Protein AF-A0A662RT09-F1 (afdb_monomer_lite)

Structure (mmCIF, N/CA/C/O backbone):
data_AF-A0A662RT09-F1
#
_entry.id   AF-A0A662RT09-F1
#
loop_
_atom_site.group_PDB
_atom_site.id
_atom_site.type_symbol
_atom_site.label_atom_id
_atom_site.label_alt_id
_atom_site.label_comp_id
_atom_site.label_asym_id
_atom_site.label_entity_id
_atom_site.label_seq_id
_atom_site.pdbx_PDB_ins_code
_atom_site.Cartn_x
_atom_site.Cartn_y
_atom_site.Cartn_z
_atom_site.occupancy
_atom_site.B_iso_or_equiv
_atom_site.auth_seq_id
_atom_site.auth_comp_id
_atom_site.auth_asym_id
_atom_site.auth_atom_id
_atom_site.pdbx_PDB_model_num
ATOM 1 N N . MET A 1 1 ? -19.354 -22.562 19.070 1.00 31.56 1 MET A N 1
ATOM 2 C CA . MET A 1 1 ? -20.606 -22.333 18.316 1.00 31.56 1 MET A CA 1
ATOM 3 C C . MET A 1 1 ? -21.043 -20.916 18.632 1.00 31.56 1 MET A C 1
ATOM 5 O O . MET A 1 1 ? -21.784 -20.709 19.582 1.00 31.56 1 MET A O 1
ATOM 9 N N . SER A 1 2 ? -20.466 -19.955 17.913 1.00 30.81 2 SER A N 1
ATOM 10 C CA . SER A 1 2 ? -20.728 -18.525 18.044 1.00 30.81 2 SER A CA 1
ATOM 11 C C . SER A 1 2 ? -22.070 -18.210 17.392 1.00 30.81 2 SER A C 1
ATOM 13 O O . SER A 1 2 ? -22.273 -18.476 16.209 1.00 30.81 2 SER A O 1
ATOM 15 N N . ARG A 1 3 ? -23.011 -17.662 18.160 1.00 30.86 3 ARG A N 1
ATOM 16 C CA . ARG A 1 3 ? -24.121 -16.917 17.567 1.00 30.86 3 ARG A CA 1
ATOM 17 C C . ARG A 1 3 ? -23.609 -15.509 17.327 1.00 30.86 3 ARG A C 1
ATOM 19 O O . ARG A 1 3 ? -23.854 -14.617 18.125 1.00 30.86 3 ARG A O 1
ATOM 26 N N . VAL A 1 4 ? -22.884 -15.356 16.221 1.00 35.88 4 VAL A N 1
ATOM 27 C CA . VAL A 1 4 ? -22.760 -14.058 15.563 1.00 35.88 4 VAL A CA 1
ATOM 28 C C . VAL A 1 4 ? -24.188 -13.557 15.372 1.00 35.88 4 VAL A C 1
ATOM 30 O O . VAL A 1 4 ? -25.065 -14.329 14.974 1.00 35.88 4 VAL A O 1
ATOM 33 N N . PHE A 1 5 ? -24.446 -12.300 15.707 1.00 30.23 5 PHE A N 1
ATOM 34 C CA . PHE A 1 5 ? -25.639 -11.600 15.259 1.00 30.23 5 PHE A CA 1
ATOM 35 C C . PHE A 1 5 ? -25.633 -11.582 13.718 1.00 30.23 5 PHE A C 1
ATOM 37 O O . PHE A 1 5 ? -25.229 -10.605 13.103 1.00 30.23 5 PHE A O 1
ATOM 44 N N . GLU A 1 6 ? -26.041 -12.678 13.073 1.00 32.41 6 GLU A N 1
ATOM 45 C CA . GLU A 1 6 ? -26.352 -12.719 11.646 1.00 32.41 6 GLU A CA 1
ATOM 46 C C . GLU A 1 6 ? -27.704 -12.030 11.447 1.00 32.41 6 GLU A C 1
ATOM 48 O O . GLU A 1 6 ? -28.743 -12.646 11.220 1.00 32.41 6 GLU A O 1
ATOM 53 N N . ILE A 1 7 ? -27.683 -10.705 11.508 1.00 32.09 7 ILE A N 1
ATOM 54 C CA . ILE A 1 7 ? -28.256 -9.992 10.380 1.00 32.09 7 ILE A CA 1
ATOM 55 C C . ILE A 1 7 ? -27.102 -10.005 9.386 1.00 32.09 7 ILE A C 1
ATOM 57 O O . ILE A 1 7 ? -26.174 -9.211 9.524 1.00 32.09 7 ILE A O 1
ATOM 61 N N . ALA A 1 8 ? -27.081 -10.977 8.465 1.00 37.28 8 ALA A N 1
ATOM 62 C CA . ALA A 1 8 ? -26.191 -10.868 7.314 1.00 37.28 8 ALA A CA 1
ATOM 63 C C . ALA A 1 8 ? -26.370 -9.438 6.782 1.00 37.28 8 ALA A C 1
ATOM 65 O O . ALA A 1 8 ? -27.532 -9.015 6.659 1.00 37.28 8 ALA A O 1
ATOM 66 N N . PRO A 1 9 ? -25.293 -8.659 6.558 1.00 45.91 9 PRO A N 1
ATOM 67 C CA . PRO A 1 9 ? -25.465 -7.365 5.923 1.00 45.91 9 PRO A CA 1
ATOM 68 C C . PRO A 1 9 ? -26.341 -7.595 4.683 1.00 45.91 9 PRO A C 1
ATOM 70 O O . PRO A 1 9 ? -26.194 -8.635 4.033 1.00 45.91 9 PRO A O 1
ATOM 73 N N . PRO A 1 10 ? -27.293 -6.696 4.369 1.00 54.72 10 PRO A N 1
ATOM 74 C CA . PRO A 1 10 ? -28.155 -6.861 3.197 1.00 54.72 10 PRO A CA 1
ATOM 75 C C . PRO A 1 10 ? -27.344 -7.062 1.904 1.00 54.72 10 PRO A C 1
ATOM 77 O O . PRO A 1 10 ? -27.897 -7.522 0.908 1.00 54.72 10 PRO A O 1
ATOM 80 N N . GLU A 1 11 ? -26.037 -6.777 1.954 1.00 73.00 11 GLU A N 1
ATOM 81 C CA . GLU A 1 11 ? -25.064 -7.024 0.910 1.00 73.00 11 GLU A CA 1
ATOM 82 C C . GLU A 1 11 ? -23.916 -7.943 1.379 1.00 73.00 11 GLU A C 1
ATOM 84 O O . GLU A 1 11 ? -23.215 -7.642 2.347 1.00 73.00 11 GLU A O 1
ATOM 89 N N . LYS A 1 12 ? -23.678 -9.054 0.664 1.00 88.56 12 LYS A N 1
ATOM 90 C CA . LYS A 1 12 ? -22.479 -9.896 0.822 1.00 88.56 12 LYS A CA 1
ATOM 91 C C . LYS A 1 12 ? -21.412 -9.394 -0.148 1.00 88.56 12 LYS A C 1
ATOM 93 O O . LYS A 1 12 ? -21.623 -9.417 -1.357 1.00 88.56 12 LYS A O 1
ATOM 98 N N . VAL A 1 13 ? -20.268 -8.954 0.370 1.00 91.88 13 VAL A N 1
ATOM 99 C CA . VAL A 1 13 ? -19.160 -8.446 -0.456 1.00 91.88 13 VAL A CA 1
ATOM 100 C C . VAL A 1 13 ? -18.245 -9.586 -0.896 1.00 91.88 13 VAL A C 1
ATOM 102 O O . VAL A 1 13 ? -18.072 -10.545 -0.156 1.00 91.88 13 VAL A O 1
ATOM 105 N N . GLY A 1 14 ? -17.634 -9.482 -2.073 1.00 95.25 14 GLY A N 1
ATOM 106 C CA . GLY A 1 14 ? -16.542 -10.342 -2.534 1.00 95.25 14 GLY A CA 1
ATOM 107 C C . GLY A 1 14 ? -15.430 -9.524 -3.193 1.00 95.25 14 GLY A C 1
ATOM 108 O O . GLY A 1 14 ? -15.670 -8.417 -3.676 1.00 95.25 14 GLY A O 1
ATOM 109 N N . ILE A 1 15 ? -14.204 -10.048 -3.205 1.00 97.56 15 ILE A N 1
ATOM 110 C CA . ILE A 1 15 ? -13.080 -9.452 -3.940 1.00 97.56 15 ILE A CA 1
ATOM 111 C C . ILE A 1 15 ? -12.873 -10.214 -5.245 1.00 97.56 15 ILE A C 1
ATOM 113 O O . ILE A 1 15 ? -12.727 -11.434 -5.247 1.00 97.56 15 ILE A O 1
ATOM 117 N N . LEU A 1 16 ? -12.762 -9.473 -6.343 1.00 98.75 16 LEU A N 1
ATOM 118 C CA . LEU A 1 16 ? -12.300 -9.991 -7.624 1.00 98.75 16 LEU A CA 1
ATOM 119 C C . LEU A 1 16 ? -10.901 -9.440 -7.909 1.00 98.75 16 LEU A C 1
ATOM 121 O O . LEU A 1 16 ? -10.747 -8.296 -8.337 1.00 98.75 16 LEU A O 1
ATOM 125 N N . ALA A 1 17 ? -9.863 -10.241 -7.683 1.00 98.69 17 ALA A N 1
ATOM 126 C CA . ALA A 1 17 ? -8.512 -9.900 -8.113 1.00 98.69 17 ALA A CA 1
ATOM 127 C C . ALA A 1 17 ? -8.390 -10.127 -9.626 1.00 98.69 17 ALA A C 1
ATOM 129 O O . ALA A 1 17 ? -8.746 -11.193 -10.125 1.00 98.69 17 ALA A O 1
ATOM 130 N N . ILE A 1 18 ? -7.879 -9.140 -10.368 1.00 98.81 18 ILE A N 1
ATOM 131 C CA . ILE A 1 18 ? -7.784 -9.223 -11.833 1.00 98.81 18 ILE A CA 1
ATOM 132 C C . ILE A 1 18 ? -6.336 -9.096 -12.280 1.00 98.81 18 ILE A C 1
ATOM 134 O O . ILE A 1 18 ? -5.698 -8.069 -12.057 1.00 98.81 18 ILE A O 1
ATOM 138 N N . ALA A 1 19 ? -5.820 -10.106 -12.973 1.00 98.31 19 ALA A N 1
ATOM 139 C CA . ALA A 1 19 ? -4.479 -10.083 -13.546 1.00 98.31 19 ALA A CA 1
ATOM 140 C C . ALA A 1 19 ? -4.517 -10.266 -15.065 1.00 98.31 19 ALA A C 1
ATOM 142 O O . ALA A 1 19 ? -5.452 -10.817 -15.626 1.00 98.31 19 ALA A O 1
ATOM 143 N N . HIS A 1 20 ? -3.466 -9.832 -15.757 1.00 96.81 20 HIS A N 1
ATOM 144 C CA . HIS A 1 20 ? -3.405 -9.927 -17.217 1.00 96.81 20 HIS A CA 1
ATOM 145 C C . HIS A 1 20 ? -3.471 -11.376 -17.736 1.00 96.81 20 HIS A C 1
ATOM 147 O O . HIS A 1 20 ? -4.231 -11.679 -18.643 1.00 96.81 20 HIS A O 1
ATOM 153 N N . GLY A 1 21 ? -2.688 -12.281 -17.147 1.00 95.44 21 GLY A N 1
ATOM 154 C CA . GLY A 1 21 ? -2.614 -13.681 -17.564 1.00 95.44 21 GLY A CA 1
ATOM 155 C C . GLY A 1 21 ? -1.519 -13.968 -18.593 1.00 95.44 21 GLY A C 1
ATOM 156 O O . GLY A 1 21 ? -0.969 -13.081 -19.257 1.00 95.44 21 GLY A O 1
ATOM 157 N N . SER A 1 22 ? -1.128 -15.239 -18.660 1.00 96.44 22 SER A N 1
ATOM 158 C CA . SER A 1 22 ? -0.034 -15.745 -19.487 1.00 96.44 22 SER A CA 1
ATOM 159 C C . SER A 1 22 ? -0.221 -17.238 -19.725 1.00 96.44 22 SER A C 1
ATOM 161 O O . SER A 1 22 ? -0.693 -17.954 -18.852 1.00 96.44 22 SER A O 1
ATOM 163 N N . THR A 1 23 ? 0.246 -17.750 -20.862 1.00 95.88 23 THR A N 1
ATOM 164 C CA . THR A 1 23 ? 0.291 -19.205 -21.097 1.00 95.88 23 THR A CA 1
ATOM 165 C C . THR A 1 23 ? 1.389 -19.900 -20.277 1.00 95.88 23 THR A C 1
ATOM 167 O O . THR A 1 23 ? 1.569 -21.110 -20.376 1.00 95.88 23 THR A O 1
ATOM 170 N N . SER A 1 24 ? 2.203 -19.136 -19.540 1.00 96.62 24 SER A N 1
ATOM 171 C CA . SER A 1 24 ? 3.321 -19.637 -18.745 1.00 96.62 24 SER A CA 1
ATOM 172 C C . SER A 1 24 ? 2.916 -19.774 -17.286 1.00 96.62 24 SER A C 1
ATOM 174 O O . SER A 1 24 ? 2.768 -18.772 -16.594 1.00 96.62 24 SER A O 1
ATOM 176 N N . GLU A 1 25 ? 2.870 -21.004 -16.784 1.00 96.19 25 GLU A N 1
ATOM 177 C CA . GLU A 1 25 ? 2.514 -21.270 -15.387 1.00 96.19 25 GLU A CA 1
ATOM 178 C C . GLU A 1 25 ? 3.479 -20.607 -14.392 1.00 96.19 25 GLU A C 1
ATOM 180 O O . GLU A 1 25 ? 3.057 -20.054 -13.388 1.00 96.19 25 GLU A O 1
ATOM 185 N N . SER A 1 26 ? 4.770 -20.511 -14.725 1.00 95.50 26 SER A N 1
ATOM 186 C CA . SER A 1 26 ? 5.740 -19.773 -13.900 1.00 95.50 26 SER A CA 1
ATOM 187 C C . SER A 1 26 ? 5.459 -18.266 -13.784 1.00 95.50 26 SER A C 1
ATOM 189 O O . SER A 1 26 ? 6.124 -17.592 -13.007 1.00 95.50 26 SER A O 1
ATOM 191 N N . TRP A 1 27 ? 4.564 -17.725 -14.618 1.00 97.31 27 TRP A N 1
ATOM 192 C CA . TRP A 1 27 ? 4.088 -16.345 -14.532 1.00 97.31 27 TRP A CA 1
ATOM 193 C C . TRP A 1 27 ? 2.796 -16.266 -13.708 1.00 97.31 27 TRP A C 1
ATOM 195 O O . TRP A 1 27 ? 2.661 -15.343 -12.908 1.00 97.31 27 TRP A O 1
ATOM 205 N N . CYS A 1 28 ? 1.881 -17.229 -13.880 1.00 98.25 28 CYS A N 1
ATOM 206 C CA . CYS A 1 28 ? 0.582 -17.263 -13.202 1.00 98.25 28 CYS A CA 1
ATOM 207 C C . CYS A 1 28 ? 0.671 -17.729 -11.740 1.00 98.25 28 CYS A C 1
ATOM 209 O O . CYS A 1 28 ? 0.036 -17.113 -10.891 1.00 98.25 28 CYS A O 1
ATOM 211 N N . ALA A 1 29 ? 1.479 -18.749 -11.423 1.00 98.06 29 ALA A N 1
ATOM 212 C CA . ALA A 1 29 ? 1.577 -19.309 -10.070 1.00 98.06 29 ALA A CA 1
ATOM 213 C C . ALA A 1 29 ? 1.882 -18.250 -8.991 1.00 98.06 29 ALA A C 1
ATOM 215 O O . ALA A 1 29 ? 1.106 -18.157 -8.048 1.00 98.06 29 ALA A O 1
ATOM 216 N N . PRO A 1 30 ? 2.877 -17.348 -9.149 1.00 98.19 30 PRO A N 1
ATOM 217 C CA . PRO A 1 30 ? 3.148 -16.323 -8.135 1.00 98.19 30 PRO A CA 1
ATOM 218 C C . PRO A 1 30 ? 2.002 -15.324 -7.909 1.00 98.19 30 PRO A C 1
ATOM 220 O O . PRO A 1 30 ? 1.980 -14.641 -6.889 1.00 98.19 30 PRO A O 1
ATOM 223 N N . ILE A 1 31 ? 1.092 -15.184 -8.878 1.00 98.44 31 ILE A N 1
ATOM 224 C CA . ILE A 1 31 ? -0.099 -14.335 -8.759 1.00 98.44 31 ILE A CA 1
ATOM 225 C C . ILE A 1 31 ? -1.185 -15.078 -7.985 1.00 98.44 31 ILE A C 1
ATOM 227 O O . ILE A 1 31 ? -1.764 -14.483 -7.083 1.00 98.44 31 ILE A O 1
ATOM 231 N N . ARG A 1 32 ? -1.413 -16.364 -8.288 1.00 98.38 32 ARG A N 1
ATOM 232 C CA . ARG A 1 32 ? -2.318 -17.218 -7.502 1.00 98.38 32 ARG A CA 1
ATOM 233 C C . ARG A 1 32 ? -1.881 -17.260 -6.044 1.00 98.38 32 ARG A C 1
ATOM 235 O O . ARG A 1 32 ? -2.668 -16.891 -5.183 1.00 98.38 32 ARG A O 1
ATOM 242 N N . ASP A 1 33 ? -0.601 -17.542 -5.798 1.00 98.19 33 ASP A N 1
ATOM 243 C CA . ASP A 1 33 ? -0.017 -17.543 -4.454 1.00 98.19 33 ASP A CA 1
ATOM 244 C C . ASP A 1 33 ? -0.259 -16.200 -3.744 1.00 98.19 33 ASP A C 1
ATOM 246 O O . ASP A 1 33 ? -0.600 -16.160 -2.564 1.00 98.19 33 ASP A O 1
ATOM 250 N N . ALA A 1 34 ? -0.105 -15.072 -4.448 1.00 98.06 34 ALA A N 1
ATOM 251 C CA . ALA A 1 34 ? -0.347 -13.757 -3.863 1.00 98.06 34 ALA A CA 1
ATOM 252 C C . ALA A 1 34 ? -1.820 -13.541 -3.485 1.00 98.06 34 ALA A C 1
ATOM 254 O O . ALA A 1 34 ? -2.070 -12.936 -2.450 1.00 98.06 34 ALA A O 1
ATOM 255 N N . VAL A 1 35 ? -2.776 -14.020 -4.287 1.00 98.19 35 VAL A N 1
ATOM 256 C CA . VAL A 1 35 ? -4.215 -13.922 -3.984 1.00 98.19 35 VAL A CA 1
ATOM 257 C C . VAL A 1 35 ? -4.607 -14.866 -2.844 1.00 98.19 35 VAL A C 1
ATOM 259 O O . VAL A 1 35 ? -5.315 -14.448 -1.936 1.00 98.19 35 VAL A O 1
ATOM 262 N N . GLU A 1 36 ? -4.083 -16.093 -2.823 1.00 96.75 36 GLU A N 1
ATOM 263 C CA . GLU A 1 36 ? -4.318 -17.069 -1.746 1.00 96.75 36 GLU A CA 1
ATOM 264 C C . GLU A 1 36 ? -3.812 -16.585 -0.376 1.00 96.75 36 GLU A C 1
ATOM 266 O O . GLU A 1 36 ? -4.350 -16.966 0.661 1.00 96.75 36 GLU A O 1
ATOM 271 N N . ASN A 1 37 ? -2.785 -15.728 -0.354 1.00 95.31 37 ASN A N 1
ATOM 272 C CA . ASN A 1 37 ? -2.228 -15.156 0.874 1.00 95.31 37 ASN A CA 1
ATOM 273 C C . ASN A 1 37 ? -2.919 -13.857 1.331 1.00 95.31 37 ASN A C 1
ATOM 275 O O . ASN A 1 37 ? -2.469 -13.242 2.302 1.00 95.31 37 ASN A O 1
ATOM 279 N N . VAL A 1 38 ? -3.989 -13.420 0.658 1.00 94.06 38 VAL A N 1
ATOM 280 C CA . VAL A 1 38 ? -4.796 -12.272 1.091 1.00 94.06 38 VAL A CA 1
ATOM 281 C C . VAL A 1 38 ? -5.599 -12.647 2.333 1.00 94.06 38 VAL A C 1
ATOM 283 O O . VAL A 1 38 ? -6.378 -13.595 2.341 1.00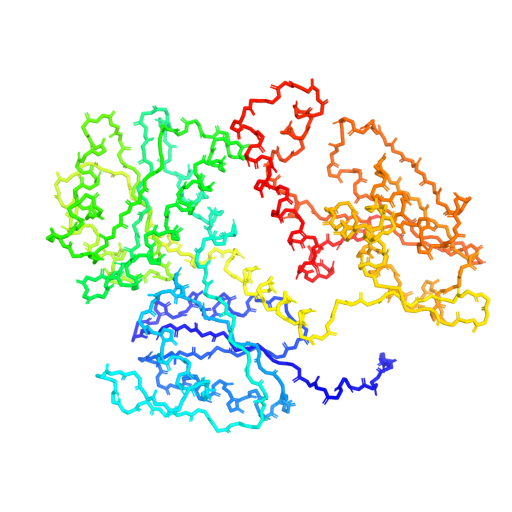 94.06 38 VAL A O 1
ATOM 286 N N . SER A 1 39 ? -5.435 -11.866 3.396 1.00 88.31 39 SER A N 1
ATOM 287 C CA . SER A 1 39 ? -6.192 -12.013 4.635 1.00 88.31 39 SER A CA 1
ATOM 288 C C . SER A 1 39 ? -7.491 -11.209 4.539 1.00 88.31 39 SER A C 1
ATOM 290 O O . SER A 1 39 ? -7.507 -10.012 4.825 1.00 88.31 39 SER A O 1
ATOM 292 N N . TRP A 1 40 ? -8.584 -11.856 4.136 1.00 85.12 40 TRP A N 1
ATOM 293 C CA . TRP A 1 40 ? -9.893 -11.220 3.975 1.00 85.12 40 TRP A CA 1
ATOM 294 C C . TRP A 1 40 ? -11.010 -12.060 4.595 1.00 85.12 40 TRP A C 1
ATOM 296 O O . TRP A 1 40 ? -10.926 -13.284 4.628 1.00 85.12 40 TRP A O 1
ATOM 306 N N . GLN A 1 41 ? -12.047 -11.399 5.112 1.00 82.19 41 GLN A N 1
ATOM 307 C CA . GLN A 1 41 ? -13.171 -12.075 5.776 1.00 82.19 41 GLN A CA 1
ATOM 308 C C . GLN A 1 41 ? -14.263 -12.548 4.807 1.00 82.19 41 GLN A C 1
ATOM 310 O O . GLN A 1 41 ? -15.129 -13.327 5.195 1.00 82.19 41 GLN A O 1
ATOM 315 N N . TYR A 1 42 ? -14.236 -12.065 3.565 1.00 87.56 42 TYR A N 1
ATOM 316 C CA . TYR A 1 42 ? -15.201 -12.423 2.531 1.00 87.56 42 TYR A CA 1
ATOM 317 C C . TYR A 1 42 ? -14.544 -13.239 1.400 1.00 87.56 42 TYR A C 1
AT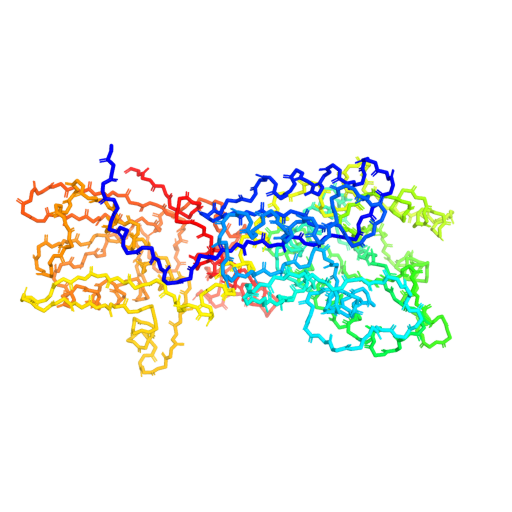OM 319 O O . TYR A 1 42 ? -13.315 -13.344 1.368 1.00 87.56 42 TYR A O 1
ATOM 327 N N . PRO A 1 43 ? -15.323 -13.812 0.465 1.00 94.88 43 PRO A N 1
ATOM 328 C CA . PRO A 1 43 ? -14.773 -14.554 -0.666 1.00 94.88 43 PRO A CA 1
ATOM 329 C C . PRO A 1 43 ? -13.834 -13.705 -1.520 1.00 94.88 43 PRO A C 1
ATOM 331 O O . PRO A 1 43 ? -14.071 -12.510 -1.729 1.00 94.88 43 PRO A O 1
ATOM 334 N N . ILE A 1 44 ? -12.778 -14.336 -2.026 1.00 97.31 44 ILE A N 1
ATOM 335 C CA . ILE A 1 44 ? -11.844 -13.743 -2.977 1.00 97.31 44 ILE A CA 1
ATOM 336 C C . ILE A 1 44 ? -11.619 -14.706 -4.137 1.00 97.31 44 ILE A C 1
ATOM 338 O O . ILE A 1 44 ? -11.268 -15.863 -3.931 1.00 97.31 44 ILE A O 1
ATOM 342 N N . GLU A 1 45 ? -11.788 -14.209 -5.358 1.00 98.38 45 GLU A N 1
ATOM 343 C CA . GLU A 1 45 ? -11.550 -14.969 -6.583 1.00 98.38 45 GLU A CA 1
ATOM 344 C C . GLU A 1 45 ? -10.567 -14.234 -7.496 1.00 98.38 45 GLU A C 1
ATOM 346 O O . GLU A 1 45 ? -10.509 -13.002 -7.529 1.00 98.38 45 GLU A O 1
ATOM 351 N N . LEU A 1 46 ? -9.777 -15.004 -8.245 1.00 98.75 46 LEU A N 1
ATOM 352 C CA . LEU A 1 46 ? -8.827 -14.493 -9.230 1.00 98.75 46 LEU A CA 1
ATOM 353 C C . LEU A 1 46 ? -9.355 -14.737 -10.642 1.00 98.75 46 LEU A C 1
ATOM 355 O O . LEU A 1 46 ? -9.558 -15.880 -11.048 1.00 98.75 46 LEU A O 1
ATOM 359 N N . GLY A 1 47 ? -9.495 -13.656 -11.404 1.00 98.62 47 GLY A N 1
ATOM 360 C CA . GLY A 1 47 ? -9.781 -13.681 -12.831 1.00 98.62 47 GLY A CA 1
ATOM 361 C C . GLY A 1 47 ? -8.590 -13.208 -13.659 1.00 98.62 47 GLY A C 1
ATOM 362 O O . GLY A 1 47 ? -8.026 -12.137 -13.424 1.00 98.62 47 GLY A O 1
ATOM 363 N N . PHE A 1 48 ? -8.216 -13.975 -14.677 1.00 98.56 48 PHE A N 1
ATOM 364 C CA . PHE A 1 48 ? -7.270 -13.544 -15.696 1.00 98.56 48 PHE A CA 1
ATOM 365 C C . PHE A 1 48 ? -7.998 -12.922 -16.888 1.00 98.56 48 PHE A C 1
ATOM 367 O O . PHE A 1 48 ? -8.981 -13.466 -17.393 1.00 98.56 48 PHE A O 1
ATOM 374 N N . LEU A 1 49 ? -7.482 -11.785 -17.352 1.00 97.19 49 LEU A N 1
ATOM 375 C CA . LEU A 1 49 ? -7.984 -11.064 -18.518 1.00 97.19 49 LEU A CA 1
ATOM 376 C C . LEU A 1 49 ? -7.817 -11.883 -19.804 1.00 97.19 49 LEU A C 1
ATOM 378 O O . LEU A 1 49 ? -8.737 -11.968 -20.609 1.00 97.19 49 LEU A O 1
ATOM 382 N N . GLU A 1 50 ? -6.659 -12.521 -19.988 1.00 94.38 50 GLU A N 1
ATOM 383 C CA . GLU A 1 50 ? -6.379 -13.331 -21.170 1.00 94.38 50 GLU A CA 1
ATOM 384 C C . GLU A 1 50 ? -5.459 -14.534 -20.887 1.00 94.38 50 GLU A C 1
ATOM 386 O O . GLU A 1 50 ? -4.826 -14.658 -19.841 1.00 94.38 50 GLU A O 1
ATOM 391 N N . LYS A 1 51 ? -5.348 -15.441 -21.869 1.00 94.69 51 LYS A N 1
ATOM 392 C CA . LYS A 1 51 ? -4.365 -16.551 -21.933 1.00 94.69 51 LYS A CA 1
ATOM 393 C C . LYS A 1 51 ? -4.482 -17.657 -20.875 1.00 94.69 51 LYS A C 1
ATOM 395 O O . LYS A 1 51 ? -3.711 -18.614 -20.951 1.00 94.69 51 LYS A O 1
ATOM 400 N N . VAL A 1 52 ? -5.447 -17.578 -19.960 1.00 96.88 52 VAL A N 1
ATOM 401 C CA . VAL A 1 52 ? -5.723 -18.608 -18.945 1.00 96.88 52 VAL A CA 1
ATOM 402 C C . VAL A 1 52 ? -7.204 -19.020 -19.029 1.00 96.88 52 VAL A C 1
ATOM 404 O O . VAL A 1 52 ? -8.035 -18.512 -18.284 1.00 96.88 52 VAL A O 1
ATOM 407 N N . PRO A 1 53 ? -7.578 -19.908 -19.972 1.00 92.56 53 PRO A N 1
ATOM 408 C CA . PRO A 1 53 ? -8.979 -20.121 -20.360 1.00 92.56 53 PRO A CA 1
ATOM 409 C C . PRO A 1 53 ? -9.893 -20.696 -19.265 1.00 92.56 53 PRO A C 1
ATOM 411 O O . PRO A 1 53 ? -11.104 -20.563 -19.379 1.00 92.56 53 PRO A O 1
ATOM 414 N N . ASN A 1 54 ? -9.341 -21.324 -18.223 1.00 95.56 54 ASN A N 1
ATOM 415 C CA . ASN A 1 54 ? -10.124 -21.937 -17.139 1.00 95.56 54 ASN A CA 1
ATOM 416 C C . ASN A 1 54 ? -10.230 -21.053 -15.885 1.00 95.56 54 ASN A C 1
ATOM 418 O O . ASN A 1 54 ? -10.796 -21.479 -14.886 1.00 95.56 54 ASN A O 1
ATOM 422 N N . GLU A 1 55 ? -9.652 -19.854 -15.916 1.00 97.50 55 GLU A N 1
ATOM 423 C CA . GLU A 1 55 ? -9.581 -18.933 -14.776 1.00 97.50 55 GLU A CA 1
ATOM 424 C C . GLU A 1 55 ? -9.818 -17.503 -15.274 1.00 97.50 55 GLU A C 1
ATOM 426 O O . GLU A 1 55 ? -9.047 -16.590 -14.995 1.00 97.50 55 GLU A O 1
ATOM 431 N N . THR A 1 56 ? -10.833 -17.315 -16.117 1.00 98.38 56 THR A N 1
ATOM 432 C CA . THR A 1 56 ? -11.161 -16.007 -16.696 1.00 98.38 56 THR A CA 1
ATOM 433 C C . THR A 1 56 ? -11.856 -15.102 -15.681 1.00 98.38 56 THR A C 1
ATOM 435 O O . THR A 1 56 ? -12.364 -15.569 -14.662 1.00 98.38 56 THR A O 1
ATOM 438 N N . ILE A 1 57 ? -11.934 -13.802 -15.983 1.00 98.69 57 ILE A N 1
ATOM 439 C CA . ILE A 1 57 ? -12.738 -12.844 -15.203 1.00 98.69 57 ILE A CA 1
ATOM 440 C C . ILE A 1 57 ? -14.194 -13.320 -15.063 1.00 98.69 57 ILE A C 1
ATOM 442 O O . ILE A 1 57 ? -14.730 -13.285 -13.961 1.00 98.69 57 ILE A O 1
ATOM 446 N N . ASN A 1 58 ? -14.815 -13.823 -16.136 1.00 98.44 58 ASN A N 1
ATOM 447 C CA . ASN A 1 58 ? -16.191 -14.330 -16.094 1.00 98.44 58 ASN A CA 1
ATOM 448 C C . ASN A 1 58 ? -16.335 -15.522 -15.139 1.00 98.44 58 ASN A C 1
ATOM 450 O O . ASN A 1 58 ? -17.219 -15.500 -14.296 1.00 98.44 58 ASN A O 1
ATOM 454 N N . ILE A 1 59 ? -15.425 -16.504 -15.198 1.00 98.50 59 ILE A N 1
ATOM 455 C CA . ILE A 1 59 ? -15.450 -17.665 -14.291 1.00 98.50 59 ILE A CA 1
ATOM 456 C C . ILE A 1 59 ? -15.278 -17.225 -12.831 1.00 98.50 59 ILE A C 1
ATOM 458 O O . ILE A 1 59 ? -15.926 -17.767 -11.941 1.00 98.50 59 ILE A O 1
ATOM 462 N N . ALA A 1 60 ? -14.400 -16.256 -12.570 1.00 98.62 60 ALA A N 1
ATOM 463 C CA . ALA A 1 60 ? -14.198 -15.727 -11.226 1.00 98.62 60 ALA A CA 1
ATOM 464 C C . ALA A 1 60 ? -15.453 -15.016 -10.690 1.00 98.62 60 ALA A C 1
ATOM 466 O O . ALA A 1 60 ? -15.799 -15.200 -9.528 1.00 98.62 60 ALA A O 1
ATOM 467 N N . VAL A 1 61 ? -16.163 -14.256 -11.533 1.00 98.75 61 VAL A N 1
ATOM 468 C CA . VAL A 1 61 ? -17.450 -13.645 -11.161 1.00 98.75 61 VAL A CA 1
ATOM 469 C C . VAL A 1 61 ? -18.532 -14.701 -10.939 1.00 98.75 61 VAL A C 1
ATOM 471 O O . VAL A 1 61 ? -19.210 -14.630 -9.922 1.00 98.75 61 VAL A O 1
ATOM 474 N N . ASP A 1 62 ? -18.634 -15.719 -11.799 1.00 98.56 62 ASP A N 1
ATOM 475 C CA . ASP A 1 62 ? -19.613 -16.805 -11.638 1.00 98.56 62 ASP A CA 1
ATOM 476 C C . ASP A 1 62 ? -19.458 -17.508 -10.275 1.00 98.56 62 ASP A C 1
ATOM 478 O O . ASP A 1 62 ? -20.443 -17.796 -9.600 1.00 98.56 62 ASP A O 1
ATOM 482 N N . LYS A 1 63 ? -18.220 -17.731 -9.812 1.00 98.38 63 LYS A N 1
ATOM 483 C CA . LYS A 1 63 ? -17.963 -18.297 -8.476 1.00 98.38 63 LYS A CA 1
ATOM 484 C C . LYS A 1 63 ? -18.375 -17.365 -7.334 1.00 98.38 63 LYS A C 1
ATOM 486 O O . LYS A 1 63 ? -18.895 -17.831 -6.324 1.00 98.38 63 LYS A O 1
ATOM 491 N N . LEU A 1 64 ? -18.152 -16.055 -7.473 1.00 98.19 64 LEU A N 1
ATOM 492 C CA . LEU A 1 64 ? -18.629 -15.079 -6.486 1.00 98.19 64 LEU A CA 1
ATOM 493 C C . LEU A 1 64 ? -20.171 -15.062 -6.443 1.00 98.19 64 LEU A C 1
ATOM 495 O O . LEU A 1 64 ? -20.755 -15.008 -5.359 1.00 98.19 64 LEU A O 1
ATOM 499 N N . ASP A 1 65 ? -20.833 -15.198 -7.593 1.00 97.69 65 ASP A N 1
ATOM 500 C CA . ASP A 1 65 ? -22.292 -15.315 -7.687 1.00 97.69 65 ASP A CA 1
ATOM 501 C C . ASP A 1 65 ? -22.815 -16.610 -7.042 1.00 97.69 65 ASP A C 1
ATOM 503 O O . ASP A 1 65 ? -23.810 -16.576 -6.315 1.00 97.69 65 ASP A O 1
ATOM 507 N N . GLU A 1 66 ? -22.133 -17.747 -7.232 1.00 97.31 66 GLU A N 1
ATOM 508 C CA . GLU A 1 66 ? -22.441 -19.020 -6.550 1.00 97.31 66 GLU A CA 1
ATOM 509 C C . GLU A 1 66 ? -22.373 -18.887 -5.020 1.00 97.31 66 GLU A C 1
ATOM 511 O O . GLU A 1 66 ? -23.098 -19.559 -4.278 1.00 97.31 66 GLU A O 1
ATOM 516 N N . GLU A 1 67 ? -21.542 -17.966 -4.539 1.00 95.56 67 GLU A N 1
ATOM 517 C CA . GLU A 1 67 ? -21.438 -17.601 -3.137 1.00 95.56 67 GLU A CA 1
ATOM 518 C C . GLU A 1 67 ? -22.494 -16.587 -2.669 1.00 95.56 67 GLU A C 1
ATOM 520 O O . GLU A 1 67 ? -22.520 -16.247 -1.484 1.00 95.56 67 GLU A O 1
ATOM 525 N N . ASN A 1 68 ? -23.418 -16.159 -3.529 1.00 94.62 68 ASN A N 1
ATOM 526 C CA . ASN A 1 68 ? -24.412 -15.111 -3.268 1.00 94.62 68 ASN A CA 1
ATOM 527 C C . ASN A 1 68 ? -23.774 -13.756 -2.923 1.00 94.62 68 ASN A C 1
ATOM 529 O O . ASN A 1 68 ? -24.310 -13.011 -2.100 1.00 94.62 68 ASN A O 1
ATOM 533 N N . VAL A 1 69 ? -22.610 -13.449 -3.501 1.00 95.62 69 VAL A N 1
ATOM 534 C CA . VAL A 1 69 ? -22.037 -12.102 -3.435 1.00 95.62 69 VAL A CA 1
ATOM 535 C C . VAL A 1 69 ? -22.970 -11.136 -4.166 1.00 95.62 69 VAL A C 1
ATOM 537 O O . VAL A 1 69 ? -23.419 -11.400 -5.274 1.00 95.62 69 VAL A O 1
ATOM 540 N N . THR A 1 70 ? -23.280 -10.010 -3.533 1.00 94.56 70 THR A N 1
ATOM 541 C CA . THR A 1 70 ? -24.149 -8.958 -4.080 1.00 94.56 70 THR A CA 1
ATOM 542 C C . THR A 1 70 ? -23.384 -7.675 -4.392 1.00 94.56 70 THR A C 1
ATOM 544 O O . THR A 1 70 ? -23.920 -6.814 -5.084 1.00 94.56 70 THR A O 1
ATOM 547 N N . LYS A 1 71 ? -22.144 -7.538 -3.900 1.00 95.38 71 LYS A N 1
ATOM 548 C CA . LYS A 1 71 ? -21.216 -6.468 -4.286 1.00 95.38 71 LYS A CA 1
ATOM 549 C C . LYS A 1 71 ? -19.804 -7.015 -4.492 1.00 95.38 71 LYS A C 1
ATOM 551 O O . LYS A 1 71 ? -19.263 -7.694 -3.624 1.00 95.38 71 LYS A O 1
ATOM 556 N N . ILE A 1 72 ? -19.188 -6.700 -5.624 1.00 97.75 72 ILE A N 1
ATOM 557 C CA . ILE A 1 72 ? -17.842 -7.129 -5.998 1.00 97.75 72 ILE A CA 1
ATOM 558 C C . ILE A 1 72 ? -16.915 -5.916 -6.015 1.00 97.75 72 ILE A C 1
ATOM 560 O O . ILE A 1 72 ? -17.107 -4.979 -6.788 1.00 97.75 72 ILE A O 1
ATOM 564 N N . ILE A 1 73 ? -15.857 -5.972 -5.210 1.00 97.81 73 ILE A N 1
ATOM 565 C CA . ILE A 1 73 ? -14.743 -5.026 -5.280 1.00 97.81 73 ILE A CA 1
ATOM 566 C C . ILE A 1 73 ? -13.696 -5.615 -6.226 1.00 97.81 73 ILE A C 1
ATOM 568 O O . ILE A 1 73 ? -12.984 -6.564 -5.885 1.00 97.81 73 ILE A O 1
ATOM 572 N N . ALA A 1 74 ? -13.609 -5.067 -7.435 1.00 98.56 74 ALA A N 1
ATOM 573 C CA . ALA A 1 74 ? -12.645 -5.477 -8.445 1.00 98.56 74 ALA A CA 1
ATOM 574 C C . ALA A 1 74 ? -11.295 -4.768 -8.236 1.00 98.56 74 ALA A C 1
ATOM 576 O O . ALA A 1 74 ? -11.194 -3.537 -8.237 1.00 98.56 74 ALA A O 1
ATOM 577 N N . VAL A 1 75 ? -10.231 -5.558 -8.070 1.00 98.56 75 VAL A N 1
ATOM 578 C CA . VAL A 1 75 ? -8.870 -5.099 -7.762 1.00 98.56 75 VAL A CA 1
ATOM 579 C C . VAL A 1 75 ? -7.916 -5.454 -8.910 1.00 98.56 75 VAL A C 1
ATOM 581 O O . VAL A 1 75 ? -7.442 -6.593 -8.995 1.00 98.56 75 VAL A O 1
ATOM 584 N N . PRO A 1 76 ? -7.597 -4.506 -9.815 1.00 98.38 76 PRO A N 1
ATOM 585 C CA . PRO A 1 76 ? -6.747 -4.782 -10.965 1.00 98.38 76 PRO A CA 1
ATOM 586 C C . PRO A 1 76 ? -5.264 -4.812 -10.567 1.00 98.38 76 PRO A C 1
ATOM 588 O O . PRO A 1 76 ? -4.636 -3.781 -10.325 1.00 98.38 76 PRO A O 1
ATOM 591 N N . MET A 1 77 ? -4.653 -6.000 -10.590 1.00 98.19 77 MET A N 1
ATOM 592 C CA . MET A 1 77 ? -3.223 -6.264 -10.355 1.00 98.19 77 MET A CA 1
ATOM 593 C C . MET A 1 77 ? -2.338 -5.821 -11.540 1.00 98.19 77 MET A C 1
ATOM 595 O O . MET A 1 77 ? -1.480 -6.559 -12.035 1.00 98.19 77 MET A O 1
ATOM 599 N N . PHE A 1 78 ? -2.552 -4.595 -12.014 1.00 97.94 78 PHE A N 1
ATOM 600 C CA . PHE A 1 78 ? -1.828 -3.959 -13.110 1.00 97.94 78 PHE A CA 1
ATOM 601 C C . PHE A 1 78 ? -0.923 -2.855 -12.571 1.00 97.94 78 PHE A C 1
ATOM 603 O O . PHE A 1 78 ? -1.237 -2.192 -11.589 1.00 97.94 78 PHE A O 1
ATOM 610 N N . ILE A 1 79 ? 0.212 -2.629 -13.235 1.00 97.56 79 ILE A N 1
ATOM 611 C CA . ILE A 1 79 ? 1.195 -1.637 -12.774 1.00 97.56 79 ILE A CA 1
ATOM 612 C C . ILE A 1 79 ? 0.644 -0.209 -12.826 1.00 97.56 79 ILE A C 1
ATOM 614 O O . ILE A 1 79 ? 1.039 0.612 -12.005 1.00 97.56 79 ILE A O 1
ATOM 618 N N . SER A 1 80 ? -0.247 0.101 -13.772 1.00 96.69 80 SER A N 1
ATOM 619 C CA . SER A 1 80 ? -0.841 1.431 -13.854 1.00 96.69 80 SER A CA 1
ATOM 620 C C . SER A 1 80 ? -2.296 1.415 -14.298 1.00 96.69 80 SER A C 1
ATOM 622 O O . SER A 1 80 ? -2.647 0.684 -15.226 1.00 96.69 80 SER A O 1
ATOM 624 N N . SER A 1 81 ? -3.097 2.303 -13.704 1.00 97.44 81 SER A N 1
ATOM 625 C CA . SER A 1 81 ? -4.474 2.596 -14.120 1.00 97.44 81 SER A CA 1
ATOM 626 C C . SER A 1 81 ? -4.540 3.245 -15.509 1.00 97.44 81 SER A C 1
ATOM 628 O O . SER A 1 81 ? -5.591 3.302 -16.129 1.00 97.44 81 SER A O 1
ATOM 630 N N . SER A 1 82 ? -3.406 3.712 -16.045 1.00 95.75 82 SER A N 1
ATOM 631 C CA . SER A 1 82 ? -3.281 4.198 -17.428 1.00 95.75 82 SER A CA 1
ATOM 632 C C . SER A 1 82 ? -2.889 3.100 -18.426 1.00 95.75 82 SER A C 1
ATOM 634 O O . SER A 1 82 ? -2.462 3.385 -19.544 1.00 95.75 82 SER A O 1
ATOM 636 N N . SER A 1 83 ? -2.974 1.828 -18.034 1.00 91.94 83 SER A N 1
ATOM 637 C CA . SER A 1 83 ? -2.815 0.692 -18.945 1.00 91.94 83 SER A CA 1
ATOM 638 C C . SER A 1 83 ? -3.997 0.597 -19.916 1.00 91.94 83 SER A C 1
ATOM 640 O O . SER A 1 83 ? -5.141 0.784 -19.513 1.00 91.94 83 SER A O 1
ATOM 642 N N . GLY A 1 84 ? -3.733 0.229 -21.176 1.00 88.50 84 GLY A N 1
ATOM 643 C CA . GLY A 1 84 ? -4.789 -0.042 -22.163 1.00 88.50 84 GLY A CA 1
ATOM 644 C C . GLY A 1 84 ? -5.786 -1.102 -21.690 1.00 88.50 84 GLY A C 1
ATOM 645 O O . GLY A 1 84 ? -6.984 -0.922 -21.854 1.00 88.50 84 GLY A O 1
ATOM 646 N N . HIS A 1 85 ? -5.306 -2.108 -20.960 1.00 94.44 85 HIS A N 1
ATOM 647 C CA . HIS A 1 85 ? -6.136 -3.190 -20.426 1.00 94.44 85 HIS A CA 1
ATOM 648 C C . HIS A 1 85 ? -7.196 -2.762 -19.403 1.00 94.44 85 HIS A C 1
ATOM 650 O O . HIS A 1 85 ? -8.144 -3.505 -19.180 1.00 94.44 85 HIS A O 1
ATOM 656 N N . ILE A 1 86 ? -7.083 -1.582 -18.781 1.00 96.06 86 ILE A N 1
ATOM 657 C CA . ILE A 1 86 ? -8.129 -1.114 -17.853 1.00 96.06 86 ILE A CA 1
ATOM 658 C C . ILE A 1 86 ? -9.445 -0.902 -18.604 1.00 96.06 86 ILE A C 1
ATOM 660 O O . ILE A 1 86 ? -10.507 -1.269 -18.118 1.00 96.06 86 ILE A O 1
ATOM 664 N N . ALA A 1 87 ? -9.361 -0.416 -19.843 1.00 94.94 87 ALA A N 1
ATOM 665 C CA . ALA A 1 87 ? -10.507 -0.234 -20.718 1.00 94.94 87 ALA A CA 1
ATOM 666 C C . ALA A 1 87 ? -11.198 -1.560 -21.098 1.00 94.94 87 ALA A C 1
ATOM 668 O O . ALA A 1 87 ? -12.417 -1.595 -21.259 1.00 94.94 87 ALA A O 1
ATOM 669 N N . GLU A 1 88 ? -10.424 -2.636 -21.250 1.00 96.38 88 GLU A N 1
ATOM 670 C CA . GLU A 1 88 ? -10.935 -3.988 -21.505 1.00 96.38 88 GLU A CA 1
ATOM 671 C C . GLU A 1 88 ? -11.626 -4.543 -20.256 1.00 96.38 88 GLU A C 1
ATOM 673 O O . GLU A 1 88 ? -12.740 -5.053 -20.344 1.00 96.38 88 GLU A O 1
ATOM 678 N N . ILE A 1 89 ? -10.998 -4.378 -19.087 1.00 97.88 89 ILE A N 1
ATOM 679 C CA . ILE A 1 89 ? -11.538 -4.819 -17.795 1.00 97.88 89 ILE A CA 1
ATOM 680 C C . ILE A 1 89 ? -12.856 -4.113 -17.491 1.00 97.88 89 ILE A C 1
ATOM 682 O O . ILE A 1 89 ? -13.834 -4.782 -17.186 1.00 97.88 89 ILE A O 1
ATOM 686 N N . GLU A 1 90 ? -12.921 -2.789 -17.631 1.00 97.94 90 GLU A N 1
ATOM 687 C CA . GLU A 1 90 ? -14.169 -2.043 -17.444 1.00 97.94 90 GLU A CA 1
ATOM 688 C C . GLU A 1 90 ? -15.285 -2.567 -18.355 1.00 97.94 90 GLU A C 1
ATOM 690 O O . GLU A 1 90 ? -16.428 -2.673 -17.918 1.00 97.94 90 GLU A O 1
ATOM 695 N N . TYR A 1 91 ? -14.968 -2.919 -19.609 1.00 97.69 91 TYR A N 1
ATOM 696 C CA . TYR A 1 91 ? -15.962 -3.488 -20.519 1.00 97.69 91 TYR A CA 1
ATOM 697 C C . TYR A 1 91 ? -16.431 -4.858 -20.048 1.00 97.69 91 TYR A C 1
ATOM 699 O O . TYR A 1 91 ? -17.636 -5.066 -19.940 1.00 97.69 91 TYR A O 1
ATOM 707 N N . ILE A 1 92 ? -15.503 -5.766 -19.731 1.00 98.19 92 ILE A N 1
ATOM 708 C CA . ILE A 1 92 ? -15.827 -7.110 -19.236 1.00 98.19 92 ILE A CA 1
ATOM 709 C C . ILE A 1 92 ? -16.671 -7.024 -17.961 1.00 98.19 92 ILE A C 1
ATOM 711 O O . ILE A 1 92 ? -17.628 -7.771 -17.820 1.00 98.19 92 ILE A O 1
ATOM 715 N N . LEU A 1 93 ? -16.378 -6.089 -17.059 1.00 98.44 93 LEU A N 1
ATOM 716 C CA . LEU A 1 93 ? -17.131 -5.893 -15.819 1.00 98.44 93 LEU A CA 1
ATOM 717 C C . LEU A 1 93 ? -18.479 -5.173 -16.009 1.00 98.44 93 LEU A C 1
ATOM 719 O O . LEU A 1 93 ? -19.172 -4.933 -15.029 1.00 98.44 93 LEU A O 1
ATOM 723 N N . GLY A 1 94 ? -18.860 -4.792 -17.232 1.00 97.62 94 GLY A N 1
ATOM 724 C CA . GLY A 1 94 ? -20.116 -4.073 -17.474 1.00 97.62 94 GLY A CA 1
ATOM 725 C C . GLY A 1 94 ? -20.110 -2.607 -17.022 1.00 97.62 94 GLY A C 1
ATOM 726 O O . GLY A 1 94 ? -21.157 -1.972 -16.993 1.00 97.62 94 GLY A O 1
ATOM 727 N N . LEU A 1 95 ? -18.941 -2.038 -16.708 1.00 97.19 95 LEU A N 1
ATOM 728 C CA . LEU A 1 95 ? -18.779 -0.641 -16.271 1.00 97.19 95 LEU A CA 1
ATOM 729 C C . LEU A 1 95 ? -18.727 0.354 -17.442 1.00 97.19 95 LEU A C 1
ATOM 731 O O . LEU A 1 95 ? -18.590 1.562 -17.253 1.00 97.19 95 LEU A O 1
ATOM 735 N N . ARG A 1 96 ? -18.824 -0.158 -18.670 1.00 94.62 96 ARG A N 1
ATOM 736 C CA . ARG A 1 96 ? -18.965 0.607 -19.910 1.00 94.62 96 ARG A CA 1
ATOM 737 C C . ARG A 1 96 ? -19.738 -0.204 -20.945 1.00 94.62 96 ARG A C 1
ATOM 739 O O . ARG A 1 96 ? -19.621 -1.427 -20.999 1.00 94.62 96 ARG A O 1
ATOM 746 N N . ASP A 1 97 ? -20.453 0.499 -21.819 1.00 91.75 97 ASP A N 1
ATOM 747 C CA . ASP A 1 97 ? -21.362 -0.124 -22.791 1.00 91.75 97 ASP A CA 1
ATOM 748 C C . ASP A 1 97 ? -20.660 -0.659 -24.044 1.00 91.75 97 ASP A C 1
ATOM 750 O O . ASP A 1 97 ? -21.121 -1.614 -24.668 1.00 91.75 97 ASP A O 1
ATOM 754 N N . THR A 1 98 ? -19.554 -0.031 -24.453 1.00 92.31 98 THR A N 1
ATOM 755 C CA . THR A 1 98 ? -18.866 -0.352 -25.712 1.00 92.31 98 THR A CA 1
ATOM 756 C C . THR A 1 98 ? -17.471 -0.911 -25.463 1.00 92.31 98 THR A C 1
ATOM 758 O O . THR A 1 98 ? -16.742 -0.349 -24.634 1.00 92.31 98 THR A O 1
ATOM 761 N N . PRO A 1 99 ? -17.056 -1.955 -26.206 1.00 91.56 99 PRO A N 1
ATOM 762 C CA . PRO A 1 99 ? -15.700 -2.469 -26.107 1.00 91.56 99 PRO A CA 1
ATOM 763 C C . PRO A 1 99 ? -14.693 -1.401 -26.560 1.00 91.56 99 PRO A C 1
ATOM 765 O O . PRO A 1 99 ? -15.018 -0.569 -27.417 1.00 91.56 99 PRO A O 1
ATOM 768 N N . PRO A 1 100 ? -13.476 -1.393 -25.992 1.00 89.44 100 PRO A N 1
ATOM 769 C CA . PRO A 1 100 ? -12.407 -0.537 -26.487 1.00 89.44 100 PRO A CA 1
ATOM 770 C C . PRO A 1 100 ? -12.087 -0.820 -27.962 1.00 89.44 100 PRO A C 1
ATOM 772 O O . PRO A 1 100 ? -12.236 -1.936 -28.456 1.00 89.44 100 PRO A O 1
ATOM 775 N N . GLU A 1 101 ? -11.651 0.217 -28.678 1.00 84.19 101 GLU A N 1
ATOM 776 C CA . GLU A 1 101 ? -11.360 0.128 -30.109 1.00 84.19 101 GLU A CA 1
ATOM 777 C C . GLU A 1 101 ? -10.259 -0.903 -30.398 1.00 84.19 101 GLU A C 1
ATOM 779 O O . GLU A 1 101 ? -9.190 -0.870 -29.791 1.00 84.19 101 GLU A O 1
ATOM 784 N N . GLY A 1 102 ? -10.512 -1.790 -31.364 1.00 80.62 102 GLY A N 1
ATOM 785 C CA . GLY A 1 102 ? -9.563 -2.822 -31.785 1.00 80.62 102 GLY A CA 1
ATOM 786 C C . GLY A 1 102 ? -9.621 -4.121 -30.981 1.00 80.62 102 GLY A C 1
ATOM 787 O O . GLY A 1 102 ? -8.917 -5.061 -31.344 1.00 80.62 102 GLY A O 1
ATOM 788 N N . GLU A 1 103 ? -10.471 -4.200 -29.955 1.00 83.31 103 GLU A N 1
ATOM 789 C CA . GLU A 1 103 ? -10.672 -5.415 -29.167 1.00 83.31 103 GLU A CA 1
ATOM 790 C C . GLU A 1 103 ? -11.933 -6.159 -29.626 1.00 83.31 103 GLU A C 1
ATOM 792 O O . GLU A 1 103 ? -13.043 -5.622 -29.618 1.00 83.31 103 GLU A O 1
ATOM 797 N N . GLU A 1 104 ? -11.761 -7.417 -30.036 1.00 75.94 104 GLU A N 1
ATOM 798 C CA . GLU A 1 104 ? -12.840 -8.292 -30.501 1.00 75.94 104 GLU A CA 1
ATOM 799 C C . GLU A 1 104 ? -13.013 -9.489 -29.559 1.00 75.94 104 GLU A C 1
ATOM 801 O O . GLU A 1 104 ? -12.047 -10.049 -29.046 1.00 75.94 104 GLU A O 1
ATOM 806 N N . GLY A 1 105 ? -14.259 -9.930 -29.366 1.00 83.75 105 GLY A N 1
ATOM 807 C CA . GLY A 1 105 ? -14.559 -11.165 -28.634 1.00 83.75 105 GLY A CA 1
ATOM 808 C C . GLY A 1 105 ? -14.534 -11.057 -27.106 1.00 83.75 105 GLY A C 1
ATOM 809 O O . GLY A 1 105 ? -14.661 -12.084 -26.441 1.00 83.75 105 GLY A O 1
ATOM 810 N N . LEU A 1 106 ? -14.413 -9.850 -26.544 1.00 91.81 106 LEU A N 1
ATOM 811 C CA . LEU A 1 106 ? -14.645 -9.626 -25.116 1.00 91.81 106 LEU A CA 1
ATOM 812 C C . LEU A 1 106 ? -16.126 -9.847 -24.784 1.00 91.81 106 LEU A C 1
ATOM 814 O O . LEU A 1 106 ? -17.008 -9.397 -25.516 1.00 91.81 106 LEU A O 1
ATOM 818 N N . VAL A 1 107 ? -16.395 -10.530 -23.673 1.00 94.25 107 VAL A N 1
ATOM 819 C CA . VAL A 1 107 ? -17.751 -10.849 -23.214 1.00 94.25 107 VAL A CA 1
ATOM 820 C C . VAL A 1 107 ? -17.929 -10.298 -21.810 1.00 94.25 107 VAL A C 1
ATOM 822 O O . VAL A 1 107 ? -17.125 -10.589 -20.924 1.00 94.25 107 VAL A O 1
ATOM 825 N N . GLN A 1 108 ? -18.983 -9.508 -21.615 1.00 97.75 108 GLN A N 1
ATOM 826 C CA . GLN A 1 108 ? -19.304 -8.969 -20.299 1.00 97.75 108 GLN A CA 1
ATOM 827 C C . GLN A 1 108 ? -19.702 -10.086 -19.331 1.00 97.75 108 GLN A C 1
ATOM 829 O O . GLN A 1 108 ? -20.243 -11.119 -19.733 1.00 97.75 108 GLN A O 1
ATOM 834 N N . VAL A 1 109 ? -19.422 -9.882 -18.052 1.00 98.06 109 VAL A N 1
ATOM 835 C CA . VAL A 1 109 ? -19.895 -10.752 -16.979 1.00 98.06 109 VAL A CA 1
ATOM 836 C C . VAL A 1 109 ? -21.417 -10.673 -16.875 1.00 98.06 109 VAL A C 1
ATOM 838 O O . VAL A 1 109 ? -22.021 -9.643 -17.172 1.00 98.06 109 VAL A O 1
ATOM 841 N N . ASN A 1 110 ? -22.043 -11.774 -16.472 1.00 96.62 110 ASN A N 1
ATOM 842 C CA . ASN A 1 110 ? -23.489 -11.856 -16.304 1.00 96.62 110 ASN A CA 1
ATOM 843 C C . ASN A 1 110 ? -23.815 -12.044 -14.822 1.00 96.62 110 ASN A C 1
ATOM 845 O O . ASN A 1 110 ? -24.077 -13.161 -14.392 1.00 96.62 110 ASN A O 1
ATOM 849 N N . THR A 1 111 ? -23.793 -10.946 -14.071 1.00 97.19 111 THR A N 1
ATOM 850 C CA . THR A 1 111 ? -24.076 -10.926 -12.632 1.00 97.19 111 THR A CA 1
ATOM 851 C C . THR A 1 111 ? -25.098 -9.842 -12.298 1.00 97.19 111 THR A C 1
ATOM 853 O O . THR A 1 111 ? -25.253 -8.860 -13.028 1.00 97.19 111 THR A O 1
ATOM 856 N N . THR A 1 112 ? -25.808 -10.024 -11.187 1.00 95.69 112 THR A N 1
ATOM 857 C CA . THR A 1 112 ? -26.622 -8.974 -10.560 1.00 95.69 112 THR A CA 1
ATOM 858 C C . THR A 1 112 ? -25.883 -8.242 -9.444 1.00 95.69 112 THR A C 1
ATOM 860 O O . THR A 1 112 ? -26.443 -7.302 -8.881 1.00 95.69 112 THR A O 1
ATOM 863 N N . ALA A 1 113 ? -24.676 -8.685 -9.085 1.00 96.44 113 ALA A N 1
ATOM 864 C CA . ALA A 1 113 ? -23.858 -8.016 -8.091 1.00 96.44 113 ALA A CA 1
ATOM 865 C C . ALA A 1 113 ? -23.436 -6.632 -8.597 1.00 96.44 113 ALA A C 1
ATOM 867 O O . ALA A 1 113 ? -23.050 -6.464 -9.754 1.00 96.44 113 ALA A O 1
ATOM 868 N N . GLU A 1 114 ? -23.485 -5.635 -7.719 1.00 96.56 114 GLU A N 1
ATOM 869 C CA . GLU A 1 114 ? -22.900 -4.329 -8.003 1.00 96.56 114 GLU A CA 1
ATOM 870 C C . GLU A 1 114 ? -21.376 -4.469 -8.073 1.00 96.56 114 GLU A C 1
ATOM 872 O O . GLU A 1 114 ? -20.774 -5.083 -7.195 1.00 96.56 114 GLU A O 1
ATOM 877 N N . ILE A 1 115 ? -20.731 -3.917 -9.100 1.00 98.00 115 ILE A N 1
ATOM 878 C CA . ILE A 1 115 ? -19.276 -4.009 -9.261 1.00 98.00 115 ILE A CA 1
ATOM 879 C C . ILE A 1 115 ? -18.662 -2.623 -9.117 1.00 98.00 115 ILE A C 1
ATOM 881 O O . ILE A 1 115 ? -19.043 -1.695 -9.828 1.00 98.00 115 ILE A O 1
ATOM 885 N N . VAL A 1 116 ? -17.651 -2.510 -8.258 1.00 97.25 116 VAL A N 1
ATOM 886 C CA . VAL A 1 116 ? -16.822 -1.309 -8.131 1.00 97.25 116 VAL A CA 1
ATOM 887 C C . VAL A 1 116 ? -15.389 -1.650 -8.518 1.00 97.25 116 VAL A C 1
ATOM 889 O O . VAL A 1 116 ? -14.800 -2.596 -7.994 1.00 97.25 116 VAL A O 1
ATOM 892 N N . LEU A 1 117 ? -14.820 -0.897 -9.463 1.00 98.12 117 LEU A N 1
ATOM 893 C CA . LEU A 1 117 ? -13.441 -1.075 -9.914 1.00 98.12 117 LEU A CA 1
ATOM 894 C C . LEU A 1 117 ? -12.515 -0.084 -9.212 1.00 98.12 117 LEU A C 1
ATOM 896 O O . LEU A 1 117 ? -12.584 1.123 -9.434 1.00 98.12 117 LEU A O 1
ATOM 900 N N . THR A 1 118 ? -11.597 -0.621 -8.416 1.00 98.12 118 THR A N 1
ATOM 901 C CA . THR A 1 118 ? -10.558 0.166 -7.745 1.00 98.12 118 THR A CA 1
ATOM 902 C C . THR A 1 118 ? -9.464 0.613 -8.723 1.00 98.12 118 THR A C 1
ATOM 904 O O . THR A 1 118 ? -9.324 0.099 -9.837 1.00 98.12 118 THR A O 1
ATOM 907 N N . SER A 1 119 ? -8.628 1.563 -8.295 1.00 96.94 119 SER A N 1
ATOM 908 C CA . SER A 1 119 ? -7.394 1.884 -9.025 1.00 96.94 119 SER A CA 1
ATOM 909 C C . SER A 1 119 ? -6.422 0.698 -9.039 1.00 96.94 119 SER A C 1
ATOM 911 O O . SER A 1 119 ? -6.375 -0.114 -8.115 1.00 96.94 119 SER A O 1
ATOM 913 N N . ALA A 1 120 ? -5.580 0.638 -10.067 1.00 98.00 120 ALA A N 1
ATOM 914 C CA . ALA A 1 120 ? -4.491 -0.324 -10.147 1.00 98.00 120 ALA A CA 1
ATOM 915 C C . ALA A 1 120 ? -3.345 0.015 -9.168 1.00 98.00 120 ALA A C 1
ATOM 917 O O . ALA A 1 120 ? -3.442 0.903 -8.320 1.00 98.00 120 ALA A O 1
ATOM 918 N N . MET A 1 121 ? -2.219 -0.696 -9.268 1.00 98.12 121 MET A N 1
ATOM 919 C CA . MET A 1 121 ? -1.113 -0.575 -8.306 1.00 98.12 121 MET A CA 1
ATOM 920 C C . MET A 1 121 ? -0.468 0.820 -8.278 1.00 98.12 121 MET A C 1
ATOM 922 O O . MET A 1 121 ? -0.037 1.292 -7.222 1.00 98.12 121 MET A O 1
ATOM 926 N N . ASP A 1 122 ? -0.390 1.467 -9.443 1.00 98.12 122 ASP A N 1
ATOM 927 C CA . ASP A 1 122 ? 0.121 2.819 -9.668 1.00 98.12 122 ASP A CA 1
ATOM 928 C C . ASP A 1 122 ? 1.348 3.176 -8.802 1.00 98.12 122 ASP A C 1
ATOM 930 O O . ASP A 1 122 ? 2.372 2.490 -8.805 1.00 98.12 122 ASP A O 1
ATOM 934 N N . ASN A 1 123 ? 1.279 4.292 -8.071 1.00 97.44 123 ASN A N 1
ATOM 935 C CA . ASN A 1 123 ? 2.373 4.800 -7.256 1.00 97.44 123 ASN A CA 1
ATOM 936 C C . ASN A 1 123 ? 2.258 4.369 -5.785 1.00 97.44 123 ASN A C 1
ATOM 938 O O . ASN A 1 123 ? 2.870 5.004 -4.920 1.00 97.44 123 ASN A O 1
ATOM 942 N N . HIS A 1 124 ? 1.465 3.340 -5.474 1.00 98.25 124 HIS A N 1
ATOM 943 C CA . HIS A 1 124 ? 1.131 2.970 -4.101 1.00 98.25 124 HIS A CA 1
ATOM 944 C C . HIS A 1 124 ? 2.384 2.691 -3.247 1.00 98.25 124 HIS A C 1
ATOM 946 O O . HIS A 1 124 ? 3.381 2.121 -3.696 1.00 98.25 124 HIS A O 1
ATOM 952 N N . SER A 1 125 ? 2.361 3.096 -1.974 1.00 97.50 125 SER A N 1
ATOM 953 C CA . SER A 1 125 ? 3.554 3.086 -1.107 1.00 97.50 125 SER A CA 1
ATOM 954 C C . SER A 1 125 ? 4.043 1.678 -0.727 1.00 97.50 125 SER A C 1
ATOM 956 O O . SER A 1 125 ? 5.191 1.512 -0.297 1.00 97.50 125 SER A O 1
ATOM 958 N N . LEU A 1 126 ? 3.185 0.663 -0.872 1.00 97.69 126 LEU A N 1
ATOM 959 C CA . LEU A 1 126 ? 3.555 -0.755 -0.778 1.00 97.69 126 LEU A CA 1
ATOM 960 C C . LEU A 1 126 ? 4.336 -1.224 -2.015 1.00 97.69 126 LEU A C 1
ATOM 962 O O . LEU A 1 126 ? 5.313 -1.947 -1.867 1.00 97.69 126 LEU A O 1
ATOM 966 N N . ILE A 1 127 ? 4.007 -0.725 -3.207 1.00 98.50 127 ILE A N 1
ATOM 967 C CA . ILE A 1 127 ? 4.755 -0.999 -4.445 1.00 98.50 127 ILE A CA 1
ATOM 968 C C . ILE A 1 127 ? 6.125 -0.323 -4.392 1.00 98.50 127 ILE A C 1
ATOM 970 O O . ILE A 1 127 ? 7.141 -0.942 -4.706 1.00 98.50 127 ILE A O 1
ATOM 974 N N . ALA A 1 128 ? 6.173 0.916 -3.888 1.00 98.56 128 ALA A N 1
ATOM 975 C CA . ALA A 1 128 ? 7.432 1.606 -3.610 1.00 98.56 128 ALA A CA 1
ATOM 976 C C . ALA A 1 128 ? 8.321 0.799 -2.648 1.00 98.56 128 ALA A C 1
ATOM 978 O O . ALA A 1 128 ? 9.522 0.708 -2.870 1.00 98.56 128 ALA A O 1
ATOM 979 N N . GLN A 1 129 ? 7.735 0.166 -1.620 1.00 98.06 129 GLN A N 1
ATOM 980 C CA . GLN A 1 129 ? 8.478 -0.703 -0.698 1.00 98.06 129 GLN A CA 1
ATOM 981 C C . GLN A 1 129 ? 9.092 -1.898 -1.405 1.00 98.06 129 GLN A C 1
ATOM 983 O O . GLN A 1 129 ? 10.269 -2.152 -1.193 1.00 98.06 129 GLN A O 1
ATOM 988 N N . ILE A 1 130 ? 8.328 -2.581 -2.261 1.00 98.44 130 ILE A N 1
ATOM 989 C CA . ILE A 1 130 ? 8.846 -3.724 -3.015 1.00 98.44 130 ILE A CA 1
ATOM 990 C C . ILE A 1 130 ? 10.065 -3.289 -3.827 1.00 98.44 130 ILE A C 1
ATOM 992 O O . ILE A 1 130 ? 11.119 -3.904 -3.727 1.00 98.44 130 ILE A O 1
ATOM 996 N N . LEU A 1 131 ? 9.952 -2.197 -4.588 1.00 98.56 131 LEU A N 1
ATOM 997 C CA . LEU A 1 131 ? 11.061 -1.684 -5.395 1.00 98.56 131 LEU A CA 1
ATOM 998 C C . LEU A 1 131 ? 12.262 -1.251 -4.547 1.00 98.56 131 LEU A C 1
ATOM 1000 O O . LEU A 1 131 ? 13.396 -1.516 -4.939 1.00 98.56 131 LEU A O 1
ATOM 1004 N N . THR A 1 132 ? 12.030 -0.618 -3.394 1.00 98.44 132 THR A N 1
ATOM 1005 C CA . THR A 1 132 ? 13.084 -0.285 -2.429 1.00 98.44 132 THR A CA 1
ATOM 1006 C C . THR A 1 132 ? 13.793 -1.541 -1.934 1.00 98.44 132 THR A C 1
ATOM 1008 O O . THR A 1 132 ? 15.015 -1.590 -2.006 1.00 98.44 132 THR A O 1
ATOM 1011 N N . ASP A 1 133 ? 13.052 -2.561 -1.499 1.00 97.50 133 ASP A N 1
ATOM 1012 C CA . ASP A 1 133 ? 13.618 -3.801 -0.964 1.00 97.50 133 ASP A CA 1
ATOM 1013 C C . ASP A 1 133 ? 14.401 -4.553 -2.051 1.00 97.50 133 ASP A C 1
ATOM 1015 O O . ASP A 1 133 ? 15.538 -4.959 -1.816 1.00 97.50 133 ASP A O 1
ATOM 1019 N N . ARG A 1 134 ? 13.863 -4.635 -3.281 1.00 96.75 134 ARG A N 1
ATOM 1020 C CA . ARG A 1 134 ? 14.596 -5.189 -4.431 1.00 96.75 134 ARG A CA 1
ATOM 1021 C C . ARG A 1 134 ? 15.867 -4.399 -4.720 1.00 96.75 134 ARG A C 1
ATOM 1023 O O . ARG A 1 134 ? 16.886 -5.016 -4.977 1.00 96.75 134 ARG A O 1
ATOM 1030 N N . ALA A 1 135 ? 15.823 -3.068 -4.712 1.00 97.00 135 ALA A N 1
ATOM 1031 C CA . ALA A 1 135 ? 16.990 -2.240 -5.007 1.00 97.00 135 ALA A CA 1
ATOM 1032 C C . ALA A 1 135 ? 18.081 -2.386 -3.937 1.00 97.00 135 ALA A C 1
ATOM 1034 O O . ALA A 1 135 ? 19.246 -2.560 -4.283 1.00 97.00 135 ALA A O 1
ATOM 1035 N N . THR A 1 136 ? 17.706 -2.362 -2.652 1.00 96.00 136 THR A N 1
ATOM 1036 C CA . THR A 1 136 ? 18.639 -2.436 -1.517 1.00 96.00 136 THR A CA 1
ATOM 1037 C C . THR A 1 136 ? 19.536 -3.669 -1.567 1.00 96.00 136 THR A C 1
ATOM 1039 O O . THR A 1 136 ? 20.711 -3.555 -1.241 1.00 96.00 136 THR A O 1
ATOM 1042 N N . GLU A 1 137 ? 19.026 -4.818 -2.018 1.00 93.88 137 GLU A N 1
ATOM 1043 C CA . GLU A 1 137 ? 19.825 -6.046 -2.143 1.00 93.88 137 GLU A CA 1
ATOM 1044 C C . GLU A 1 137 ? 21.005 -5.932 -3.127 1.00 93.88 137 GLU A C 1
ATOM 1046 O O . GLU A 1 137 ? 21.957 -6.702 -3.024 1.00 93.88 137 GLU A O 1
ATOM 1051 N N . TRP A 1 138 ? 20.947 -4.992 -4.076 1.00 92.50 138 TRP A N 1
ATOM 1052 C CA . TRP A 1 138 ? 21.949 -4.821 -5.137 1.00 92.50 138 TRP A CA 1
ATOM 1053 C C . TRP A 1 138 ? 22.791 -3.558 -4.985 1.00 92.50 138 TRP A C 1
ATOM 1055 O O . TRP A 1 138 ? 23.736 -3.372 -5.752 1.00 92.50 138 TRP A O 1
ATOM 1065 N N . CYS A 1 139 ? 22.467 -2.702 -4.016 1.00 93.75 139 CYS A N 1
ATOM 1066 C CA . CYS A 1 139 ? 23.278 -1.535 -3.709 1.00 93.75 139 CYS A CA 1
ATOM 1067 C C . CYS A 1 139 ? 24.542 -1.963 -2.953 1.00 93.75 139 CYS A C 1
ATOM 1069 O O . CYS A 1 139 ? 24.452 -2.547 -1.873 1.00 93.75 139 CYS A O 1
ATOM 1071 N N . VAL A 1 140 ? 25.719 -1.626 -3.482 1.00 93.12 140 VAL A N 1
ATOM 1072 C CA . VAL A 1 140 ? 27.017 -1.918 -2.846 1.00 93.12 140 VAL A CA 1
ATOM 1073 C C . VAL A 1 140 ? 27.745 -0.620 -2.508 1.00 93.12 140 VAL A C 1
ATOM 1075 O O . VAL A 1 140 ? 28.223 -0.444 -1.388 1.00 93.12 140 VAL A O 1
ATOM 1078 N N . ASN A 1 141 ? 27.800 0.314 -3.456 1.00 94.56 141 ASN A N 1
ATOM 1079 C CA . ASN A 1 141 ? 28.400 1.636 -3.312 1.00 94.56 141 ASN A CA 1
ATOM 1080 C C . ASN A 1 141 ? 27.354 2.724 -3.587 1.00 94.56 141 ASN A C 1
ATOM 1082 O O . ASN A 1 141 ? 27.473 3.495 -4.538 1.00 94.56 141 ASN A O 1
ATOM 1086 N N . ALA A 1 142 ? 26.332 2.774 -2.729 1.00 95.12 142 ALA A N 1
ATOM 1087 C CA . ALA A 1 142 ? 25.107 3.544 -2.943 1.00 95.12 142 ALA A CA 1
ATOM 1088 C C . ALA A 1 142 ? 25.333 5.004 -3.383 1.00 95.12 142 ALA A C 1
ATOM 1090 O O . ALA A 1 142 ? 24.595 5.520 -4.216 1.00 95.12 142 ALA A O 1
ATOM 1091 N N . THR A 1 143 ? 26.369 5.676 -2.873 1.00 97.06 143 THR A N 1
ATOM 1092 C CA . THR A 1 143 ? 26.656 7.084 -3.204 1.00 97.06 143 THR A CA 1
ATOM 1093 C C . THR A 1 143 ? 27.132 7.311 -4.641 1.00 97.06 143 THR A C 1
ATOM 1095 O O . THR A 1 143 ? 27.228 8.461 -5.048 1.00 97.06 143 THR A O 1
ATOM 1098 N N . ASN A 1 144 ? 27.462 6.244 -5.373 1.00 97.44 144 ASN A N 1
ATOM 1099 C CA . ASN A 1 144 ? 27.876 6.256 -6.780 1.00 97.44 144 ASN A CA 1
ATOM 1100 C C . ASN A 1 144 ? 26.988 5.326 -7.627 1.00 97.44 144 ASN A C 1
ATOM 1102 O O . ASN A 1 144 ? 27.417 4.817 -8.664 1.00 97.44 144 ASN A O 1
ATOM 1106 N N . GLU A 1 145 ? 25.788 5.024 -7.133 1.00 98.56 145 GLU A N 1
ATOM 1107 C CA . GLU A 1 145 ? 24.828 4.132 -7.767 1.00 98.56 145 GLU A CA 1
ATOM 1108 C C . GLU A 1 145 ? 23.500 4.857 -7.961 1.00 98.56 145 GLU A C 1
ATOM 1110 O O . GLU A 1 145 ? 23.012 5.564 -7.075 1.00 98.56 145 GLU A O 1
ATOM 1115 N N . THR A 1 146 ? 22.881 4.629 -9.114 1.00 98.81 146 THR A N 1
ATOM 1116 C CA . THR A 1 146 ? 21.563 5.165 -9.444 1.00 98.81 146 THR A CA 1
ATOM 1117 C C . THR A 1 146 ? 20.627 4.022 -9.783 1.00 98.81 146 THR A C 1
ATOM 1119 O O . THR A 1 146 ? 20.875 3.235 -10.699 1.00 98.81 146 THR A O 1
ATOM 1122 N N . VAL A 1 147 ? 19.511 3.941 -9.062 1.00 98.88 147 VAL A N 1
ATOM 1123 C CA . VAL A 1 147 ? 18.459 2.967 -9.370 1.00 98.88 147 VAL A CA 1
ATOM 1124 C C . VAL A 1 147 ? 17.691 3.437 -10.600 1.00 98.88 147 VAL A C 1
ATOM 1126 O O . VAL A 1 147 ? 17.261 4.585 -10.661 1.00 98.88 147 VAL A O 1
ATOM 1129 N N . VAL A 1 148 ? 17.473 2.549 -11.566 1.00 98.88 148 VAL A N 1
ATOM 1130 C CA . VAL A 1 148 ? 16.639 2.790 -12.748 1.00 98.88 148 VAL A CA 1
ATOM 1131 C C . VAL A 1 148 ? 15.454 1.832 -12.710 1.00 98.88 148 VAL A C 1
ATOM 1133 O O . VAL A 1 148 ? 15.596 0.637 -12.977 1.00 98.88 148 VAL A O 1
ATOM 1136 N N . ILE A 1 149 ? 14.274 2.355 -12.377 1.00 98.94 149 ILE A N 1
ATOM 1137 C CA . ILE A 1 149 ? 13.022 1.591 -12.398 1.00 98.94 149 ILE A CA 1
ATOM 1138 C C . ILE A 1 149 ? 12.578 1.424 -13.855 1.00 98.94 149 ILE A C 1
ATOM 1140 O O . ILE A 1 149 ? 12.465 2.406 -14.586 1.00 98.94 149 ILE A O 1
ATOM 1144 N N . VAL A 1 150 ? 12.310 0.194 -14.293 1.00 98.81 150 VAL A N 1
ATOM 1145 C CA . VAL A 1 150 ? 11.915 -0.089 -15.684 1.00 98.81 150 VAL A CA 1
ATOM 1146 C C . VAL A 1 150 ? 10.503 -0.649 -15.730 1.00 98.81 150 VAL A C 1
ATOM 1148 O O . VAL A 1 150 ? 10.289 -1.797 -15.341 1.00 98.81 150 VAL A O 1
ATOM 1151 N N . ALA A 1 151 ? 9.551 0.125 -16.244 1.00 98.31 151 ALA A N 1
ATOM 1152 C CA . ALA A 1 151 ? 8.180 -0.336 -16.463 1.00 98.31 151 ALA A CA 1
ATOM 1153 C C . ALA A 1 151 ? 7.910 -0.670 -17.935 1.00 98.31 151 ALA A C 1
ATOM 1155 O O . ALA A 1 151 ? 8.718 -0.404 -18.829 1.00 98.31 151 ALA A O 1
ATOM 1156 N N . HIS A 1 152 ? 6.745 -1.260 -18.201 1.00 96.56 152 HIS A N 1
ATOM 1157 C CA . HIS A 1 152 ? 6.337 -1.590 -19.562 1.00 96.56 152 HIS A CA 1
ATOM 1158 C C . HIS A 1 152 ? 6.107 -0.331 -20.418 1.00 96.56 152 HIS A C 1
ATOM 1160 O O . HIS A 1 152 ? 6.758 -0.194 -21.451 1.00 96.56 152 HIS A O 1
ATOM 1166 N N . GLY A 1 153 ? 5.239 0.587 -19.976 1.00 94.88 153 GLY A N 1
ATOM 1167 C CA . GLY A 1 153 ? 4.878 1.802 -20.716 1.00 94.88 153 GLY A CA 1
ATOM 1168 C C . GLY A 1 153 ? 3.982 1.550 -21.932 1.00 94.88 153 GLY A C 1
ATOM 1169 O O . GLY A 1 153 ? 3.488 0.439 -22.152 1.00 94.88 153 GLY A O 1
ATOM 1170 N N . THR A 1 154 ? 3.784 2.594 -22.732 1.00 94.88 154 THR A N 1
ATOM 1171 C CA . THR A 1 154 ? 3.032 2.577 -23.992 1.00 94.88 154 THR A CA 1
ATOM 1172 C C . THR A 1 154 ? 3.702 3.511 -24.999 1.00 94.88 154 THR A C 1
ATOM 1174 O O . THR A 1 154 ? 4.338 4.486 -24.612 1.00 94.88 154 THR A O 1
ATOM 1177 N N . SER A 1 155 ? 3.606 3.197 -26.292 1.00 92.62 155 SER A N 1
ATOM 1178 C CA . SER A 1 155 ? 4.266 3.958 -27.367 1.00 92.62 155 SER A CA 1
ATOM 1179 C C . SER A 1 155 ? 3.302 4.551 -28.391 1.00 92.62 155 SER A C 1
ATOM 1181 O O . SER A 1 155 ? 3.748 5.197 -29.332 1.00 92.62 155 SER A O 1
ATOM 1183 N N . THR A 1 156 ? 2.005 4.274 -28.266 1.00 90.56 156 THR A N 1
ATOM 1184 C CA . THR A 1 156 ? 0.994 4.612 -29.282 1.00 90.56 156 THR A CA 1
ATOM 1185 C C . THR A 1 156 ? -0.131 5.492 -28.747 1.00 90.56 156 THR A C 1
ATOM 1187 O O . THR A 1 156 ? -0.928 5.986 -29.535 1.00 90.56 156 THR A O 1
ATOM 1190 N N . ASN A 1 157 ? -0.204 5.704 -27.430 1.00 93.94 157 ASN A N 1
ATOM 1191 C CA . ASN A 1 157 ? -1.241 6.508 -26.791 1.00 93.94 157 ASN A CA 1
ATOM 1192 C C . ASN A 1 157 ? -0.609 7.482 -25.785 1.00 93.94 157 ASN A C 1
ATOM 1194 O O . ASN A 1 157 ? -0.184 7.079 -24.703 1.00 93.94 157 ASN A O 1
ATOM 1198 N N . GLU A 1 158 ? -0.553 8.765 -26.147 1.00 95.56 158 GLU A N 1
ATOM 1199 C CA . GLU A 1 158 ? 0.108 9.806 -25.346 1.00 95.56 158 GLU A CA 1
ATOM 1200 C C . GLU A 1 158 ? -0.645 10.143 -24.051 1.00 95.56 158 GLU A C 1
ATOM 1202 O O . GLU A 1 158 ? -0.018 10.470 -23.046 1.00 95.56 158 GLU A O 1
ATOM 1207 N N . THR A 1 159 ? -1.975 10.009 -24.023 1.00 95.19 159 THR A N 1
ATOM 1208 C CA . THR A 1 159 ? -2.764 10.208 -22.796 1.00 95.19 159 THR A CA 1
ATOM 1209 C C . THR A 1 159 ? -2.443 9.129 -21.769 1.00 95.19 159 THR A C 1
ATOM 1211 O O . THR A 1 159 ? -2.150 9.436 -20.614 1.00 95.19 159 THR A O 1
ATOM 1214 N N . GLN A 1 160 ? -2.431 7.864 -22.196 1.00 95.25 160 GLN A N 1
ATOM 1215 C CA . GLN A 1 160 ? -2.001 6.756 -21.347 1.00 95.25 160 GLN A CA 1
ATOM 1216 C C . GLN A 1 160 ? -0.540 6.940 -20.920 1.00 95.25 160 GLN A C 1
ATOM 1218 O O . GLN A 1 160 ? -0.220 6.788 -19.742 1.00 95.25 160 GLN A O 1
ATOM 1223 N N . PHE A 1 161 ? 0.346 7.317 -21.849 1.00 97.31 161 PHE A N 1
ATOM 1224 C CA . PHE A 1 161 ? 1.756 7.555 -21.543 1.00 97.31 161 PHE A CA 1
ATOM 1225 C C . PHE A 1 161 ? 1.951 8.643 -20.481 1.00 97.31 161 PHE A C 1
ATOM 1227 O O . PHE A 1 161 ? 2.732 8.443 -19.553 1.00 97.31 161 PHE A O 1
ATOM 1234 N N . ALA A 1 162 ? 1.217 9.756 -20.557 1.00 97.75 162 ALA A N 1
ATOM 1235 C CA . ALA A 1 162 ? 1.284 10.821 -19.559 1.00 97.75 162 ALA A CA 1
ATOM 1236 C C . ALA A 1 162 ? 0.943 10.312 -18.147 1.00 97.75 162 ALA A C 1
ATOM 1238 O O . ALA A 1 162 ? 1.633 10.661 -17.185 1.00 97.75 162 ALA A O 1
ATOM 1239 N N . GLY A 1 163 ? -0.062 9.439 -18.026 1.00 97.12 163 GLY A N 1
ATOM 1240 C CA . GLY A 1 163 ? -0.410 8.788 -16.763 1.00 97.12 163 GLY A CA 1
ATOM 1241 C C . GLY A 1 163 ? 0.672 7.824 -16.264 1.00 97.12 163 GLY A C 1
ATOM 1242 O O . GLY A 1 163 ? 1.098 7.923 -15.112 1.00 97.12 163 GLY A O 1
ATOM 1243 N N . TRP A 1 164 ? 1.214 6.971 -17.143 1.00 97.50 164 TRP A N 1
ATOM 1244 C CA . TRP A 1 164 ? 2.373 6.119 -16.831 1.00 97.50 164 TRP A CA 1
ATOM 1245 C C . TRP A 1 164 ? 3.572 6.933 -16.326 1.00 97.50 164 TRP A C 1
ATOM 1247 O O . TRP A 1 164 ? 4.196 6.566 -15.328 1.00 97.50 164 TRP A O 1
ATOM 1257 N N . ASN A 1 165 ? 3.877 8.043 -16.998 1.00 98.25 165 ASN A N 1
ATOM 1258 C CA . ASN A 1 165 ? 4.986 8.934 -16.678 1.00 98.25 165 ASN A CA 1
ATOM 1259 C C . ASN A 1 165 ? 4.814 9.587 -15.299 1.00 98.25 165 ASN A C 1
ATOM 1261 O O . ASN A 1 165 ? 5.705 9.507 -14.452 1.00 98.25 165 ASN A O 1
ATOM 1265 N N . ALA A 1 166 ? 3.639 10.166 -15.031 1.00 98.19 166 ALA A N 1
ATOM 1266 C CA . ALA A 1 166 ? 3.331 10.783 -13.742 1.00 98.19 166 ALA A CA 1
ATOM 1267 C C . ALA A 1 166 ? 3.398 9.769 -12.584 1.00 98.19 166 ALA A C 1
ATOM 1269 O O . ALA A 1 166 ? 3.974 10.053 -11.526 1.00 98.19 166 ALA A O 1
ATOM 1270 N N . THR A 1 167 ? 2.862 8.564 -12.798 1.00 97.19 167 THR A N 1
ATOM 1271 C CA . THR A 1 167 ? 2.899 7.469 -11.824 1.00 97.19 167 THR A CA 1
ATOM 1272 C C . THR A 1 167 ? 4.330 7.036 -11.510 1.00 97.19 167 THR A C 1
ATOM 1274 O O . THR A 1 167 ? 4.700 6.976 -10.334 1.00 97.19 167 THR A O 1
ATOM 1277 N N . LEU A 1 168 ? 5.165 6.795 -12.526 1.00 98.19 168 LEU A N 1
ATOM 1278 C CA . LEU A 1 168 ? 6.552 6.370 -12.315 1.00 98.19 168 LEU A CA 1
ATOM 1279 C C . LEU A 1 168 ? 7.435 7.467 -11.715 1.00 98.19 168 LEU A C 1
ATOM 1281 O O . LEU A 1 168 ? 8.272 7.157 -10.869 1.00 98.19 168 LEU A O 1
ATOM 1285 N N . ALA A 1 169 ? 7.221 8.735 -12.073 1.00 98.56 169 ALA A N 1
ATOM 1286 C CA . ALA A 1 169 ? 7.927 9.856 -11.457 1.00 98.56 169 ALA A CA 1
ATOM 1287 C C . ALA A 1 169 ? 7.644 9.943 -9.948 1.00 98.56 169 ALA A C 1
ATOM 1289 O O . ALA A 1 169 ? 8.565 10.057 -9.134 1.00 98.56 169 ALA A O 1
ATOM 1290 N N . SER A 1 170 ? 6.367 9.828 -9.567 1.00 98.44 170 SER A N 1
ATOM 1291 C CA . SER A 1 170 ? 5.939 9.761 -8.164 1.00 98.44 170 SER A CA 1
ATOM 1292 C C . SER A 1 170 ? 6.566 8.561 -7.446 1.00 98.44 170 SER A C 1
ATOM 1294 O O . SER A 1 170 ? 7.123 8.702 -6.352 1.00 98.44 170 SER A O 1
ATOM 1296 N N . LEU A 1 171 ? 6.536 7.385 -8.080 1.00 98.44 171 LEU A N 1
ATOM 1297 C CA . LEU A 1 171 ? 7.066 6.148 -7.516 1.00 98.44 171 LEU A CA 1
ATOM 1298 C C . LEU A 1 171 ? 8.587 6.210 -7.309 1.00 98.44 171 LEU A C 1
ATOM 1300 O O . LEU A 1 171 ? 9.060 5.879 -6.223 1.00 98.44 171 LEU A O 1
ATOM 1304 N N . ALA A 1 172 ? 9.344 6.714 -8.288 1.00 98.75 172 ALA A N 1
ATOM 1305 C CA . ALA A 1 172 ? 10.788 6.926 -8.182 1.00 98.75 172 ALA A CA 1
ATOM 1306 C C . ALA A 1 172 ? 11.142 7.866 -7.018 1.00 98.75 172 ALA A C 1
ATOM 1308 O O . ALA A 1 172 ? 12.038 7.568 -6.226 1.00 98.75 172 ALA A O 1
ATOM 1309 N N . GLY A 1 173 ? 10.379 8.952 -6.841 1.00 98.69 173 GLY A N 1
ATOM 1310 C CA . GLY A 1 173 ? 10.529 9.854 -5.698 1.00 98.69 173 GLY A CA 1
ATOM 1311 C C . GLY A 1 173 ? 10.311 9.158 -4.349 1.00 98.69 173 GLY A C 1
ATOM 1312 O O . GLY A 1 173 ? 11.099 9.355 -3.420 1.00 98.69 173 GLY A O 1
ATOM 1313 N N . LYS A 1 174 ? 9.284 8.303 -4.233 1.00 98.75 174 LYS A N 1
ATOM 1314 C CA . LYS A 1 174 ? 9.029 7.509 -3.017 1.00 98.75 174 LYS A CA 1
ATOM 1315 C C . LYS A 1 174 ? 10.156 6.509 -2.752 1.00 98.75 174 LYS A C 1
ATOM 1317 O O . LYS A 1 174 ? 10.661 6.465 -1.632 1.00 98.75 174 LYS A O 1
ATOM 1322 N N . VAL A 1 175 ? 10.596 5.772 -3.775 1.00 98.81 175 VAL A N 1
ATOM 1323 C CA . VAL A 1 175 ? 11.702 4.804 -3.674 1.00 98.81 175 VAL A CA 1
ATOM 1324 C C . VAL A 1 175 ? 12.989 5.496 -3.223 1.00 98.81 175 VAL A C 1
ATOM 1326 O O . VAL A 1 175 ? 13.653 4.996 -2.318 1.00 98.81 175 VAL A O 1
ATOM 1329 N N . LYS A 1 176 ? 13.305 6.683 -3.760 1.00 98.75 176 LYS A N 1
ATOM 1330 C CA . LYS A 1 176 ? 14.468 7.485 -3.344 1.00 98.75 176 LYS A CA 1
ATOM 1331 C C . LYS A 1 176 ? 14.414 7.866 -1.868 1.00 98.75 176 LYS A C 1
ATOM 1333 O O . LYS A 1 176 ? 15.391 7.674 -1.145 1.00 98.75 176 LYS A O 1
ATOM 1338 N N . LEU A 1 177 ? 13.269 8.378 -1.411 1.00 98.62 177 LEU A N 1
ATOM 1339 C CA . LEU A 1 177 ? 13.074 8.729 -0.003 1.00 98.62 177 LEU A CA 1
ATOM 1340 C C . LEU A 1 177 ? 13.211 7.502 0.901 1.00 98.62 177 LEU A C 1
ATOM 1342 O O . LEU A 1 177 ? 13.835 7.587 1.953 1.00 98.62 177 LEU A O 1
ATOM 1346 N N . MET A 1 178 ? 12.650 6.364 0.496 1.00 98.50 178 MET A N 1
ATOM 1347 C CA . MET A 1 178 ? 12.675 5.139 1.291 1.00 98.50 178 MET A CA 1
ATOM 1348 C C . MET A 1 178 ? 14.062 4.499 1.335 1.00 98.50 178 MET A C 1
ATOM 1350 O O . MET A 1 178 ? 14.493 4.104 2.415 1.00 98.50 178 MET A O 1
ATOM 1354 N N . LEU A 1 179 ? 14.801 4.476 0.223 1.00 98.44 179 LEU A N 1
ATOM 1355 C CA . LEU A 1 179 ? 16.198 4.039 0.213 1.00 98.44 179 LEU A CA 1
ATOM 1356 C C . LEU A 1 179 ? 17.023 4.870 1.203 1.00 98.44 179 LEU A C 1
ATOM 1358 O O . LEU A 1 179 ? 17.604 4.312 2.130 1.00 98.44 179 LEU A O 1
ATOM 1362 N N . ARG A 1 180 ? 16.984 6.203 1.092 1.00 97.94 180 ARG A N 1
ATOM 1363 C CA . ARG A 1 180 ? 17.791 7.103 1.935 1.00 97.94 180 ARG A CA 1
ATOM 1364 C C . ARG A 1 180 ? 17.389 7.093 3.402 1.00 97.94 180 ARG A C 1
ATOM 1366 O O . ARG A 1 180 ? 18.243 7.011 4.280 1.00 97.94 180 ARG A O 1
ATOM 1373 N N . HIS A 1 181 ? 16.091 7.174 3.678 1.00 97.62 181 HIS A N 1
ATOM 1374 C CA . HIS A 1 181 ? 15.600 7.527 5.013 1.00 97.62 181 HIS A CA 1
ATOM 1375 C C . HIS A 1 181 ? 14.925 6.374 5.754 1.00 97.62 181 HIS A C 1
ATOM 1377 O O . HIS A 1 181 ? 14.830 6.433 6.973 1.00 97.62 181 HIS A O 1
ATOM 1383 N N . SER A 1 182 ? 14.506 5.311 5.057 1.00 95.50 182 SER A N 1
ATOM 1384 C CA . SER A 1 182 ? 13.970 4.093 5.686 1.00 95.50 182 SER A CA 1
ATOM 1385 C C . SER A 1 182 ? 15.019 2.978 5.731 1.00 95.50 182 SER A C 1
ATOM 1387 O O . SER A 1 182 ? 15.265 2.446 6.804 1.00 95.50 182 SER A O 1
ATOM 1389 N N . LYS A 1 183 ? 15.724 2.714 4.620 1.00 96.19 183 LYS A N 1
ATOM 1390 C CA . LYS A 1 183 ? 16.792 1.695 4.532 1.00 96.19 183 LYS A CA 1
ATOM 1391 C C . LYS A 1 183 ? 18.193 2.198 4.873 1.00 96.19 183 LYS A C 1
ATOM 1393 O O . LYS A 1 183 ? 19.127 1.408 4.934 1.00 96.19 183 LYS A O 1
ATOM 1398 N N . ASN A 1 184 ? 18.354 3.507 5.083 1.00 94.62 184 ASN A N 1
ATOM 1399 C CA . ASN A 1 184 ? 19.659 4.142 5.314 1.00 94.62 184 ASN A CA 1
ATOM 1400 C C . ASN A 1 184 ? 20.685 3.898 4.187 1.00 94.62 184 ASN A C 1
ATOM 1402 O O . ASN A 1 184 ? 21.892 3.877 4.417 1.00 94.62 184 ASN A O 1
ATOM 1406 N N . VAL A 1 185 ? 20.197 3.719 2.961 1.00 96.69 185 VAL A N 1
ATOM 1407 C CA . VAL A 1 185 ? 20.990 3.569 1.744 1.00 96.69 185 VAL A CA 1
ATOM 1408 C C . VAL A 1 185 ? 21.112 4.943 1.099 1.00 96.69 185 VAL A C 1
ATOM 1410 O O . VAL A 1 185 ? 20.158 5.441 0.499 1.00 96.69 185 VAL A O 1
ATOM 1413 N N . SER A 1 186 ? 22.287 5.563 1.213 1.00 95.38 186 SER A N 1
ATOM 1414 C CA . SER A 1 186 ? 22.603 6.884 0.643 1.00 95.38 186 SER A CA 1
ATOM 1415 C C . SER A 1 186 ? 22.737 6.845 -0.884 1.00 95.38 186 SER A C 1
ATOM 1417 O O . SER A 1 186 ? 23.780 7.198 -1.424 1.00 95.38 186 SER A O 1
ATOM 1419 N N . ILE A 1 187 ? 21.686 6.387 -1.570 1.00 98.06 187 ILE A N 1
ATOM 1420 C CA . ILE A 1 187 ? 21.638 6.258 -3.026 1.00 98.06 187 ILE A CA 1
ATOM 1421 C C . ILE A 1 187 ? 21.840 7.625 -3.689 1.00 98.06 187 ILE A C 1
ATOM 1423 O O . ILE A 1 187 ? 21.254 8.624 -3.241 1.00 98.06 187 ILE A O 1
ATOM 1427 N N . GLU A 1 188 ? 22.643 7.676 -4.751 1.00 97.50 188 GLU A N 1
ATOM 1428 C CA . GLU A 1 188 ? 22.904 8.899 -5.515 1.00 97.50 188 GLU A CA 1
ATOM 1429 C C . GLU A 1 188 ? 21.605 9.439 -6.119 1.00 97.50 188 GLU A C 1
ATOM 1431 O O . GLU A 1 188 ? 21.195 10.570 -5.830 1.00 97.50 188 GLU A O 1
ATOM 1436 N N . ASP A 1 189 ? 20.894 8.599 -6.873 1.00 98.50 189 ASP A N 1
ATOM 1437 C CA . ASP A 1 189 ? 19.612 8.955 -7.467 1.00 98.50 189 ASP A CA 1
ATOM 1438 C C . ASP A 1 189 ? 18.695 7.745 -7.710 1.00 98.50 189 ASP A C 1
ATOM 1440 O O . ASP A 1 189 ? 19.095 6.583 -7.628 1.00 98.50 189 ASP A O 1
ATOM 1444 N N . VAL A 1 190 ? 17.427 8.035 -8.002 1.00 98.81 190 VAL A N 1
ATOM 1445 C CA . VAL A 1 190 ? 16.467 7.061 -8.522 1.00 98.81 190 VAL A CA 1
ATOM 1446 C C . VAL A 1 190 ? 15.784 7.673 -9.733 1.00 98.81 190 VAL A C 1
ATOM 1448 O O . VAL A 1 190 ? 15.093 8.687 -9.625 1.00 98.81 190 VAL A O 1
ATOM 1451 N N . ARG A 1 191 ? 15.951 7.023 -10.879 1.00 98.75 191 ARG A N 1
ATOM 1452 C CA . ARG A 1 191 ? 15.344 7.382 -12.159 1.00 98.75 191 ARG A CA 1
ATOM 1453 C C . ARG A 1 191 ? 14.383 6.285 -12.596 1.00 98.75 191 ARG A C 1
ATOM 1455 O O . ARG A 1 191 ? 14.285 5.222 -11.980 1.00 98.75 191 ARG A O 1
ATOM 1462 N N . TYR A 1 192 ? 13.651 6.548 -13.664 1.00 98.81 192 TYR A N 1
ATOM 1463 C CA . TYR A 1 192 ? 12.716 5.594 -14.236 1.00 98.81 192 TYR A CA 1
ATOM 1464 C C . TYR A 1 192 ? 12.776 5.634 -15.760 1.00 98.81 192 TYR A C 1
ATOM 1466 O O . TYR A 1 192 ? 13.291 6.581 -16.348 1.00 98.81 192 TYR A O 1
ATOM 1474 N N . SER A 1 193 ? 12.293 4.569 -16.388 1.00 98.81 193 SER A N 1
ATOM 1475 C CA . SER A 1 193 ? 12.304 4.395 -17.835 1.00 98.81 193 SER A CA 1
ATOM 1476 C C . SER A 1 193 ? 11.243 3.391 -18.281 1.00 98.81 193 SER A C 1
ATOM 1478 O O . SER A 1 193 ? 10.639 2.686 -17.462 1.00 98.81 193 SER A O 1
ATOM 1480 N N . PHE A 1 194 ? 11.056 3.293 -19.594 1.00 98.62 194 PHE A N 1
ATOM 1481 C CA . PHE A 1 194 ? 10.070 2.414 -20.203 1.00 98.62 194 PHE A CA 1
ATOM 1482 C C . PHE A 1 194 ? 10.683 1.490 -21.254 1.00 98.62 194 PHE A C 1
ATOM 1484 O O . PHE A 1 194 ? 11.611 1.846 -21.984 1.00 98.62 194 PHE A O 1
ATOM 1491 N N . VAL A 1 195 ? 10.118 0.285 -21.354 1.00 98.00 195 VAL A N 1
ATOM 1492 C CA . VAL A 1 195 ? 10.408 -0.648 -22.452 1.00 98.00 195 VAL A CA 1
ATOM 1493 C C . VAL A 1 195 ? 9.697 -0.225 -23.739 1.00 98.00 195 VAL A C 1
ATOM 1495 O O . VAL A 1 195 ? 10.250 -0.399 -24.825 1.00 98.00 195 VAL A O 1
ATOM 1498 N N . LYS A 1 196 ? 8.469 0.292 -23.625 1.00 96.56 196 LYS A N 1
ATOM 1499 C CA . LYS A 1 196 ? 7.686 0.873 -24.714 1.00 96.56 196 LYS A CA 1
ATOM 1500 C C . LYS A 1 196 ? 7.462 2.352 -24.437 1.00 96.56 196 LYS A C 1
ATOM 1502 O O . LYS A 1 196 ? 6.828 2.712 -23.450 1.00 96.56 196 LYS A O 1
ATOM 1507 N N . VAL A 1 197 ? 7.954 3.178 -25.344 1.00 96.25 197 VAL A N 1
ATOM 1508 C CA . VAL A 1 197 ? 7.765 4.626 -25.352 1.00 96.25 197 VAL A CA 1
ATOM 1509 C C . VAL A 1 197 ? 7.820 5.104 -26.797 1.00 96.25 197 VAL A C 1
ATOM 1511 O O . VAL A 1 197 ? 8.423 4.450 -27.654 1.00 96.25 197 VAL A O 1
ATOM 1514 N N . ASN A 1 198 ? 7.149 6.212 -27.092 1.00 96.69 198 ASN A N 1
ATOM 1515 C CA . ASN A 1 198 ? 7.289 6.876 -28.375 1.00 96.69 198 ASN A CA 1
ATOM 1516 C C . ASN A 1 198 ? 8.665 7.556 -28.449 1.00 96.69 198 ASN A C 1
ATOM 1518 O O . ASN A 1 198 ? 8.828 8.691 -28.015 1.00 96.69 198 ASN A O 1
ATOM 1522 N N . ALA A 1 199 ? 9.644 6.858 -29.024 1.00 93.81 199 ALA A N 1
ATOM 1523 C CA . ALA A 1 199 ? 11.026 7.315 -29.189 1.00 93.81 199 ALA A CA 1
ATOM 1524 C C . ALA A 1 199 ? 11.179 8.620 -29.992 1.00 93.81 199 ALA A C 1
ATOM 1526 O O . ALA A 1 199 ? 12.250 9.208 -30.008 1.00 93.81 199 ALA A O 1
ATOM 1527 N N . THR A 1 200 ? 10.142 9.079 -30.702 1.00 96.00 200 THR A N 1
ATOM 1528 C CA . THR A 1 200 ? 10.187 10.386 -31.378 1.00 96.00 200 THR A CA 1
ATOM 1529 C C . THR A 1 200 ? 9.836 11.525 -30.424 1.00 96.00 200 THR A C 1
ATOM 1531 O O . THR A 1 200 ? 10.376 12.618 -30.562 1.00 96.00 200 THR A O 1
ATOM 1534 N N . LEU A 1 201 ? 8.935 11.278 -29.469 1.00 97.06 201 LEU A N 1
ATOM 1535 C CA . LEU A 1 201 ? 8.433 12.297 -28.546 1.00 97.06 201 LEU A CA 1
ATOM 1536 C C . LEU A 1 201 ? 9.161 12.300 -27.202 1.00 97.06 201 LEU A C 1
ATOM 1538 O O . LEU A 1 201 ? 9.425 13.379 -26.685 1.00 97.06 201 LEU A O 1
ATOM 1542 N N . HIS A 1 202 ? 9.516 11.122 -26.680 1.00 97.69 202 HIS A N 1
ATOM 1543 C CA . HIS A 1 202 ? 10.169 10.970 -25.373 1.00 97.69 202 HIS A CA 1
ATOM 1544 C C . HIS A 1 202 ? 11.475 10.141 -25.415 1.00 97.69 202 HIS A C 1
ATOM 1546 O O . HIS A 1 202 ? 11.609 9.175 -24.648 1.00 97.69 202 HIS A O 1
ATOM 1552 N N . PRO A 1 203 ? 12.446 10.489 -26.298 1.00 97.56 203 PRO A N 1
ATOM 1553 C CA . PRO A 1 203 ? 13.872 10.207 -26.214 1.00 97.56 203 PRO A CA 1
ATOM 1554 C C . PRO A 1 203 ? 14.444 9.526 -24.986 1.00 97.56 203 PRO A C 1
ATOM 1556 O O . PRO A 1 203 ? 15.064 8.462 -24.947 1.00 97.56 203 PRO A O 1
ATOM 1559 N N . GLU A 1 204 ? 14.293 10.358 -23.970 1.00 98.06 204 GLU A N 1
ATOM 1560 C CA . GLU A 1 204 ? 14.988 10.423 -22.713 1.00 98.06 204 GLU A CA 1
ATOM 1561 C C . GLU A 1 204 ? 14.420 9.447 -21.696 1.00 98.06 204 GLU A C 1
ATOM 1563 O O . GLU A 1 204 ? 15.028 9.257 -20.651 1.00 98.06 204 GLU A O 1
ATOM 1568 N N . LEU A 1 205 ? 13.282 8.819 -22.002 1.00 98.44 205 LEU A N 1
ATOM 1569 C CA . LEU A 1 205 ? 12.624 7.839 -21.145 1.00 98.44 205 LEU A CA 1
ATOM 1570 C C . LEU A 1 205 ? 12.756 6.403 -21.675 1.00 98.44 205 LEU A C 1
ATOM 1572 O O . LEU A 1 205 ? 12.299 5.459 -21.023 1.00 98.44 205 LEU A O 1
ATOM 1576 N N . GLU A 1 206 ? 13.411 6.202 -22.822 1.00 98.44 206 GLU A N 1
ATOM 1577 C CA . GLU A 1 206 ? 13.789 4.869 -23.293 1.00 98.44 206 GLU A CA 1
ATOM 1578 C C . GLU A 1 206 ? 14.778 4.205 -22.330 1.00 98.44 206 GLU A C 1
ATOM 1580 O O . GLU A 1 206 ? 15.799 4.784 -21.958 1.00 98.44 206 GLU A O 1
ATOM 1585 N N . VAL A 1 207 ? 14.523 2.941 -21.971 1.00 98.56 207 VAL A N 1
ATOM 1586 C CA . VAL A 1 207 ? 15.357 2.198 -21.007 1.00 98.56 207 VAL A CA 1
ATOM 1587 C C . VAL A 1 207 ? 16.847 2.195 -21.353 1.00 98.56 207 VAL A C 1
ATOM 1589 O O . VAL A 1 207 ? 17.679 2.332 -20.461 1.00 98.56 207 VAL A O 1
ATOM 1592 N N . ARG A 1 208 ? 17.207 2.067 -22.636 1.00 98.56 208 ARG A N 1
ATOM 1593 C CA . ARG A 1 208 ? 18.615 2.071 -23.051 1.00 98.56 208 ARG A CA 1
ATOM 1594 C C . ARG A 1 208 ? 19.239 3.454 -22.870 1.00 98.56 208 ARG A C 1
ATOM 1596 O O . ARG A 1 208 ? 20.308 3.537 -22.276 1.00 98.56 208 ARG A O 1
ATOM 1603 N N . THR A 1 209 ? 18.540 4.502 -23.304 1.00 98.62 209 THR A N 1
ATOM 1604 C CA . THR A 1 209 ? 18.968 5.901 -23.174 1.00 98.62 209 THR A CA 1
ATOM 1605 C C . THR A 1 209 ? 19.188 6.282 -21.714 1.00 98.62 209 THR A C 1
ATOM 1607 O O . THR A 1 209 ? 20.249 6.793 -21.376 1.00 98.62 209 THR A O 1
ATOM 1610 N N . VAL A 1 210 ? 18.234 5.973 -20.827 1.00 98.81 210 VAL A N 1
ATOM 1611 C CA . VAL A 1 210 ? 18.352 6.293 -19.394 1.00 98.81 210 VAL A CA 1
ATOM 1612 C C . VAL A 1 210 ? 19.544 5.578 -18.761 1.00 98.81 210 VAL A C 1
ATOM 1614 O O . VAL A 1 210 ? 20.295 6.188 -18.005 1.00 98.81 210 VAL A O 1
ATOM 1617 N N . VAL A 1 211 ? 19.742 4.291 -19.060 1.00 98.81 211 VAL A N 1
ATOM 1618 C CA . VAL A 1 211 ? 20.856 3.518 -18.489 1.00 98.81 211 VAL A CA 1
ATOM 1619 C C . VAL A 1 211 ? 22.210 3.994 -19.029 1.00 98.81 211 VAL A C 1
ATOM 1621 O O . VAL A 1 211 ? 23.164 4.075 -18.256 1.00 98.81 211 VAL A O 1
ATOM 1624 N N . GLU A 1 212 ? 22.314 4.332 -20.317 1.00 98.69 212 GLU A N 1
ATOM 1625 C CA . GLU A 1 212 ? 23.525 4.936 -20.893 1.00 98.69 212 GLU A CA 1
ATOM 1626 C C . GLU A 1 212 ? 23.830 6.301 -20.263 1.00 98.69 212 GLU A C 1
ATOM 1628 O O . GLU A 1 212 ? 24.971 6.522 -19.863 1.00 98.69 212 GLU A O 1
ATOM 1633 N N . ASP A 1 213 ? 22.825 7.170 -20.101 1.00 98.56 213 ASP A N 1
ATOM 1634 C CA . ASP A 1 213 ? 22.976 8.484 -19.461 1.00 98.56 213 ASP A CA 1
ATOM 1635 C C . ASP A 1 213 ? 23.453 8.345 -18.010 1.00 98.56 213 ASP A C 1
ATOM 1637 O O . ASP A 1 213 ? 24.450 8.950 -17.618 1.00 98.56 213 ASP A O 1
ATOM 1641 N N . VAL A 1 214 ? 22.827 7.454 -17.232 1.00 98.62 214 VAL A N 1
ATOM 1642 C CA . VAL A 1 214 ? 23.263 7.139 -15.862 1.00 98.62 214 VAL A CA 1
ATOM 1643 C C . VAL A 1 214 ? 24.706 6.633 -15.834 1.00 98.62 214 VAL A C 1
ATOM 1645 O O . VAL A 1 214 ? 25.483 7.085 -14.997 1.00 98.62 214 VAL A O 1
ATOM 1648 N N . SER A 1 215 ? 25.094 5.765 -16.774 1.00 98.19 215 SER A N 1
ATOM 1649 C CA . SER A 1 215 ? 26.444 5.180 -16.835 1.00 98.19 215 SER A CA 1
ATOM 1650 C C . SER A 1 215 ? 27.557 6.211 -17.065 1.00 98.19 215 SER A C 1
ATOM 1652 O O . SER A 1 215 ? 28.732 5.882 -16.897 1.00 98.19 215 SER A O 1
ATOM 1654 N N . THR A 1 216 ? 27.223 7.444 -17.464 1.00 97.75 216 THR A N 1
ATOM 1655 C CA . THR A 1 216 ? 28.214 8.516 -17.643 1.00 97.75 216 THR A CA 1
ATOM 1656 C C . THR A 1 216 ? 28.749 9.064 -16.318 1.00 97.75 216 THR A C 1
ATOM 1658 O O . THR A 1 216 ? 29.888 9.533 -16.283 1.00 97.75 216 THR A O 1
ATOM 1661 N N . THR A 1 217 ? 27.967 8.986 -15.234 1.00 96.50 217 THR A N 1
ATOM 1662 C CA . THR A 1 217 ? 28.330 9.546 -13.918 1.00 96.50 217 THR A CA 1
ATOM 1663 C C . THR A 1 217 ? 28.141 8.584 -12.748 1.00 96.50 217 THR A C 1
ATOM 1665 O O . THR A 1 217 ? 28.718 8.822 -11.692 1.00 96.50 217 THR A O 1
ATOM 1668 N N . SER A 1 218 ? 27.372 7.507 -12.916 1.00 98.19 218 SER A N 1
ATOM 1669 C CA . SER A 1 218 ? 26.920 6.622 -11.838 1.00 98.19 218 SER A CA 1
ATOM 1670 C C . SER A 1 218 ? 26.806 5.170 -12.313 1.00 98.19 218 SER A C 1
ATOM 1672 O O . SER A 1 218 ? 26.703 4.896 -13.508 1.00 98.19 218 SER A O 1
ATOM 1674 N N . TYR A 1 219 ? 26.812 4.206 -11.392 1.00 98.50 219 TYR A N 1
ATOM 1675 C CA . TYR A 1 219 ? 26.584 2.801 -11.725 1.00 98.50 219 TYR A CA 1
ATOM 1676 C C . TYR A 1 219 ? 25.077 2.468 -11.724 1.00 98.50 219 TYR A C 1
ATOM 1678 O O . TYR A 1 219 ? 24.419 2.635 -10.692 1.00 98.50 219 TYR A O 1
ATOM 1686 N N . PRO A 1 220 ? 24.493 1.987 -12.841 1.00 98.69 220 PRO A N 1
ATOM 1687 C CA . PRO A 1 220 ? 23.061 1.703 -12.897 1.00 98.69 220 PRO A CA 1
ATOM 1688 C C . PRO A 1 220 ? 22.672 0.424 -12.137 1.00 98.69 220 PRO A C 1
ATOM 1690 O O . PRO A 1 220 ? 23.214 -0.654 -12.393 1.00 98.69 220 PRO A O 1
ATOM 1693 N N . ILE A 1 221 ? 21.643 0.517 -11.289 1.00 98.62 221 ILE A N 1
ATOM 1694 C CA . ILE A 1 221 ? 20.931 -0.630 -10.702 1.00 98.62 221 ILE A CA 1
ATOM 1695 C C . ILE A 1 221 ? 19.550 -0.716 -11.350 1.00 98.62 221 ILE A C 1
ATOM 1697 O O . ILE A 1 221 ? 18.651 0.066 -11.046 1.00 98.62 221 ILE A O 1
ATOM 1701 N N . VAL A 1 222 ? 19.365 -1.659 -12.268 1.00 98.75 222 VAL A N 1
ATOM 1702 C CA . VAL A 1 222 ? 18.148 -1.749 -13.081 1.00 98.75 222 VAL A CA 1
ATOM 1703 C C . VAL A 1 222 ? 17.118 -2.636 -12.383 1.00 98.75 222 VAL A C 1
ATOM 1705 O O . VAL A 1 222 ? 17.300 -3.849 -12.291 1.00 98.75 222 VAL A O 1
ATOM 1708 N N . VAL A 1 223 ? 16.008 -2.045 -11.934 1.00 98.69 223 VAL A N 1
ATOM 1709 C CA . VAL A 1 223 ? 14.948 -2.730 -11.174 1.00 98.69 223 VAL A CA 1
ATOM 1710 C C . VAL A 1 223 ? 13.660 -2.779 -12.002 1.00 98.69 223 VAL A C 1
ATOM 1712 O O . VAL A 1 223 ? 13.024 -1.745 -12.218 1.00 98.69 223 VAL A O 1
ATOM 1715 N N . PRO A 1 224 ? 13.239 -3.955 -12.495 1.00 98.62 224 PRO A N 1
ATOM 1716 C CA . PRO A 1 224 ? 12.011 -4.055 -13.278 1.00 98.62 224 PRO A CA 1
ATOM 1717 C C . PRO A 1 224 ? 10.752 -3.903 -12.415 1.00 98.62 224 PRO A C 1
ATOM 1719 O O . PRO A 1 224 ? 10.643 -4.503 -11.348 1.00 98.62 224 PRO A O 1
ATOM 1722 N N . LEU A 1 225 ? 9.768 -3.164 -12.927 1.00 98.62 225 LEU A N 1
ATOM 1723 C CA . LEU A 1 225 ? 8.434 -3.007 -12.353 1.00 98.62 225 LEU A CA 1
ATOM 1724 C C . LEU A 1 225 ? 7.413 -3.761 -13.215 1.00 98.62 225 LEU A C 1
ATOM 1726 O O . LEU A 1 225 ? 6.868 -3.234 -14.185 1.00 98.62 225 LEU A O 1
ATOM 1730 N N . PHE A 1 226 ? 7.195 -5.027 -12.865 1.00 98.25 226 PHE A N 1
ATOM 1731 C CA . PHE A 1 226 ? 6.260 -5.949 -13.514 1.00 98.25 226 PHE A CA 1
ATOM 1732 C C . PHE A 1 226 ? 5.575 -6.792 -12.444 1.00 98.25 226 PHE A C 1
ATOM 1734 O O . PHE A 1 226 ? 6.215 -7.127 -11.449 1.00 98.25 226 PHE A O 1
ATOM 1741 N N . ILE A 1 227 ? 4.304 -7.152 -12.647 1.00 97.81 227 ILE A N 1
ATOM 1742 C CA . ILE A 1 227 ? 3.552 -7.925 -11.651 1.00 97.81 227 ILE A CA 1
ATOM 1743 C C . ILE A 1 227 ? 4.221 -9.276 -11.372 1.00 97.81 227 ILE A C 1
ATOM 1745 O O . ILE A 1 227 ? 4.487 -9.583 -10.219 1.00 97.81 227 ILE A O 1
ATOM 1749 N N . SER A 1 228 ? 4.604 -10.001 -12.428 1.00 97.94 228 SER A N 1
ATOM 1750 C CA . SER A 1 228 ? 5.260 -11.310 -12.364 1.00 97.94 228 SER A CA 1
ATOM 1751 C C . SER A 1 228 ? 6.393 -11.422 -13.393 1.00 97.94 228 SER A C 1
ATOM 1753 O O . SER A 1 228 ? 6.417 -10.714 -14.409 1.00 97.94 228 SER A O 1
ATOM 1755 N N . GLU A 1 229 ? 7.371 -12.289 -13.120 1.00 97.06 229 GLU A N 1
ATOM 1756 C CA . GLU A 1 229 ? 8.532 -12.483 -13.987 1.00 97.06 229 GLU A CA 1
ATOM 1757 C C . GLU A 1 229 ? 8.164 -13.181 -15.295 1.00 97.06 229 GLU A C 1
ATOM 1759 O O . GLU A 1 229 ? 7.503 -14.214 -15.320 1.00 97.06 229 GLU A O 1
ATOM 1764 N N . GLY A 1 230 ? 8.682 -12.676 -16.414 1.00 96.81 230 GLY A N 1
ATOM 1765 C CA . GLY A 1 230 ? 8.335 -13.215 -17.723 1.00 96.81 230 GLY A CA 1
ATOM 1766 C C . GLY A 1 230 ? 9.291 -12.791 -18.822 1.00 96.81 230 GLY A C 1
ATOM 1767 O O . GLY A 1 230 ? 10.457 -12.482 -18.580 1.00 96.81 230 GLY A O 1
ATOM 1768 N N . TYR A 1 231 ? 8.801 -12.780 -20.062 1.00 96.88 231 TYR A N 1
ATOM 1769 C CA . TYR A 1 231 ? 9.600 -12.425 -21.238 1.00 96.88 231 TYR A CA 1
ATOM 1770 C C . TYR A 1 231 ? 10.312 -11.070 -21.089 1.00 96.88 231 TYR A C 1
ATOM 1772 O O . TYR A 1 231 ? 11.489 -10.950 -21.442 1.00 96.88 231 TYR A O 1
ATOM 1780 N N . TYR A 1 232 ? 9.624 -10.060 -20.547 1.00 97.62 232 TYR A N 1
ATOM 1781 C CA . TYR A 1 232 ? 10.181 -8.716 -20.424 1.00 97.62 232 TYR A CA 1
ATOM 1782 C C . TYR A 1 232 ? 11.376 -8.658 -19.474 1.00 97.62 232 TYR A C 1
ATOM 1784 O O . TYR A 1 232 ? 12.449 -8.197 -19.867 1.00 97.62 232 TYR A O 1
ATOM 1792 N N . THR A 1 233 ? 11.208 -9.197 -18.269 1.00 97.94 233 THR A N 1
ATOM 1793 C CA . THR A 1 233 ? 12.224 -9.187 -17.212 1.00 97.94 233 THR A CA 1
ATOM 1794 C C . THR A 1 233 ? 13.360 -10.170 -17.505 1.00 97.94 233 THR A C 1
ATOM 1796 O O . THR A 1 233 ? 14.526 -9.879 -17.278 1.00 97.94 233 THR A O 1
ATOM 1799 N N . ASN A 1 234 ? 13.066 -11.327 -18.102 1.00 97.38 234 ASN A N 1
ATOM 1800 C CA . ASN A 1 234 ? 14.084 -12.353 -18.335 1.00 97.38 234 ASN A CA 1
ATOM 1801 C C . ASN A 1 234 ? 14.832 -12.214 -19.664 1.00 97.38 234 ASN A C 1
ATOM 1803 O O . ASN A 1 234 ? 15.929 -12.754 -19.795 1.00 97.38 234 ASN A O 1
ATOM 1807 N N . LYS A 1 235 ? 14.249 -11.552 -20.672 1.00 97.38 235 LYS A N 1
ATOM 1808 C CA . LYS A 1 235 ? 14.829 -11.497 -22.025 1.00 97.38 235 LYS A CA 1
ATOM 1809 C C . LYS A 1 235 ? 14.859 -10.095 -22.615 1.00 97.38 235 LYS A C 1
ATOM 1811 O O . LYS A 1 235 ? 15.908 -9.679 -23.101 1.00 97.38 235 LYS A O 1
ATOM 1816 N N . LYS A 1 236 ? 13.733 -9.373 -22.627 1.00 98.38 236 LYS A N 1
ATOM 1817 C CA . LYS A 1 236 ? 13.632 -8.099 -23.362 1.00 98.38 236 LYS A CA 1
ATOM 1818 C C . LYS A 1 236 ? 14.527 -7.017 -22.764 1.00 98.38 236 LYS A C 1
ATOM 1820 O O . LYS A 1 236 ? 15.312 -6.448 -23.514 1.00 98.38 236 LYS A O 1
ATOM 1825 N N . ILE A 1 237 ? 14.436 -6.763 -21.457 1.00 98.62 237 ILE A N 1
ATOM 1826 C CA . ILE A 1 237 ? 15.247 -5.742 -20.775 1.00 98.62 237 ILE A CA 1
ATOM 1827 C C . ILE A 1 237 ? 16.745 -6.077 -20.889 1.00 98.62 237 ILE A C 1
ATOM 1829 O O . ILE A 1 237 ? 17.472 -5.253 -21.446 1.00 98.62 237 ILE A O 1
ATOM 1833 N N . PRO A 1 238 ? 17.216 -7.295 -20.533 1.00 98.38 238 PRO A N 1
ATOM 1834 C CA . PRO A 1 238 ? 18.621 -7.660 -20.733 1.00 98.38 238 PRO A CA 1
ATOM 1835 C C . PRO A 1 238 ? 19.106 -7.526 -22.183 1.00 98.38 238 PRO A C 1
ATOM 1837 O O . PRO A 1 238 ? 20.241 -7.123 -22.427 1.00 98.38 238 PRO A O 1
ATOM 1840 N N . LYS A 1 239 ? 18.249 -7.832 -23.170 1.00 98.50 239 LYS A N 1
ATOM 1841 C CA . LYS A 1 239 ? 18.580 -7.671 -24.594 1.00 98.50 239 LYS A CA 1
ATOM 1842 C C . LYS A 1 239 ? 18.737 -6.201 -24.991 1.00 98.50 239 LYS A C 1
ATOM 1844 O O . LYS A 1 239 ? 19.630 -5.901 -25.778 1.00 98.50 239 LYS A O 1
ATOM 1849 N N . LEU A 1 240 ? 17.877 -5.310 -24.493 1.00 98.38 240 LEU A N 1
ATOM 1850 C CA . LEU A 1 240 ? 17.960 -3.868 -24.762 1.00 98.38 240 LEU A CA 1
ATOM 1851 C C . LEU A 1 240 ? 19.228 -3.249 -24.159 1.00 98.38 240 LEU A C 1
ATOM 1853 O O . LEU A 1 240 ? 19.813 -2.352 -24.757 1.00 98.38 240 LEU A O 1
ATOM 1857 N N . LEU A 1 241 ? 19.682 -3.781 -23.024 1.00 98.69 241 LEU A N 1
ATOM 1858 C CA . LEU A 1 241 ? 20.865 -3.316 -22.297 1.00 98.69 241 LEU A CA 1
ATOM 1859 C C . LEU A 1 241 ? 22.130 -4.130 -22.609 1.00 98.69 241 LEU A C 1
ATOM 1861 O O . LEU A 1 241 ? 23.110 -4.093 -21.866 1.00 98.69 241 LEU A O 1
ATOM 1865 N N . LYS A 1 242 ? 22.129 -4.900 -23.702 1.00 98.12 242 LYS A N 1
ATOM 1866 C CA . LYS A 1 242 ? 23.283 -5.713 -24.094 1.00 98.12 242 LYS A CA 1
ATOM 1867 C C . LYS A 1 242 ? 24.523 -4.824 -24.271 1.00 98.12 242 LYS A C 1
ATOM 1869 O O . LYS A 1 242 ? 24.452 -3.788 -24.925 1.00 98.12 242 LYS A O 1
ATOM 1874 N N . ASN A 1 243 ? 25.660 -5.296 -23.757 1.00 97.88 243 ASN A N 1
ATOM 1875 C CA . ASN A 1 243 ? 26.961 -4.611 -23.756 1.00 97.88 243 ASN A CA 1
ATOM 1876 C C . ASN A 1 243 ? 27.050 -3.365 -22.852 1.00 97.88 243 ASN A C 1
ATOM 1878 O O . ASN A 1 243 ? 28.034 -2.638 -22.949 1.00 97.88 243 ASN A O 1
ATOM 1882 N N . LEU A 1 244 ? 26.070 -3.125 -21.976 1.00 98.38 244 LEU A N 1
ATOM 1883 C CA . LEU A 1 244 ? 26.175 -2.141 -20.896 1.00 98.38 244 LEU A CA 1
ATOM 1884 C C . LEU A 1 244 ? 26.544 -2.839 -19.582 1.00 98.38 244 LEU A C 1
ATOM 1886 O O . LEU A 1 244 ? 26.228 -4.016 -19.393 1.00 98.38 244 LEU A O 1
ATOM 1890 N N . SER A 1 245 ? 27.201 -2.111 -18.679 1.00 97.62 245 SER A N 1
ATOM 1891 C CA . SER A 1 245 ? 27.494 -2.570 -17.317 1.00 97.62 245 SER A CA 1
ATOM 1892 C C . SER A 1 245 ? 26.412 -2.054 -16.370 1.00 97.62 245 SER A C 1
ATOM 1894 O O . SER A 1 245 ? 26.169 -0.851 -16.333 1.00 97.62 245 SER A O 1
ATOM 1896 N N . TYR A 1 246 ? 25.733 -2.948 -15.655 1.00 98.06 246 TYR A N 1
ATOM 1897 C CA . TYR A 1 246 ? 24.661 -2.611 -14.715 1.00 98.06 246 TYR A CA 1
ATOM 1898 C C . TYR A 1 246 ? 24.411 -3.772 -13.748 1.00 98.06 246 TYR A C 1
ATOM 1900 O O . TYR A 1 246 ? 24.625 -4.938 -14.093 1.00 98.06 246 TYR A O 1
ATOM 1908 N N . ALA A 1 247 ? 23.911 -3.465 -12.550 1.00 97.75 247 ALA A N 1
ATOM 1909 C CA . ALA A 1 247 ? 23.343 -4.474 -11.665 1.00 97.75 247 ALA A CA 1
ATOM 1910 C C . ALA A 1 247 ? 21.909 -4.802 -12.090 1.00 97.75 247 ALA A C 1
ATOM 1912 O O . ALA A 1 247 ? 21.141 -3.927 -12.498 1.00 97.75 247 ALA A O 1
ATOM 1913 N N . TYR A 1 248 ? 21.544 -6.076 -11.971 1.00 97.12 248 TYR A N 1
ATOM 1914 C CA . TYR A 1 248 ? 20.213 -6.570 -12.293 1.00 97.12 248 TYR A CA 1
ATOM 1915 C C . TYR A 1 248 ? 19.805 -7.638 -11.283 1.00 97.12 248 TYR A C 1
ATOM 1917 O O . TYR A 1 248 ? 20.606 -8.548 -11.055 1.00 97.12 248 TYR A O 1
ATOM 1925 N N . PRO A 1 249 ? 18.581 -7.589 -10.726 1.00 94.38 249 PRO A N 1
ATOM 1926 C CA . PRO A 1 249 ? 18.147 -8.576 -9.758 1.00 94.38 249 PRO A CA 1
ATOM 1927 C C . PRO A 1 249 ? 18.293 -10.018 -10.242 1.00 94.38 249 PRO A C 1
ATOM 1929 O O . PRO A 1 249 ? 18.153 -10.329 -11.432 1.00 94.38 249 PRO A O 1
ATOM 1932 N N . GLU A 1 250 ? 18.550 -10.926 -9.308 1.00 92.31 250 GLU A N 1
ATOM 1933 C CA . GLU A 1 250 ? 18.513 -12.363 -9.559 1.00 92.31 250 GLU A CA 1
ATOM 1934 C C . GLU A 1 250 ? 17.125 -12.820 -10.011 1.00 92.31 250 GLU A C 1
ATOM 1936 O O . GLU A 1 250 ? 16.104 -12.180 -9.753 1.00 92.31 250 GLU A O 1
ATOM 1941 N N . LYS A 1 251 ? 17.088 -13.953 -10.716 1.00 93.00 251 LYS A N 1
ATOM 1942 C CA . LYS A 1 251 ? 15.826 -14.591 -11.098 1.00 93.00 251 LYS A CA 1
ATOM 1943 C C . LYS A 1 251 ? 15.026 -14.942 -9.832 1.00 93.00 251 LYS A C 1
ATOM 1945 O O . LYS A 1 251 ? 15.595 -15.446 -8.872 1.00 93.00 251 LYS A O 1
ATOM 1950 N N . GLY A 1 252 ? 13.722 -14.697 -9.852 1.00 92.69 252 GLY A N 1
ATOM 1951 C CA . GLY A 1 252 ? 12.828 -14.747 -8.690 1.00 92.69 252 GLY A CA 1
ATOM 1952 C C . GLY A 1 252 ? 12.658 -13.398 -7.974 1.00 92.69 252 GLY A C 1
ATOM 1953 O O . GLY A 1 252 ? 11.805 -13.277 -7.093 1.00 92.69 252 GLY A O 1
ATOM 1954 N N . LYS A 1 253 ? 13.443 -12.372 -8.339 1.00 94.12 253 LYS A N 1
ATOM 1955 C CA . LYS A 1 253 ? 13.418 -11.038 -7.718 1.00 94.12 253 LYS A CA 1
ATOM 1956 C C . LYS A 1 253 ? 13.245 -9.873 -8.701 1.00 94.12 253 LYS A C 1
ATOM 1958 O O . LYS A 1 253 ? 13.411 -8.717 -8.322 1.00 94.12 253 LYS A O 1
ATOM 1963 N N . ARG A 1 254 ? 12.885 -10.147 -9.956 1.00 96.31 254 ARG A N 1
ATOM 1964 C CA . ARG A 1 254 ? 12.727 -9.166 -11.051 1.00 96.31 254 ARG A CA 1
ATOM 1965 C C . ARG A 1 254 ? 11.276 -8.725 -11.260 1.00 96.31 254 ARG A C 1
ATOM 1967 O O . ARG A 1 254 ? 10.935 -8.279 -12.352 1.00 96.31 254 ARG A O 1
ATOM 1974 N N . ALA A 1 255 ? 10.414 -8.915 -10.269 1.00 97.56 255 ALA A N 1
ATOM 1975 C CA . ALA A 1 255 ? 8.995 -8.586 -10.327 1.00 97.56 255 ALA A CA 1
ATOM 1976 C C . ALA A 1 255 ? 8.439 -8.280 -8.926 1.00 97.56 255 ALA A C 1
ATOM 1978 O O . ALA A 1 255 ? 9.131 -8.447 -7.910 1.00 97.56 255 ALA A O 1
ATOM 1979 N N . LEU A 1 256 ? 7.185 -7.828 -8.886 1.00 98.50 256 LEU A N 1
ATOM 1980 C CA . LEU A 1 256 ? 6.471 -7.544 -7.649 1.00 98.50 256 LEU A CA 1
ATOM 1981 C C . LEU A 1 256 ? 6.179 -8.829 -6.872 1.00 98.50 256 LEU A C 1
ATOM 1983 O O . LEU A 1 256 ? 6.604 -8.952 -5.725 1.00 98.50 256 LEU A O 1
ATOM 1987 N N . THR A 1 257 ? 5.552 -9.823 -7.500 1.00 98.12 257 THR A N 1
ATOM 1988 C CA . THR A 1 257 ? 5.419 -11.159 -6.907 1.00 98.12 257 THR A CA 1
ATOM 1989 C C . THR A 1 257 ? 6.789 -11.853 -6.843 1.00 98.12 257 THR A C 1
ATOM 1991 O O . THR A 1 257 ? 7.603 -11.669 -7.757 1.00 98.12 257 THR A O 1
ATOM 1994 N N . PRO A 1 258 ? 7.077 -12.663 -5.810 1.00 96.75 258 PRO A N 1
ATOM 1995 C CA . PRO A 1 258 ? 6.173 -13.101 -4.739 1.00 96.75 258 PRO A CA 1
ATOM 1996 C C . PRO A 1 258 ? 6.322 -12.276 -3.444 1.00 96.75 258 PRO A C 1
ATOM 1998 O O . PRO A 1 258 ? 6.308 -12.830 -2.356 1.00 96.75 258 PRO A O 1
ATOM 2001 N N . HIS A 1 259 ? 6.557 -10.963 -3.519 1.00 97.62 259 HIS A N 1
ATOM 2002 C CA . HIS A 1 259 ? 6.727 -10.167 -2.302 1.00 97.62 259 HIS A CA 1
ATOM 2003 C C . HIS A 1 259 ? 5.399 -10.024 -1.536 1.00 97.62 259 HIS A C 1
ATOM 2005 O O . HIS A 1 259 ? 4.399 -9.618 -2.123 1.00 97.62 259 HIS A O 1
ATOM 2011 N N . ASP A 1 260 ? 5.425 -10.192 -0.209 1.00 95.44 260 ASP A N 1
ATOM 2012 C CA . ASP A 1 260 ? 4.269 -10.062 0.706 1.00 95.44 260 ASP A CA 1
ATOM 2013 C C . ASP A 1 260 ? 3.491 -8.740 0.598 1.00 95.44 260 ASP A C 1
ATOM 2015 O O . ASP A 1 260 ? 2.349 -8.626 1.031 1.00 95.44 260 ASP A O 1
ATOM 2019 N N . ASN A 1 261 ? 4.090 -7.701 0.013 1.00 96.94 261 ASN A N 1
ATOM 2020 C CA . ASN A 1 261 ? 3.410 -6.429 -0.181 1.00 96.94 261 ASN A CA 1
ATOM 2021 C C . ASN A 1 261 ? 2.395 -6.462 -1.332 1.00 96.94 261 ASN A C 1
ATOM 2023 O O . ASN A 1 261 ? 1.620 -5.518 -1.444 1.00 96.94 261 ASN A O 1
ATOM 2027 N N . VAL A 1 262 ? 2.378 -7.520 -2.153 1.00 98.25 262 VAL A N 1
ATOM 2028 C CA . VAL A 1 262 ? 1.330 -7.753 -3.155 1.00 98.25 262 VAL A CA 1
ATOM 2029 C C . VAL A 1 262 ? 0.006 -8.151 -2.483 1.00 98.25 262 VAL A C 1
ATOM 2031 O O . VAL A 1 262 ? -0.941 -7.382 -2.648 1.00 98.25 262 VAL A O 1
ATOM 2034 N N . PRO A 1 263 ? -0.087 -9.228 -1.667 1.00 96.75 263 PRO A N 1
ATOM 2035 C CA . PRO A 1 263 ? -1.310 -9.505 -0.905 1.00 96.75 263 PRO A CA 1
ATOM 2036 C C . PR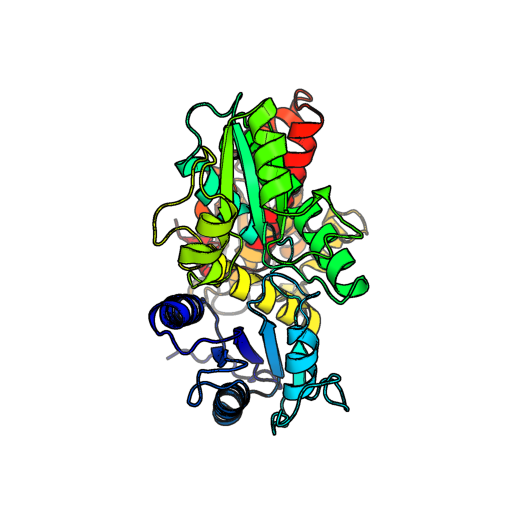O A 1 263 ? -1.692 -8.343 0.013 1.00 96.75 263 PRO A C 1
ATOM 2038 O O . PRO A 1 263 ? -2.841 -7.916 0.012 1.00 96.75 263 PRO A O 1
ATOM 2041 N N . ASN A 1 264 ? -0.721 -7.737 0.714 1.00 95.00 264 ASN A N 1
ATOM 2042 C CA . ASN A 1 264 ? -1.000 -6.580 1.573 1.00 95.00 264 ASN A CA 1
ATOM 2043 C C . ASN A 1 264 ? -1.618 -5.397 0.808 1.00 95.00 264 ASN A C 1
ATOM 2045 O O . ASN A 1 264 ? -2.351 -4.611 1.402 1.00 95.00 264 ASN A O 1
ATOM 2049 N N . TRP A 1 265 ? -1.271 -5.217 -0.470 1.00 97.69 265 TRP A N 1
ATOM 2050 C CA . TRP A 1 265 ? -1.858 -4.169 -1.302 1.00 97.69 265 TRP A CA 1
ATOM 2051 C C . TRP A 1 265 ? -3.297 -4.506 -1.688 1.00 97.69 265 TRP A C 1
ATOM 2053 O O . TRP A 1 265 ? -4.139 -3.621 -1.599 1.00 97.69 265 TRP A O 1
ATOM 2063 N N . ILE A 1 266 ? -3.592 -5.766 -2.026 1.00 97.31 266 ILE A N 1
ATOM 2064 C CA . ILE A 1 266 ? -4.967 -6.215 -2.292 1.00 97.31 266 ILE A CA 1
ATOM 2065 C C . ILE A 1 266 ? -5.841 -5.981 -1.053 1.00 97.31 266 ILE A C 1
ATOM 2067 O O . ILE A 1 266 ? -6.886 -5.352 -1.172 1.00 97.31 266 ILE A O 1
ATOM 2071 N N . GLU A 1 267 ? -5.380 -6.399 0.133 1.00 94.25 267 GLU A N 1
ATOM 2072 C CA . GLU A 1 267 ? -6.091 -6.195 1.406 1.00 94.25 267 GLU A CA 1
ATOM 2073 C C . GLU A 1 267 ? -6.424 -4.719 1.651 1.00 94.25 267 GLU A C 1
ATOM 2075 O O . GLU A 1 267 ? -7.572 -4.369 1.905 1.00 94.25 26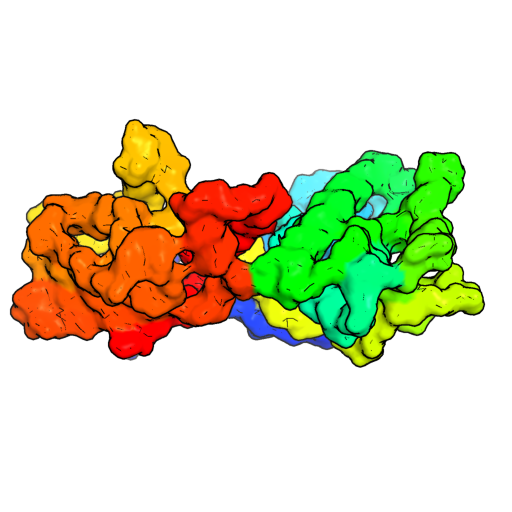7 GLU A O 1
ATOM 2080 N N . VAL A 1 268 ? -5.415 -3.845 1.574 1.00 94.75 268 VAL A N 1
ATOM 2081 C CA . VAL A 1 268 ? -5.570 -2.417 1.880 1.00 94.75 268 VAL A CA 1
ATOM 2082 C C . VAL A 1 268 ? -6.453 -1.719 0.849 1.00 94.75 268 VAL A C 1
ATOM 2084 O O . VAL A 1 268 ? -7.303 -0.922 1.238 1.00 94.75 268 VAL A O 1
ATOM 2087 N N . THR A 1 269 ? -6.268 -2.005 -0.442 1.00 95.94 269 THR A N 1
ATOM 2088 C CA . THR A 1 269 ? -7.087 -1.426 -1.514 1.00 95.94 269 THR A CA 1
ATOM 2089 C C . THR A 1 269 ? -8.542 -1.860 -1.368 1.00 95.94 269 THR A C 1
ATOM 2091 O O . THR A 1 269 ? -9.427 -1.009 -1.373 1.00 95.94 269 THR A O 1
ATOM 2094 N N . ALA A 1 270 ? -8.792 -3.158 -1.170 1.00 93.69 270 ALA A N 1
ATOM 2095 C CA . ALA A 1 270 ? -10.146 -3.676 -1.027 1.00 93.69 270 ALA A CA 1
ATOM 2096 C C . ALA A 1 270 ? -10.833 -3.172 0.247 1.00 93.69 270 ALA A C 1
ATOM 2098 O O . ALA A 1 270 ? -11.994 -2.784 0.194 1.00 93.69 270 ALA A O 1
ATOM 2099 N N . TYR A 1 271 ? -10.126 -3.119 1.382 1.00 91.75 271 TYR A N 1
ATOM 2100 C CA . TYR A 1 271 ? -10.701 -2.591 2.621 1.00 91.75 271 TYR A CA 1
ATOM 2101 C C . TYR A 1 271 ? -11.003 -1.109 2.542 1.00 91.75 271 TYR A C 1
ATOM 2103 O O . TYR A 1 271 ? -12.031 -0.670 3.043 1.00 91.75 271 TYR A O 1
ATOM 2111 N N . LYS A 1 272 ? -10.121 -0.337 1.909 1.00 92.38 272 LYS A N 1
ATOM 2112 C CA . LYS A 1 272 ? -10.366 1.081 1.712 1.00 92.38 272 LYS A CA 1
ATOM 2113 C C . LYS A 1 272 ? -11.647 1.296 0.902 1.00 92.38 272 LYS A C 1
ATOM 2115 O O . LYS A 1 272 ? -12.510 2.028 1.372 1.00 92.38 272 LYS A O 1
ATOM 2120 N N . GLU A 1 273 ? -11.788 0.615 -0.236 1.00 93.06 273 GLU A N 1
ATOM 2121 C CA . GLU A 1 273 ? -13.000 0.687 -1.064 1.00 93.06 273 GLU A CA 1
ATOM 2122 C C . GLU A 1 273 ? -14.239 0.228 -0.288 1.00 93.06 273 GLU A C 1
ATOM 2124 O O . GLU A 1 273 ? -15.245 0.925 -0.242 1.00 93.06 273 GLU A O 1
ATOM 2129 N N . PHE A 1 274 ? -14.135 -0.897 0.427 1.00 89.94 274 PHE A N 1
ATOM 2130 C CA . PHE A 1 274 ? -15.204 -1.393 1.291 1.00 89.94 274 PHE A CA 1
ATOM 2131 C C . PHE A 1 274 ? -15.661 -0.321 2.288 1.00 89.94 274 PHE A C 1
ATOM 2133 O O . PHE A 1 274 ? -16.854 -0.109 2.461 1.00 89.94 274 PHE A O 1
ATOM 2140 N N . THR A 1 275 ? -14.734 0.390 2.931 1.00 88.12 275 THR A N 1
ATOM 2141 C CA . THR A 1 275 ? -15.097 1.440 3.893 1.00 88.12 275 THR A CA 1
ATOM 2142 C C . THR A 1 275 ? -15.617 2.723 3.250 1.00 88.12 275 THR A C 1
ATOM 2144 O O . THR A 1 275 ? -16.328 3.471 3.914 1.00 88.12 275 THR A O 1
ATOM 2147 N N . GLU A 1 276 ? -15.279 2.996 1.988 1.00 88.00 276 GLU A N 1
ATOM 2148 C CA . GLU A 1 276 ? -15.849 4.121 1.234 1.00 88.00 276 GLU A CA 1
ATOM 2149 C C . GLU A 1 276 ? -17.311 3.832 0.851 1.00 88.00 276 GLU A C 1
ATOM 2151 O O . GLU A 1 276 ? -18.159 4.713 0.980 1.00 88.00 276 GLU A O 1
ATOM 2156 N N . GLU A 1 277 ? -17.616 2.583 0.496 1.00 84.31 277 GLU A N 1
ATOM 2157 C CA . GLU A 1 277 ? -18.956 2.121 0.115 1.00 84.31 277 GLU A CA 1
ATOM 2158 C C . GLU A 1 277 ? -19.886 1.879 1.316 1.00 84.31 277 GLU A C 1
ATOM 2160 O O . GLU A 1 277 ? -21.044 2.295 1.317 1.00 84.31 277 GLU A O 1
ATOM 2165 N N . PHE A 1 278 ? -19.386 1.208 2.357 1.00 83.38 278 PHE A N 1
ATOM 2166 C CA . PHE A 1 278 ? -20.188 0.739 3.497 1.00 83.38 278 PHE A CA 1
ATOM 2167 C C . PHE A 1 278 ? -20.007 1.562 4.771 1.00 83.38 278 PHE A C 1
ATOM 2169 O O . PHE A 1 278 ? -20.653 1.294 5.786 1.00 83.38 278 PHE A O 1
ATOM 2176 N N . GLY A 1 279 ? -19.129 2.561 4.732 1.00 85.12 279 GLY A N 1
ATOM 2177 C CA . GLY A 1 279 ? -18.675 3.263 5.919 1.00 85.12 279 GLY A CA 1
ATOM 2178 C C . GLY A 1 279 ? -17.607 2.484 6.688 1.00 85.12 279 GLY A C 1
ATOM 2179 O O . GLY A 1 279 ? -17.422 1.270 6.561 1.00 85.12 279 GLY A O 1
ATOM 2180 N N . TYR A 1 280 ? -16.861 3.216 7.507 1.00 87.81 280 TYR A N 1
ATOM 2181 C CA . TYR A 1 280 ? -15.869 2.631 8.395 1.00 87.81 280 TYR A CA 1
ATOM 2182 C C . TYR A 1 280 ? -16.554 1.960 9.604 1.00 87.81 280 TYR A C 1
ATOM 2184 O O . TYR A 1 280 ? -17.571 2.479 10.069 1.00 87.81 280 TYR A O 1
ATOM 2192 N N . PRO A 1 281 ? -16.026 0.845 10.159 1.00 89.81 281 PRO A N 1
ATOM 2193 C CA . PRO A 1 281 ? -16.637 0.200 11.321 1.00 89.81 281 PRO A CA 1
ATOM 2194 C C . PRO A 1 281 ? -16.842 1.148 12.505 1.00 89.81 281 PRO A C 1
ATOM 2196 O O . PRO A 1 281 ? -15.945 1.924 12.852 1.00 89.81 281 PRO A O 1
ATOM 2199 N N . THR A 1 282 ? -18.002 1.036 13.149 1.00 94.12 282 THR A N 1
ATOM 2200 C CA . THR A 1 282 ? -18.377 1.827 14.324 1.00 94.12 282 THR A CA 1
ATOM 2201 C C . THR A 1 282 ? -18.113 1.066 15.621 1.00 94.12 282 THR A C 1
ATOM 2203 O O . THR A 1 282 ? -18.092 -0.164 15.663 1.00 94.12 282 THR A O 1
ATOM 2206 N N . LEU A 1 283 ? -17.887 1.812 16.699 1.00 95.88 283 LEU A N 1
ATOM 2207 C CA . LEU A 1 283 ? -17.821 1.285 18.057 1.00 95.88 283 LEU A CA 1
ATOM 2208 C C . LEU A 1 283 ? -19.197 1.370 18.705 1.00 95.88 283 LEU A C 1
ATOM 2210 O O . LEU A 1 283 ? -19.731 2.467 18.849 1.00 95.88 283 LEU A O 1
ATOM 2214 N N . GLN A 1 284 ? -19.718 0.233 19.152 1.00 96.62 284 GLN A N 1
ATOM 2215 C CA . GLN A 1 284 ? -20.944 0.189 19.942 1.00 96.62 284 GLN A CA 1
ATOM 2216 C C . GLN A 1 284 ? -20.610 0.290 21.430 1.00 96.62 284 GLN A C 1
ATOM 2218 O O . GLN A 1 284 ? -19.761 -0.455 21.926 1.00 96.62 284 GLN A O 1
ATOM 2223 N N . ILE A 1 285 ? -21.253 1.216 22.140 1.00 96.94 285 ILE A N 1
ATOM 2224 C CA . ILE A 1 285 ? -21.094 1.392 23.589 1.00 96.94 285 ILE A CA 1
ATOM 2225 C C . ILE A 1 285 ? -22.373 1.973 24.194 1.00 96.94 285 ILE A C 1
ATOM 2227 O O . ILE A 1 285 ? -22.999 2.846 23.597 1.00 96.94 285 ILE A O 1
ATOM 2231 N N . TYR A 1 286 ? -22.759 1.514 25.382 1.00 97.69 286 TYR A N 1
ATOM 2232 C CA . TYR A 1 286 ? -23.888 2.091 26.110 1.00 97.69 286 TYR A CA 1
ATOM 2233 C C . TYR A 1 286 ? -23.476 3.327 26.921 1.00 97.69 286 TYR A C 1
ATOM 2235 O O . TYR A 1 286 ? -22.464 3.306 27.623 1.00 97.69 286 TYR A O 1
ATOM 2243 N N . ASP A 1 287 ? -24.290 4.381 26.879 1.00 96.06 287 ASP A N 1
ATOM 2244 C CA . ASP A 1 287 ? -24.250 5.523 27.797 1.00 96.06 287 ASP A CA 1
ATOM 2245 C C . ASP A 1 287 ? -25.564 5.574 28.589 1.00 96.06 287 ASP A C 1
ATOM 2247 O O . ASP A 1 287 ? -26.619 5.969 28.086 1.00 96.06 287 ASP A O 1
ATOM 2251 N N . GLY A 1 288 ? -25.537 5.063 29.822 1.00 93.56 288 GLY A N 1
ATOM 2252 C CA . GLY A 1 288 ? -26.766 4.730 30.540 1.00 93.56 288 GLY A CA 1
ATOM 2253 C C . GLY A 1 288 ? -27.545 3.633 29.805 1.00 93.56 288 GLY A C 1
ATOM 2254 O O . GLY A 1 288 ? -27.051 2.520 29.666 1.00 93.56 288 GLY A O 1
ATOM 2255 N N . GLU A 1 289 ? -28.759 3.945 29.348 1.00 94.81 289 GLU A N 1
ATOM 2256 C CA . GLU A 1 289 ? -29.608 3.023 28.570 1.00 94.81 289 GLU A CA 1
ATOM 2257 C C . GLU A 1 289 ? -29.496 3.243 27.047 1.00 94.81 289 GLU A C 1
ATOM 2259 O O . GLU A 1 289 ? -30.043 2.462 26.267 1.00 94.81 289 GLU A O 1
ATOM 2264 N N . GLU A 1 290 ? -28.811 4.304 26.604 1.00 97.44 290 GLU A N 1
ATOM 2265 C CA . GLU A 1 290 ? -28.677 4.654 25.188 1.00 97.44 290 GLU A CA 1
ATOM 2266 C C . GLU A 1 290 ? -27.519 3.884 24.548 1.00 97.44 290 GLU A C 1
ATOM 2268 O O . GLU A 1 290 ? -26.386 3.956 25.019 1.00 97.44 290 GLU A O 1
ATOM 2273 N N . LEU A 1 291 ? -27.792 3.155 23.462 1.00 97.31 291 LEU A N 1
ATOM 2274 C CA . LEU A 1 291 ? -26.752 2.533 22.643 1.00 97.31 291 LEU A CA 1
ATOM 2275 C C . LEU A 1 291 ? -26.214 3.559 21.643 1.00 97.31 291 LEU A C 1
ATOM 2277 O O . LEU A 1 291 ? -26.966 4.046 20.800 1.00 97.31 291 LEU A O 1
ATOM 2281 N N . LEU A 1 292 ? -24.920 3.857 21.722 1.00 97.31 292 LEU A N 1
ATOM 2282 C CA . LEU A 1 292 ? -24.230 4.765 20.812 1.00 97.31 292 LEU A CA 1
ATOM 2283 C C . LEU A 1 292 ? -23.426 3.982 19.772 1.00 97.31 292 LEU A C 1
ATOM 2285 O O . LEU A 1 292 ? -22.712 3.044 20.124 1.00 97.31 292 LEU A O 1
ATOM 2289 N N . ASP A 1 293 ? -23.472 4.443 18.520 1.00 96.31 293 ASP A N 1
ATOM 2290 C CA . ASP A 1 293 ? -22.573 4.030 17.441 1.00 96.31 293 ASP A CA 1
ATOM 2291 C C . ASP A 1 293 ? -21.546 5.146 17.192 1.00 96.31 293 ASP A C 1
ATOM 2293 O O . ASP A 1 293 ? -21.851 6.173 16.585 1.00 96.31 293 ASP A O 1
ATOM 2297 N N . ILE A 1 294 ? -20.318 4.972 17.681 1.00 97.12 294 ILE A N 1
ATOM 2298 C CA . ILE A 1 294 ? -19.243 5.964 17.547 1.00 97.12 294 ILE A CA 1
ATOM 2299 C C . ILE A 1 294 ? -18.427 5.680 16.284 1.00 97.12 294 ILE A C 1
ATOM 2301 O O . ILE A 1 294 ? -17.823 4.612 16.159 1.00 97.12 294 ILE A O 1
ATOM 2305 N N . THR A 1 295 ? -18.351 6.647 15.369 1.00 96.25 295 THR A N 1
ATOM 2306 C CA . THR A 1 295 ? -17.516 6.539 14.162 1.00 96.25 295 THR A CA 1
ATOM 2307 C C . THR A 1 295 ? -16.081 7.014 14.410 1.00 96.25 295 THR A C 1
ATOM 2309 O O . THR A 1 295 ? -15.800 7.775 15.345 1.00 96.25 295 THR A O 1
ATOM 2312 N N . ILE A 1 296 ? -15.145 6.600 13.551 1.00 95.62 296 ILE A N 1
ATOM 2313 C CA . ILE A 1 296 ? -13.774 7.126 13.608 1.00 95.62 296 ILE A CA 1
ATOM 2314 C C . ILE A 1 296 ? -13.725 8.603 13.198 1.00 95.62 296 ILE A C 1
ATOM 2316 O O . ILE A 1 296 ? -12.871 9.351 13.672 1.00 95.62 296 ILE A O 1
ATOM 2320 N N . GLU A 1 297 ? -14.652 9.052 12.352 1.00 95.75 297 GLU A N 1
ATOM 2321 C CA . GLU A 1 297 ? -14.801 10.444 11.950 1.00 95.75 297 GLU A CA 1
ATOM 2322 C C . GLU A 1 297 ? -15.243 11.324 13.119 1.00 95.75 297 GLU A C 1
ATOM 2324 O O . GLU A 1 297 ? -14.765 12.452 13.222 1.00 95.75 297 GLU A O 1
ATOM 2329 N N . ASP A 1 298 ? -16.104 10.838 14.015 1.00 96.94 298 ASP A N 1
ATOM 2330 C CA . ASP A 1 298 ? -16.524 11.590 15.204 1.00 96.94 298 ASP A CA 1
ATOM 2331 C C . ASP A 1 298 ? -15.354 11.817 16.158 1.00 96.94 298 ASP A C 1
ATOM 2333 O O . ASP A 1 298 ? -15.098 12.947 16.588 1.00 96.94 298 ASP A O 1
ATOM 2337 N N . VAL A 1 299 ? -14.565 10.767 16.395 1.00 96.56 299 VAL A N 1
ATOM 2338 C CA . VAL A 1 299 ? -13.303 10.870 17.133 1.00 96.56 299 VAL A CA 1
ATOM 2339 C C . VAL A 1 299 ? -12.322 11.800 16.415 1.00 96.56 299 VAL A C 1
ATOM 2341 O O . VAL A 1 299 ? -11.678 12.637 17.046 1.00 96.56 299 VAL A O 1
ATOM 2344 N N . GLY A 1 300 ? -12.218 11.685 15.090 1.00 96.00 300 GLY A N 1
ATOM 2345 C CA . GLY A 1 300 ? -11.368 12.531 14.258 1.00 96.00 300 GLY A CA 1
ATOM 2346 C C . GLY A 1 300 ? -11.740 14.011 14.349 1.00 96.00 300 GLY A C 1
ATOM 2347 O O . GLY A 1 300 ? -10.844 14.842 14.465 1.00 96.00 300 GLY A O 1
ATOM 2348 N N . LYS A 1 301 ? -13.038 14.346 14.361 1.00 96.81 301 LYS A N 1
ATOM 2349 C CA . LYS A 1 301 ? -13.542 15.717 14.572 1.00 96.81 301 LYS A CA 1
ATOM 2350 C C . LYS A 1 301 ? -13.230 16.221 15.970 1.00 96.81 301 LYS A C 1
ATOM 2352 O O . LYS A 1 301 ? -12.846 17.376 16.120 1.00 96.81 301 LYS A O 1
ATOM 2357 N N . TYR A 1 302 ? -13.397 15.378 16.989 1.00 96.19 302 TYR A N 1
ATOM 2358 C CA . TYR A 1 302 ? -13.053 15.746 18.359 1.00 96.19 302 TYR A CA 1
ATOM 2359 C C . TYR A 1 302 ? -11.554 16.038 18.497 1.00 96.19 302 TYR A C 1
ATOM 2361 O O . TYR A 1 302 ? -11.170 17.039 19.097 1.00 96.19 302 TYR A O 1
ATOM 2369 N N . HIS A 1 303 ? -10.705 15.205 17.887 1.00 94.62 303 HIS A N 1
ATOM 2370 C CA . HIS A 1 303 ? -9.258 15.397 17.880 1.00 94.62 303 HIS A CA 1
ATOM 2371 C C . HIS A 1 303 ? -8.815 16.634 17.085 1.00 94.62 303 HIS A C 1
ATOM 2373 O O . HIS A 1 303 ? -7.940 17.361 17.548 1.00 94.62 303 HIS A O 1
ATOM 2379 N N . GLY A 1 304 ? -9.414 16.873 15.916 1.00 90.94 304 GLY A N 1
ATOM 2380 C CA . GLY A 1 304 ? -9.090 17.983 15.015 1.00 90.94 304 GLY A CA 1
ATOM 2381 C C . GLY A 1 304 ? -9.862 19.277 15.286 1.00 90.94 304 GLY A C 1
ATOM 2382 O O . GLY A 1 304 ? -9.986 20.101 14.385 1.00 90.94 304 GLY A O 1
ATOM 2383 N N . GLU A 1 305 ? -10.427 19.450 16.487 1.00 91.38 305 GLU A N 1
ATOM 2384 C CA . GLU A 1 305 ? -11.160 20.662 16.901 1.00 91.38 305 GLU A CA 1
ATOM 2385 C C . GLU A 1 305 ? -12.279 21.089 15.919 1.00 91.38 305 GLU A C 1
ATOM 2387 O O . GLU A 1 305 ? -12.527 22.273 15.691 1.00 91.38 305 GLU A O 1
ATOM 2392 N N . GLY A 1 306 ? -12.984 20.112 15.341 1.00 85.88 306 GLY A N 1
ATOM 2393 C CA . GLY A 1 306 ? -14.081 20.308 14.386 1.00 85.88 306 GLY A CA 1
ATOM 2394 C C . GLY A 1 306 ? -13.744 19.925 12.941 1.00 85.88 306 GLY A C 1
ATOM 2395 O O . GLY A 1 306 ? -14.664 19.711 12.149 1.00 85.88 306 GLY A O 1
ATOM 2396 N N . GLU A 1 307 ? -12.464 19.762 12.600 1.00 89.31 307 GLU A N 1
ATOM 2397 C CA . GLU A 1 307 ? -12.027 19.175 11.328 1.00 89.31 307 GLU A CA 1
ATOM 2398 C C . GLU A 1 307 ? -11.764 17.672 11.485 1.00 89.31 307 GLU A C 1
ATOM 2400 O O . GLU A 1 307 ? -11.261 17.223 12.512 1.00 89.31 307 GLU A O 1
ATOM 2405 N N . ILE A 1 308 ? -12.093 16.867 10.468 1.00 90.12 308 ILE A N 1
ATOM 2406 C CA . ILE A 1 308 ? -11.827 15.421 10.511 1.00 90.12 308 ILE A CA 1
ATOM 2407 C C . ILE A 1 308 ? -10.313 15.189 10.388 1.00 90.12 308 ILE A C 1
ATOM 2409 O O . ILE A 1 308 ? -9.768 15.130 9.282 1.00 90.12 308 ILE A O 1
ATOM 2413 N N . GLU A 1 309 ? -9.634 15.003 11.522 1.00 89.69 309 GLU A N 1
ATOM 2414 C CA . GLU A 1 309 ? -8.215 14.646 11.570 1.00 89.69 309 GLU A CA 1
ATOM 2415 C C . GLU A 1 309 ? -8.006 13.208 12.063 1.00 89.69 309 GLU A C 1
ATOM 2417 O O . GLU A 1 309 ? -7.872 12.924 13.252 1.00 89.69 309 GLU A O 1
ATOM 2422 N N . ILE A 1 310 ? -7.885 12.272 11.118 1.00 93.81 310 ILE A N 1
ATOM 2423 C CA . ILE A 1 310 ? -7.520 10.882 11.424 1.00 93.81 310 ILE A CA 1
ATOM 2424 C C . ILE A 1 310 ? -6.009 10.718 11.240 1.00 93.81 310 ILE A C 1
ATOM 2426 O O . ILE A 1 310 ? -5.523 10.459 10.133 1.00 93.81 310 ILE A O 1
ATOM 2430 N N . CYS A 1 311 ? -5.239 10.895 12.311 1.00 94.88 311 CYS A N 1
ATOM 2431 C CA . CYS A 1 311 ? -3.808 10.583 12.336 1.00 94.88 311 CYS A CA 1
ATOM 2432 C C . CYS A 1 311 ? -3.569 9.094 12.690 1.00 94.88 311 CYS A C 1
ATOM 2434 O O . CYS A 1 311 ? -4.482 8.431 13.181 1.00 94.88 311 CYS A O 1
ATOM 2436 N N . PRO A 1 312 ? -2.351 8.538 12.506 1.00 95.94 312 PRO A N 1
ATOM 2437 C CA . PRO A 1 312 ? -2.019 7.191 12.973 1.00 95.94 312 PRO A CA 1
ATOM 2438 C C . PRO A 1 312 ? -2.358 6.923 14.441 1.00 95.94 312 PRO A C 1
ATOM 2440 O O . PRO A 1 312 ? -2.713 5.805 14.779 1.00 95.94 312 PRO A O 1
ATOM 2443 N N . CYS A 1 313 ? -2.251 7.931 15.314 1.00 96.56 313 CYS A N 1
ATOM 2444 C CA . CYS A 1 313 ? -2.569 7.768 16.732 1.00 96.56 313 CYS A CA 1
ATOM 2445 C C . CYS A 1 313 ? -4.075 7.553 16.951 1.00 96.56 313 CYS A C 1
ATOM 2447 O O . CYS A 1 313 ? -4.439 6.643 17.687 1.00 96.56 313 CYS A O 1
ATOM 2449 N N . VAL A 1 314 ? -4.927 8.334 16.273 1.00 97.75 314 VAL A N 1
ATOM 2450 C CA . VAL A 1 314 ? -6.389 8.139 16.288 1.00 97.75 314 VAL A CA 1
ATOM 2451 C C . VAL A 1 314 ? -6.745 6.774 15.703 1.00 97.75 314 VAL A C 1
ATOM 2453 O O . VAL A 1 314 ? -7.477 6.017 16.327 1.00 97.75 314 VAL A O 1
ATOM 2456 N N . ALA A 1 315 ? -6.162 6.413 14.554 1.00 97.44 315 ALA A N 1
ATOM 2457 C CA . ALA A 1 315 ? -6.403 5.121 13.914 1.00 97.44 315 ALA A CA 1
ATOM 2458 C C . ALA A 1 315 ? -6.042 3.936 14.830 1.00 97.44 315 ALA A C 1
ATOM 2460 O O . ALA A 1 315 ? -6.861 3.041 15.023 1.00 97.44 315 ALA A O 1
ATOM 2461 N N . CYS A 1 316 ? -4.848 3.938 15.435 1.00 98.12 316 CYS A N 1
ATOM 2462 C CA . CYS A 1 316 ? -4.433 2.868 16.343 1.00 98.12 316 CYS A CA 1
ATOM 2463 C C . CYS A 1 316 ? -5.309 2.797 17.604 1.00 98.12 316 CYS A C 1
ATOM 2465 O O . CYS A 1 316 ? -5.696 1.699 17.988 1.00 98.12 316 CYS A O 1
ATOM 2467 N N . ALA A 1 317 ? -5.647 3.933 18.224 1.00 98.38 317 ALA A N 1
ATOM 2468 C CA . ALA A 1 317 ? -6.477 3.975 19.433 1.00 98.38 317 ALA A CA 1
ATOM 2469 C C . ALA A 1 317 ? -7.929 3.535 19.177 1.00 98.38 317 ALA A C 1
ATOM 2471 O O . ALA A 1 317 ? -8.502 2.744 19.926 1.00 98.38 317 ALA A O 1
ATOM 2472 N N . PHE A 1 318 ? -8.532 4.016 18.090 1.00 98.50 318 PHE A N 1
ATOM 2473 C CA . PHE A 1 318 ? -9.897 3.649 17.729 1.00 98.50 318 PHE A CA 1
ATOM 2474 C C . PHE A 1 318 ? -9.988 2.153 17.423 1.00 98.50 318 PHE A C 1
ATOM 2476 O O . PHE A 1 318 ? -10.848 1.441 17.941 1.00 98.50 318 PHE A O 1
ATOM 2483 N N . ARG A 1 319 ? -9.044 1.637 16.631 1.00 97.44 319 ARG A N 1
ATOM 2484 C CA . ARG A 1 319 ? -9.065 0.230 16.231 1.00 97.44 319 ARG A CA 1
ATOM 2485 C C . ARG A 1 319 ? -8.614 -0.740 17.312 1.00 97.44 319 ARG A C 1
ATOM 2487 O O . ARG A 1 319 ? -9.072 -1.879 17.294 1.00 97.44 319 ARG A O 1
ATOM 2494 N N . SER A 1 320 ? -7.768 -0.323 18.255 1.00 98.38 320 SER A N 1
ATOM 2495 C CA . SER A 1 320 ? -7.484 -1.158 19.425 1.00 98.38 320 SER A CA 1
ATOM 2496 C C . SER A 1 320 ? -8.738 -1.325 20.276 1.00 98.38 320 SER A C 1
ATOM 2498 O O . SER A 1 320 ? -9.003 -2.430 20.736 1.00 98.38 320 SER A O 1
ATOM 2500 N N . THR A 1 321 ? -9.565 -0.279 20.386 1.00 98.12 321 THR A N 1
ATOM 2501 C CA . THR A 1 321 ? -10.886 -0.377 21.022 1.00 98.12 321 THR A CA 1
ATOM 2502 C C . THR A 1 321 ? -11.809 -1.331 20.260 1.00 98.12 321 THR A C 1
ATOM 2504 O O . THR A 1 321 ? -12.402 -2.199 20.889 1.00 98.12 321 THR A O 1
ATOM 2507 N N . LEU A 1 322 ? -11.875 -1.258 18.920 1.00 96.25 322 LEU A N 1
ATOM 2508 C CA . LEU A 1 322 ? -12.684 -2.199 18.117 1.00 96.25 322 LEU A CA 1
ATOM 2509 C C . LEU A 1 322 ? -12.277 -3.651 18.389 1.00 96.25 322 LEU A C 1
ATOM 2511 O O . LEU A 1 322 ? -13.122 -4.514 18.615 1.00 96.25 322 LEU A O 1
ATOM 2515 N N . ARG A 1 323 ? -10.966 -3.915 18.407 1.00 96.38 323 ARG A N 1
ATOM 2516 C CA . ARG A 1 323 ? -10.432 -5.240 18.724 1.00 96.38 323 ARG A CA 1
ATOM 2517 C C . ARG A 1 323 ? -10.771 -5.652 20.156 1.00 96.38 323 ARG A C 1
ATOM 2519 O O . ARG A 1 323 ? -11.203 -6.783 20.344 1.00 96.38 323 ARG A O 1
ATOM 2526 N N . ALA A 1 324 ? -10.604 -4.777 21.142 1.00 97.31 324 ALA A N 1
ATOM 2527 C CA . ALA A 1 324 ? -10.908 -5.098 22.533 1.00 97.31 324 ALA A CA 1
ATOM 2528 C C . ALA A 1 324 ? -12.404 -5.366 22.753 1.00 97.31 324 ALA A C 1
ATOM 2530 O O . ALA A 1 324 ? -12.750 -6.298 23.467 1.00 97.31 324 ALA A O 1
ATOM 2531 N N . PHE A 1 325 ? -13.295 -4.600 22.119 1.00 95.44 325 PHE A N 1
ATOM 2532 C CA . PHE A 1 325 ? -14.750 -4.745 22.272 1.00 95.44 325 PHE A CA 1
ATOM 2533 C C . PHE A 1 325 ? -15.288 -6.022 21.625 1.00 95.44 325 PHE A C 1
ATOM 2535 O O . PHE A 1 325 ? -16.350 -6.494 22.011 1.00 95.44 325 PHE A O 1
ATOM 2542 N N . SER A 1 326 ? -14.540 -6.618 20.691 1.00 92.81 326 SER A N 1
ATOM 2543 C CA . SER A 1 326 ? -14.884 -7.929 20.127 1.00 92.81 326 SER A CA 1
ATOM 2544 C C . SER A 1 326 ? -14.667 -9.111 21.090 1.00 92.81 326 SER A C 1
ATOM 2546 O O . SER A 1 326 ? -15.045 -10.231 20.757 1.00 92.81 326 SER A O 1
ATOM 2548 N N . GLU A 1 327 ? -14.086 -8.889 22.277 1.00 93.88 327 GLU A N 1
ATOM 2549 C CA . GLU A 1 327 ? -13.907 -9.924 23.304 1.00 93.88 327 GLU A CA 1
ATOM 2550 C C . GLU A 1 327 ? -15.194 -10.153 24.111 1.00 93.88 327 GLU A C 1
ATOM 2552 O O . GLU A 1 327 ? -15.393 -9.571 25.179 1.00 93.88 327 GLU A O 1
ATOM 2557 N N . GLU A 1 328 ? -16.082 -11.017 23.610 1.00 90.62 328 GLU A N 1
ATOM 2558 C CA . GLU A 1 328 ? -17.372 -11.310 24.258 1.00 90.62 328 GLU A CA 1
ATOM 2559 C C . GLU A 1 328 ? -17.225 -11.794 25.709 1.00 90.62 328 GLU A C 1
ATOM 2561 O O . GLU A 1 328 ? -18.030 -11.416 26.559 1.00 90.62 328 GLU A O 1
ATOM 2566 N N . GLU A 1 329 ? -16.200 -12.598 26.010 1.00 92.31 329 GLU A N 1
ATOM 2567 C CA . GLU A 1 329 ? -15.968 -13.120 27.364 1.00 92.31 329 GLU A CA 1
ATOM 2568 C C . GLU A 1 329 ? -15.603 -12.007 28.357 1.00 92.31 329 GLU A C 1
ATOM 2570 O O . GLU A 1 329 ? -16.023 -12.064 29.510 1.00 92.31 329 GLU A O 1
ATOM 2575 N N . LEU A 1 330 ? -14.901 -10.964 27.899 1.00 94.81 330 LEU A N 1
ATOM 2576 C CA . LEU A 1 330 ? -14.478 -9.840 28.736 1.00 94.81 330 LEU A CA 1
ATOM 2577 C C . LEU A 1 330 ? -15.641 -8.897 29.084 1.00 94.81 330 LEU A C 1
ATOM 2579 O O . LEU A 1 330 ? -15.676 -8.318 30.175 1.00 94.81 330 LEU A O 1
ATOM 2583 N N . TRP A 1 331 ? -16.580 -8.704 28.155 1.00 94.44 331 TRP A N 1
ATOM 2584 C CA . TRP A 1 331 ? -17.643 -7.699 28.293 1.00 94.44 331 TRP A CA 1
ATOM 2585 C C . TRP A 1 331 ? -19.019 -8.287 28.607 1.00 94.44 331 TRP A C 1
ATOM 2587 O O . TRP A 1 331 ? -19.866 -7.583 29.154 1.00 94.44 331 TRP A O 1
ATOM 2597 N N . GLY A 1 332 ? -19.267 -9.558 28.276 1.00 90.56 332 GLY A N 1
ATOM 2598 C CA . GLY A 1 332 ? -20.590 -10.177 28.397 1.00 90.56 332 GLY A CA 1
ATOM 2599 C C . GLY A 1 332 ? -21.652 -9.541 27.488 1.00 90.56 332 GLY A C 1
ATOM 2600 O O . GLY A 1 332 ? -22.844 -9.646 27.779 1.00 90.56 332 GLY A O 1
ATOM 2601 N N . GLY A 1 333 ? -21.232 -8.856 26.418 1.00 92.00 333 GLY A N 1
ATOM 2602 C CA . GLY A 1 333 ? -22.078 -8.066 25.522 1.00 92.00 333 GLY A CA 1
ATOM 2603 C C . GLY A 1 333 ? -21.418 -6.741 25.132 1.00 92.00 333 GLY A C 1
ATOM 2604 O O . GLY A 1 333 ? -20.198 -6.611 25.174 1.00 92.00 333 GLY A O 1
ATOM 2605 N N . VAL A 1 334 ? -22.226 -5.748 24.755 1.00 94.81 334 VAL A N 1
ATOM 2606 C CA . VAL A 1 334 ? -21.733 -4.392 24.467 1.00 94.81 334 VAL A CA 1
ATOM 2607 C C . VAL A 1 334 ? -21.332 -3.701 25.783 1.00 94.81 334 VAL A C 1
ATOM 2609 O O . VAL A 1 334 ? -22.137 -3.681 26.722 1.00 94.81 334 VAL A O 1
ATOM 2612 N N . PRO A 1 335 ? -20.119 -3.126 25.887 1.00 95.38 335 PRO A N 1
ATOM 2613 C CA . PRO A 1 335 ? -19.666 -2.470 27.111 1.00 95.38 335 PRO A CA 1
ATOM 2614 C C . PRO A 1 335 ? -20.465 -1.196 27.426 1.00 95.38 335 PRO A C 1
ATOM 2616 O O . PRO A 1 335 ? -21.018 -0.549 26.536 1.00 95.38 335 PRO A O 1
ATOM 2619 N N . HIS A 1 336 ? -20.490 -0.812 28.705 1.00 95.81 336 HIS A N 1
ATOM 2620 C CA . HIS A 1 336 ? -21.107 0.428 29.186 1.00 95.81 336 HIS A CA 1
ATOM 2621 C C . HIS A 1 336 ? -20.034 1.451 29.579 1.00 95.81 336 HIS A C 1
ATOM 2623 O O . HIS A 1 336 ? -19.007 1.110 30.178 1.00 95.81 336 HIS A O 1
ATOM 2629 N N . ARG A 1 337 ? -20.278 2.731 29.283 1.00 95.81 337 ARG A N 1
ATOM 2630 C CA . ARG A 1 337 ? -19.495 3.837 29.847 1.00 95.81 337 ARG A CA 1
ATOM 2631 C C . ARG A 1 337 ? -19.572 3.791 31.376 1.00 95.81 337 ARG A C 1
ATOM 2633 O O . ARG A 1 337 ? -20.623 3.522 31.947 1.00 95.81 337 ARG A O 1
ATOM 2640 N N . GLY A 1 338 ? -18.441 4.033 32.038 1.00 93.75 338 GLY A N 1
ATOM 2641 C CA . GLY A 1 338 ? -18.295 3.941 33.499 1.00 93.75 338 GLY A CA 1
ATOM 2642 C C . GLY A 1 338 ? -17.835 2.572 34.021 1.00 93.75 338 GLY A C 1
ATOM 2643 O O . GLY A 1 338 ? -17.159 2.526 35.056 1.00 93.75 338 GLY A O 1
ATOM 2644 N N . ASP A 1 339 ? -18.089 1.492 33.275 1.00 94.31 339 ASP A N 1
ATOM 2645 C CA . ASP A 1 339 ? -17.697 0.117 33.633 1.00 94.31 339 ASP A CA 1
ATOM 2646 C C . ASP A 1 339 ? -16.340 -0.295 33.059 1.00 94.31 339 ASP A C 1
ATOM 2648 O O . ASP A 1 339 ? -15.837 -1.380 33.344 1.00 94.31 339 ASP A O 1
ATOM 2652 N N . MET A 1 340 ? -15.707 0.572 32.275 1.00 95.69 340 MET A N 1
ATOM 2653 C CA . MET A 1 340 ? -14.417 0.298 31.662 1.00 95.69 340 MET A CA 1
ATOM 2654 C C . MET A 1 340 ? -13.376 1.332 32.065 1.00 95.69 340 MET A C 1
ATOM 2656 O O . MET A 1 340 ? -13.679 2.511 32.219 1.00 95.69 340 MET A O 1
ATOM 2660 N N . LYS A 1 341 ? -12.129 0.876 32.178 1.00 98.19 341 LYS A N 1
ATOM 2661 C CA . LYS A 1 341 ? -10.936 1.713 32.268 1.00 98.19 341 LYS A CA 1
ATOM 2662 C C . LYS A 1 341 ? -9.965 1.359 31.145 1.00 98.19 341 LYS A C 1
ATOM 2664 O O . LYS A 1 341 ? -9.756 0.180 30.866 1.00 98.19 341 LYS A O 1
ATOM 2669 N N . ILE A 1 342 ? -9.332 2.367 30.549 1.00 98.56 342 ILE A N 1
ATOM 2670 C CA . ILE A 1 342 ? -8.294 2.191 29.528 1.00 98.56 342 ILE A CA 1
ATOM 2671 C C . ILE A 1 342 ? -6.967 2.739 30.050 1.00 98.56 342 ILE A C 1
ATOM 2673 O O . ILE A 1 342 ? -6.880 3.881 30.499 1.00 98.56 342 ILE A O 1
ATOM 2677 N N . ILE A 1 343 ? -5.911 1.932 29.965 1.00 98.44 343 ILE A N 1
ATOM 2678 C CA . ILE A 1 343 ? -4.532 2.357 30.214 1.00 98.44 343 ILE A CA 1
ATOM 2679 C C . ILE A 1 343 ? -3.794 2.386 28.878 1.00 98.44 343 ILE A C 1
ATOM 2681 O O . ILE A 1 343 ? -3.733 1.379 28.184 1.00 98.44 343 ILE A O 1
ATOM 2685 N N . SER A 1 344 ? -3.210 3.526 28.521 1.00 98.00 344 SER A N 1
ATOM 2686 C CA . SER A 1 344 ? -2.420 3.701 27.300 1.00 98.00 344 SER A CA 1
ATOM 2687 C C . SER A 1 344 ? -0.960 3.970 27.638 1.00 98.00 344 SER A C 1
ATOM 2689 O O . SER A 1 344 ? -0.652 4.894 28.395 1.00 98.00 344 SER A O 1
ATOM 2691 N N . ALA A 1 345 ? -0.046 3.225 27.017 1.00 97.69 345 ALA A N 1
ATOM 2692 C CA . ALA A 1 345 ? 1.388 3.504 27.078 1.00 97.69 345 ALA A CA 1
ATOM 2693 C C . ALA A 1 345 ? 1.821 4.650 26.141 1.00 97.69 345 ALA A C 1
ATOM 2695 O O . ALA A 1 345 ? 2.989 5.051 26.139 1.00 97.69 345 ALA A O 1
ATOM 2696 N N . HIS A 1 346 ? 0.900 5.200 25.339 1.00 97.19 346 HIS A N 1
ATOM 2697 C CA . HIS A 1 346 ? 1.214 6.235 24.361 1.00 97.19 346 HIS A CA 1
ATOM 2698 C C . HIS A 1 346 ? 0.882 7.645 24.885 1.00 97.19 346 HIS A C 1
ATOM 2700 O O . HIS A 1 346 ? -0.290 7.943 25.128 1.00 97.19 346 HIS A O 1
ATOM 2706 N N . PRO A 1 347 ? 1.852 8.580 24.956 1.00 95.88 347 PRO A N 1
ATOM 2707 C CA . PRO A 1 347 ? 1.673 9.883 25.607 1.00 95.88 347 PRO A CA 1
ATOM 2708 C C . PRO A 1 347 ? 1.064 10.976 24.710 1.00 95.88 347 PRO A C 1
ATOM 2710 O O . PRO A 1 347 ? 1.222 12.160 24.987 1.00 95.88 347 PRO A O 1
ATOM 2713 N N . SER A 1 348 ? 0.444 10.626 23.581 1.00 95.00 348 SER A N 1
ATOM 2714 C CA . SER A 1 348 ? -0.033 11.628 22.611 1.00 95.00 348 SER A CA 1
ATOM 2715 C C . SER A 1 348 ? -1.496 11.974 22.816 1.00 95.00 348 SER A C 1
ATOM 2717 O O . SER A 1 348 ? -2.300 11.060 23.010 1.00 95.00 348 SER A O 1
ATOM 2719 N N . ASP A 1 349 ? -1.854 13.228 22.553 1.00 94.31 349 ASP A N 1
ATOM 2720 C CA . ASP A 1 349 ? -3.250 13.674 22.558 1.00 94.31 349 ASP A CA 1
ATOM 2721 C C . ASP A 1 349 ? -4.147 12.853 21.630 1.00 94.31 349 ASP A C 1
ATOM 2723 O O . ASP A 1 349 ? -5.223 12.465 22.050 1.00 94.31 349 ASP A O 1
ATOM 2727 N N . GLY A 1 350 ? -3.684 12.448 20.441 1.00 95.56 350 GLY A N 1
ATOM 2728 C CA . GLY A 1 350 ? -4.495 11.610 19.544 1.00 95.56 350 GLY A CA 1
ATOM 2729 C C . GLY A 1 350 ? -4.940 10.268 20.146 1.00 95.56 350 GLY A C 1
ATOM 2730 O O . GLY A 1 350 ? -6.014 9.790 19.813 1.00 95.56 350 GLY A O 1
ATOM 2731 N N . HIS A 1 351 ? -4.168 9.675 21.065 1.00 97.38 351 HIS A N 1
ATOM 2732 C CA . HIS A 1 351 ? -4.600 8.470 21.791 1.00 97.38 351 HIS A CA 1
ATOM 2733 C C . HIS A 1 351 ? -5.505 8.839 22.964 1.00 97.38 351 HIS A C 1
ATOM 2735 O O . HIS A 1 351 ? -6.594 8.293 23.098 1.00 97.38 351 HIS A O 1
ATOM 2741 N N . ARG A 1 352 ? -5.055 9.793 23.791 1.00 97.44 352 ARG A N 1
ATOM 2742 C CA . ARG A 1 352 ? -5.782 10.257 24.974 1.00 97.44 352 ARG A CA 1
ATOM 2743 C C . ARG A 1 352 ? -7.194 10.730 24.614 1.00 97.44 352 ARG A C 1
ATOM 2745 O O . ARG A 1 352 ? -8.152 10.177 25.130 1.00 97.44 352 ARG A O 1
ATOM 2752 N N . MET A 1 353 ? -7.309 11.665 23.674 1.00 98.00 353 MET A N 1
ATOM 2753 C CA . MET A 1 353 ? -8.581 12.230 23.216 1.00 98.00 353 MET A CA 1
ATOM 2754 C C . MET A 1 353 ? -9.483 11.181 22.564 1.00 98.00 353 MET A C 1
ATOM 2756 O O . MET A 1 353 ? -10.695 11.254 22.720 1.00 98.00 353 MET A O 1
ATOM 2760 N N . THR A 1 354 ? -8.912 10.192 21.864 1.00 98.44 354 THR A N 1
ATOM 2761 C CA . THR A 1 354 ? -9.703 9.085 21.303 1.00 98.44 354 THR A CA 1
ATOM 2762 C C . THR A 1 354 ? -10.368 8.277 22.408 1.00 98.44 354 THR A C 1
ATOM 2764 O O . THR A 1 354 ? -11.579 8.077 22.377 1.00 98.44 354 THR A O 1
ATOM 2767 N N . PHE A 1 355 ? -9.600 7.847 23.410 1.00 98.56 355 PHE A N 1
ATOM 2768 C CA . PHE A 1 355 ? -10.154 7.076 24.519 1.00 98.56 355 PHE A CA 1
ATOM 2769 C C . PHE A 1 355 ? -11.107 7.917 25.376 1.00 98.56 355 PHE A C 1
ATOM 2771 O O . PHE A 1 355 ? -12.195 7.448 25.687 1.00 98.56 355 PHE A O 1
ATOM 2778 N N . GLU A 1 356 ? -10.762 9.170 25.685 1.00 98.25 356 GLU A N 1
ATOM 2779 C CA . GLU A 1 356 ? -11.635 10.088 26.435 1.00 98.25 356 GLU A CA 1
ATOM 2780 C C . GLU A 1 356 ? -12.981 10.287 25.730 1.00 98.25 356 GLU A C 1
ATOM 2782 O O . GLU A 1 356 ? -14.019 10.255 26.386 1.00 98.25 356 GLU A O 1
ATOM 2787 N N . TYR A 1 357 ? -12.981 10.431 24.399 1.00 98.19 357 TYR A N 1
ATOM 2788 C CA . TYR A 1 357 ? -14.206 10.557 23.611 1.00 98.19 357 TYR A CA 1
ATOM 2789 C C . TYR A 1 357 ? -15.057 9.284 23.663 1.00 98.19 357 TYR A C 1
ATOM 2791 O O . TYR A 1 357 ? -16.263 9.349 23.902 1.00 98.19 357 TYR A O 1
ATOM 2799 N N . ILE A 1 358 ? -14.435 8.116 23.471 1.00 98.25 358 ILE A N 1
ATOM 2800 C CA . ILE A 1 358 ? -15.140 6.830 23.505 1.00 98.25 358 ILE A CA 1
ATOM 2801 C C . ILE A 1 358 ? -15.786 6.621 24.882 1.00 98.25 358 ILE A C 1
ATOM 2803 O O . ILE A 1 358 ? -16.970 6.288 24.951 1.00 98.25 358 ILE A O 1
ATOM 2807 N N . LEU A 1 359 ? -15.050 6.877 25.970 1.00 97.50 359 LEU A N 1
ATOM 2808 C CA . LEU A 1 359 ? -15.540 6.665 27.339 1.00 97.50 359 LEU A CA 1
ATOM 2809 C C . LEU A 1 359 ? -16.421 7.792 27.864 1.00 97.50 359 LEU A C 1
ATOM 2811 O O . LEU A 1 359 ? -17.102 7.591 28.866 1.00 97.50 359 LEU A O 1
ATOM 2815 N N . ASN A 1 360 ? -16.376 8.964 27.228 1.00 97.31 360 ASN A N 1
ATOM 2816 C CA . ASN A 1 360 ? -16.900 10.212 27.781 1.00 97.31 360 ASN A CA 1
ATOM 2817 C C . ASN A 1 360 ? -16.398 10.457 29.219 1.00 97.31 360 ASN A C 1
ATOM 2819 O O . ASN A 1 360 ? -17.152 10.840 30.111 1.00 97.31 360 ASN A O 1
ATOM 2823 N N . SER A 1 361 ? -15.116 10.166 29.459 1.00 96.88 361 SER A N 1
ATOM 2824 C CA . SER A 1 361 ? -14.502 10.190 30.790 1.00 96.88 361 SER A CA 1
ATOM 2825 C C . SER A 1 361 ? -13.001 10.444 30.691 1.00 96.88 361 SER A C 1
ATOM 2827 O O . SER A 1 361 ? -12.301 9.790 29.918 1.00 96.88 361 SER A O 1
ATOM 2829 N N . THR A 1 362 ? -12.499 11.376 31.503 1.00 96.00 362 THR A N 1
ATOM 2830 C CA . THR A 1 362 ? -11.057 11.589 31.709 1.00 96.00 362 THR A CA 1
ATOM 2831 C C . THR A 1 362 ? -10.503 10.729 32.840 1.00 96.00 362 THR A C 1
ATOM 2833 O O . THR A 1 362 ? -9.320 10.405 32.838 1.00 96.00 362 THR A O 1
ATOM 2836 N N . ASP A 1 363 ? -11.343 10.345 33.803 1.00 96.44 363 ASP A N 1
ATOM 2837 C CA . ASP A 1 363 ? -10.915 9.613 35.002 1.00 96.44 363 ASP A CA 1
ATOM 2838 C C . ASP A 1 363 ? -10.689 8.121 34.714 1.00 96.44 363 ASP A C 1
ATOM 2840 O O . ASP A 1 363 ? -9.856 7.468 35.350 1.00 96.44 363 ASP A O 1
ATOM 2844 N N . ASP A 1 364 ? -11.396 7.586 33.716 1.00 97.50 364 ASP A N 1
ATOM 2845 C CA . ASP A 1 364 ? -11.270 6.197 33.274 1.00 97.50 364 ASP A CA 1
ATOM 2846 C C . ASP A 1 364 ? -10.192 6.001 32.190 1.00 97.50 364 ASP A C 1
ATOM 2848 O O . ASP A 1 364 ? -9.973 4.878 31.731 1.00 97.50 364 ASP A O 1
ATOM 2852 N N . VAL A 1 365 ? -9.471 7.061 31.806 1.00 98.12 365 VAL A N 1
ATOM 2853 C CA . VAL A 1 365 ? -8.349 7.001 30.857 1.00 98.12 365 VAL A CA 1
ATOM 2854 C C . VAL A 1 365 ? -7.047 7.344 31.571 1.00 98.12 365 VAL A C 1
ATOM 2856 O O . VAL A 1 365 ? -6.839 8.456 32.045 1.00 98.12 365 VAL A O 1
ATOM 2859 N N . VAL A 1 366 ? -6.118 6.390 31.615 1.00 97.88 366 VAL A N 1
ATOM 2860 C CA . VAL A 1 366 ? -4.806 6.574 32.245 1.00 97.88 366 VAL A CA 1
ATOM 2861 C C . VAL A 1 366 ? -3.707 6.516 31.197 1.00 97.88 366 VAL A C 1
ATOM 2863 O O . VAL A 1 366 ? -3.550 5.521 30.494 1.00 97.88 366 VAL A O 1
ATOM 2866 N N . ILE A 1 367 ? -2.889 7.564 31.129 1.00 96.81 367 ILE A N 1
ATOM 2867 C CA . ILE A 1 367 ? -1.673 7.572 30.313 1.00 96.81 367 ILE A CA 1
ATOM 2868 C C . ILE A 1 367 ? -0.492 7.141 31.183 1.00 96.81 367 ILE A C 1
ATOM 2870 O O . ILE A 1 367 ? -0.031 7.894 32.039 1.00 96.81 367 ILE A O 1
ATOM 2874 N N . GLN A 1 368 ? 0.012 5.933 30.948 1.00 95.50 368 GLN A N 1
ATOM 2875 C CA . GLN A 1 368 ? 1.159 5.360 31.650 1.00 95.50 368 GLN A CA 1
ATOM 2876 C C . GLN A 1 368 ? 2.298 5.109 30.661 1.00 95.50 368 GLN A C 1
ATOM 2878 O O . GLN A 1 368 ? 2.595 3.980 30.280 1.00 95.50 368 GLN A O 1
ATOM 2883 N N . SER A 1 369 ? 2.927 6.194 30.214 1.00 91.31 369 SER A N 1
ATOM 2884 C CA . SER A 1 369 ? 3.973 6.116 29.198 1.00 91.31 369 SER A CA 1
ATOM 2885 C C . SER A 1 369 ? 5.355 5.832 29.803 1.00 91.31 369 SER A C 1
ATOM 2887 O O . SER A 1 369 ? 5.760 6.541 30.728 1.00 91.31 369 SER A O 1
ATOM 2889 N N . PRO A 1 370 ? 6.125 4.867 29.263 1.00 87.19 370 PRO A N 1
ATOM 2890 C CA . PRO A 1 370 ? 7.516 4.634 29.662 1.00 87.19 370 PRO A CA 1
ATOM 2891 C C . PRO A 1 370 ? 8.482 5.711 29.139 1.00 87.19 370 PRO A C 1
ATOM 2893 O O . PRO A 1 370 ? 9.616 5.805 29.605 1.00 87.19 370 PRO A O 1
ATOM 2896 N N . THR A 1 371 ? 8.055 6.512 28.160 1.00 91.81 371 THR A N 1
ATOM 2897 C CA . THR A 1 371 ? 8.868 7.533 27.480 1.00 91.81 371 THR A CA 1
ATOM 2898 C C . THR A 1 371 ? 8.099 8.847 27.328 1.00 91.81 371 THR A C 1
ATOM 2900 O O . THR A 1 371 ? 6.876 8.898 27.465 1.00 91.81 371 THR A O 1
ATOM 2903 N N . ASP A 1 372 ? 8.795 9.946 27.046 1.00 93.25 372 ASP A N 1
ATOM 2904 C CA . ASP A 1 372 ? 8.142 11.212 26.708 1.00 93.25 372 ASP A CA 1
ATOM 2905 C C . ASP A 1 372 ? 7.674 11.249 25.235 1.00 93.25 372 ASP A C 1
ATOM 2907 O O . ASP A 1 372 ? 8.069 10.433 24.399 1.00 93.25 372 ASP A O 1
ATOM 2911 N N . ILE A 1 373 ? 6.841 12.235 24.885 1.00 94.19 373 ILE A N 1
ATOM 2912 C CA . ILE A 1 373 ? 6.237 12.359 23.547 1.00 94.19 373 ILE A CA 1
ATOM 2913 C C . ILE A 1 373 ? 7.249 12.537 22.402 1.00 94.19 373 ILE A C 1
ATOM 2915 O O . ILE A 1 373 ? 6.903 12.298 21.236 1.00 94.19 373 ILE A O 1
ATOM 2919 N N . ILE A 1 374 ? 8.480 12.967 22.683 1.00 95.69 374 ILE A N 1
ATOM 2920 C CA . ILE A 1 374 ? 9.553 13.106 21.694 1.00 95.69 374 ILE A CA 1
ATOM 2921 C C . ILE A 1 374 ? 10.138 11.728 21.372 1.00 95.69 374 ILE A C 1
ATOM 2923 O O . ILE A 1 374 ? 10.311 11.429 20.192 1.00 95.69 374 ILE A O 1
ATOM 2927 N N . ASN A 1 375 ? 10.341 10.881 22.386 1.00 95.19 375 ASN A N 1
ATOM 2928 C CA . ASN A 1 375 ? 11.116 9.635 22.316 1.00 95.19 375 ASN A CA 1
ATOM 2929 C C . ASN A 1 375 ? 10.269 8.351 22.267 1.00 95.19 375 ASN A C 1
ATOM 2931 O O . ASN A 1 375 ? 10.691 7.303 22.754 1.00 95.19 375 ASN A O 1
ATOM 2935 N N . ILE A 1 376 ? 9.072 8.420 21.686 1.00 95.94 376 ILE A N 1
ATOM 2936 C CA . ILE A 1 376 ? 8.209 7.241 21.554 1.00 95.94 376 ILE A CA 1
ATOM 2937 C C . ILE A 1 376 ? 8.813 6.178 20.619 1.00 95.94 376 ILE A C 1
ATOM 2939 O O . ILE A 1 376 ? 9.472 6.508 19.628 1.00 95.94 376 ILE A O 1
ATOM 2943 N N . THR A 1 377 ? 8.507 4.915 20.895 1.00 95.81 377 THR A N 1
ATOM 2944 C CA . THR A 1 377 ? 8.835 3.735 20.083 1.00 95.81 377 THR A CA 1
ATOM 2945 C C . THR A 1 377 ? 7.574 2.894 19.841 1.00 95.81 377 THR A C 1
ATOM 2947 O O . THR A 1 377 ? 6.471 3.286 20.235 1.00 95.81 377 THR A O 1
ATOM 2950 N N . ALA A 1 378 ? 7.713 1.737 19.187 1.00 95.88 378 ALA A N 1
ATOM 2951 C CA . ALA A 1 378 ? 6.620 0.776 19.031 1.00 95.88 378 ALA A CA 1
ATOM 2952 C C . ALA A 1 378 ? 6.072 0.289 20.386 1.00 95.88 378 ALA A C 1
ATOM 2954 O 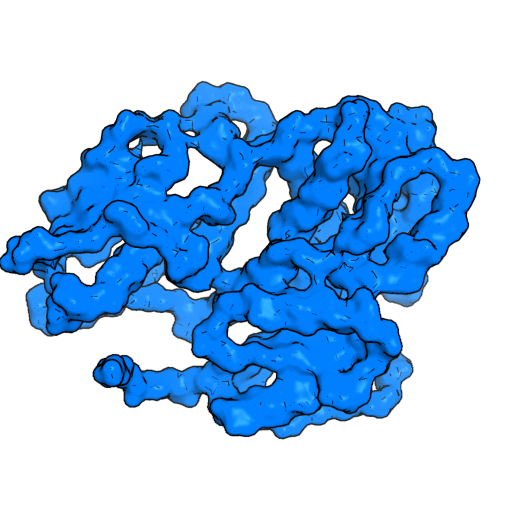O . ALA A 1 378 ? 4.870 0.076 20.514 1.00 95.88 378 ALA A O 1
ATOM 2955 N N . ASP A 1 379 ? 6.912 0.229 21.428 1.00 95.19 379 ASP A N 1
ATOM 2956 C CA . ASP A 1 379 ? 6.516 -0.180 22.785 1.00 95.19 379 ASP A CA 1
ATOM 2957 C C . ASP A 1 379 ? 5.505 0.761 23.446 1.00 95.19 379 ASP A C 1
ATOM 2959 O O . ASP A 1 379 ? 4.846 0.387 24.414 1.00 95.19 379 ASP A O 1
ATOM 2963 N N . ASN A 1 380 ? 5.353 1.983 22.932 1.00 97.44 380 ASN A N 1
ATOM 2964 C CA . ASN A 1 380 ? 4.323 2.900 23.399 1.00 97.44 380 ASN A CA 1
ATOM 2965 C C . ASN A 1 380 ? 2.930 2.565 22.849 1.00 97.44 380 ASN A C 1
ATOM 2967 O O . ASN A 1 380 ? 1.947 3.058 23.389 1.00 97.44 380 ASN A O 1
ATOM 2971 N N . TYR A 1 381 ? 2.810 1.767 21.785 1.00 97.75 381 TYR A N 1
ATOM 2972 C CA . TYR A 1 381 ? 1.525 1.396 21.177 1.00 97.75 381 TYR A CA 1
ATOM 2973 C C . TYR A 1 381 ? 0.943 0.150 21.855 1.00 97.75 381 TYR A C 1
ATOM 2975 O O . TYR A 1 381 ? 0.688 -0.870 21.211 1.00 97.75 381 TYR A O 1
ATOM 2983 N N . VAL A 1 382 ? 0.777 0.253 23.174 1.00 98.19 382 VAL A N 1
ATOM 2984 C CA . VAL A 1 382 ? 0.214 -0.779 24.048 1.00 98.19 382 VAL A CA 1
ATOM 2985 C C . VAL A 1 382 ? -0.946 -0.181 24.834 1.00 98.19 382 VAL A C 1
ATOM 2987 O O . VAL A 1 382 ? -0.834 0.926 25.374 1.00 98.19 382 VAL A O 1
ATOM 2990 N N . TYR A 1 383 ? -2.052 -0.916 24.888 1.00 98.38 383 TYR A N 1
ATOM 2991 C CA . TYR A 1 383 ? -3.300 -0.481 25.502 1.00 98.38 383 TYR A CA 1
ATOM 2992 C C . TYR A 1 383 ? -3.889 -1.615 26.332 1.00 98.38 383 TYR A C 1
ATOM 2994 O O . TYR A 1 383 ? -4.058 -2.717 25.819 1.00 98.38 383 TYR A O 1
ATOM 3002 N N . THR A 1 384 ? -4.238 -1.347 27.585 1.00 98.62 384 THR A N 1
ATOM 3003 C CA . THR A 1 384 ? -4.940 -2.300 28.449 1.00 98.62 384 THR A CA 1
ATOM 3004 C C . THR A 1 384 ? -6.369 -1.825 28.661 1.00 98.62 384 THR A C 1
ATOM 3006 O O . THR A 1 384 ? -6.582 -0.719 29.160 1.00 98.62 384 THR A O 1
ATOM 3009 N N . PHE A 1 385 ? -7.334 -2.663 28.299 1.00 98.56 385 PHE A N 1
ATOM 3010 C CA . PHE A 1 385 ? -8.764 -2.434 28.492 1.00 98.56 385 PHE A CA 1
ATOM 3011 C C . PHE A 1 385 ? -9.225 -3.295 29.661 1.00 98.56 385 PHE A C 1
ATOM 3013 O O . PHE A 1 385 ? -9.016 -4.505 29.647 1.00 98.56 385 PHE A O 1
ATOM 3020 N N . ILE A 1 386 ? -9.805 -2.671 30.683 1.00 98.50 386 ILE A N 1
ATOM 3021 C CA . ILE A 1 386 ? -10.147 -3.315 31.953 1.00 98.50 386 ILE A CA 1
ATOM 3022 C C . ILE A 1 386 ? -11.646 -3.175 32.180 1.00 98.50 386 ILE A C 1
ATOM 3024 O O . ILE A 1 386 ? -12.151 -2.051 32.229 1.00 98.50 386 ILE A O 1
ATOM 3028 N N . ASN A 1 387 ? -12.332 -4.295 32.384 1.00 98.12 387 ASN A N 1
ATOM 3029 C CA . ASN A 1 387 ? -13.696 -4.312 32.892 1.00 98.12 387 ASN A CA 1
ATOM 3030 C C . ASN A 1 387 ? -13.649 -4.077 34.410 1.00 98.12 387 ASN A C 1
ATOM 3032 O O . ASN A 1 387 ? -13.116 -4.889 35.161 1.00 98.12 387 ASN A O 1
ATOM 3036 N N . LYS A 1 388 ? -14.175 -2.949 34.889 1.00 96.56 388 LYS A N 1
ATOM 3037 C CA . LYS A 1 388 ? -14.135 -2.553 36.308 1.00 96.56 388 LYS A CA 1
ATOM 3038 C C . LYS A 1 388 ? -15.029 -3.426 37.188 1.00 96.56 388 LYS A C 1
ATOM 3040 O O . LYS A 1 388 ? -14.78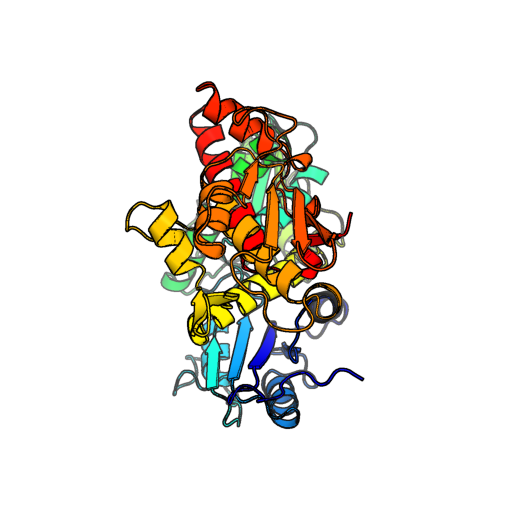0 -3.512 38.388 1.00 96.56 388 LYS A O 1
ATOM 3045 N N . THR A 1 389 ? -16.040 -4.065 36.605 1.00 92.44 389 THR A N 1
ATOM 3046 C CA . THR A 1 389 ? -16.993 -4.921 37.320 1.00 92.44 389 THR A CA 1
ATOM 3047 C C . THR A 1 389 ? -16.397 -6.298 37.594 1.00 92.44 389 THR A C 1
ATOM 3049 O O . THR A 1 389 ? -16.493 -6.792 38.717 1.00 92.44 389 THR A O 1
ATOM 3052 N N . THR A 1 390 ? -15.750 -6.911 36.598 1.00 95.19 390 THR A N 1
ATOM 3053 C CA . THR A 1 390 ? -15.129 -8.245 36.735 1.00 95.19 390 THR A CA 1
ATOM 3054 C C . THR A 1 390 ? -13.657 -8.179 37.144 1.00 95.19 390 THR A C 1
ATOM 3056 O O . THR A 1 390 ? -13.122 -9.149 37.678 1.00 95.19 390 THR A O 1
ATOM 3059 N N . ASN A 1 391 ? -13.008 -7.029 36.939 1.00 94.75 391 ASN A N 1
ATOM 3060 C CA . ASN A 1 391 ? -11.564 -6.822 37.054 1.00 94.75 391 ASN A CA 1
ATOM 3061 C C . ASN A 1 391 ? -10.735 -7.691 36.083 1.00 94.75 391 ASN A C 1
ATOM 3063 O O . ASN A 1 391 ? -9.535 -7.887 36.286 1.00 94.75 391 ASN A O 1
ATOM 3067 N N . GLU A 1 392 ? -11.367 -8.201 35.027 1.00 97.69 392 GLU A N 1
ATOM 3068 C CA . GLU A 1 392 ? -10.697 -8.838 33.895 1.00 97.69 392 GLU A CA 1
ATOM 3069 C C . GLU A 1 392 ? -10.211 -7.778 32.902 1.00 97.69 392 GLU A C 1
ATOM 3071 O O . GLU A 1 392 ? -10.687 -6.637 32.884 1.00 97.69 392 GLU A O 1
ATOM 3076 N N . SER A 1 393 ? -9.227 -8.136 32.082 1.00 97.94 393 SER A N 1
ATOM 3077 C CA . SER A 1 393 ? -8.626 -7.200 31.139 1.00 97.94 393 SER A CA 1
ATOM 3078 C C . SER A 1 393 ? -8.015 -7.895 29.939 1.00 97.94 393 SER A C 1
ATOM 3080 O O . SER A 1 393 ? -7.500 -9.001 30.079 1.00 97.94 393 SER A O 1
ATOM 3082 N N . ILE A 1 394 ? -7.938 -7.175 28.824 1.00 98.31 394 ILE A N 1
ATOM 3083 C CA . ILE A 1 394 ? -7.103 -7.530 27.676 1.00 98.31 394 ILE A CA 1
ATOM 3084 C C . ILE A 1 394 ? -6.046 -6.448 27.456 1.00 98.31 394 ILE A C 1
ATOM 3086 O O . ILE A 1 394 ? -6.341 -5.252 27.547 1.00 98.31 394 ILE A O 1
ATOM 3090 N N . THR A 1 395 ? -4.811 -6.854 27.155 1.00 98.62 395 THR A N 1
ATOM 3091 C CA . THR A 1 395 ? -3.747 -5.931 26.744 1.00 98.62 395 THR A CA 1
ATOM 3092 C C . THR A 1 395 ? -3.395 -6.171 25.289 1.00 98.62 395 THR A C 1
ATOM 3094 O O . THR A 1 395 ? -3.023 -7.271 24.904 1.00 98.62 395 THR A O 1
ATOM 3097 N N . LEU A 1 396 ? -3.504 -5.123 24.478 1.00 98.56 396 LEU A N 1
ATOM 3098 C CA . LEU A 1 396 ? -3.251 -5.156 23.046 1.00 98.56 396 LEU A CA 1
ATOM 3099 C C . LEU A 1 396 ? -2.016 -4.331 22.703 1.00 98.56 396 LEU A C 1
ATOM 3101 O O . LEU A 1 396 ? -1.865 -3.199 23.165 1.00 98.56 396 LEU A O 1
ATOM 3105 N N . ARG A 1 397 ? -1.174 -4.869 21.827 1.00 98.25 397 ARG A N 1
ATOM 3106 C CA . ARG A 1 397 ? -0.005 -4.210 21.246 1.00 98.25 397 ARG A CA 1
ATOM 3107 C C . ARG A 1 397 ? -0.167 -4.096 19.738 1.00 98.25 397 ARG A C 1
ATOM 3109 O O . ARG A 1 397 ? -0.605 -5.042 19.090 1.00 98.25 397 ARG A O 1
ATOM 3116 N N . VAL A 1 398 ? 0.225 -2.962 19.160 1.00 98.31 398 VAL A N 1
ATOM 3117 C CA . VAL A 1 398 ? 0.377 -2.856 17.700 1.00 98.31 398 VAL A CA 1
ATOM 3118 C C . VAL A 1 398 ? 1.613 -3.642 17.259 1.00 98.31 398 VAL A C 1
ATOM 3120 O O . VAL A 1 398 ? 2.716 -3.385 17.739 1.00 98.31 398 VAL A O 1
ATOM 3123 N N . LYS A 1 399 ? 1.441 -4.573 16.318 1.00 97.31 399 LYS A N 1
ATOM 3124 C CA . LYS A 1 399 ? 2.507 -5.436 15.792 1.00 97.31 399 LYS A CA 1
ATOM 3125 C C . LYS A 1 399 ? 3.626 -4.631 15.137 1.00 97.31 399 LYS A C 1
ATOM 3127 O O . LYS A 1 399 ? 3.370 -3.704 14.366 1.00 97.31 399 LYS A O 1
ATOM 3132 N N . GLU A 1 400 ? 4.869 -5.070 15.332 1.00 95.19 400 GLU A N 1
ATOM 3133 C CA . GLU A 1 400 ? 6.059 -4.393 14.790 1.00 95.19 400 GLU A CA 1
ATOM 3134 C C . GLU A 1 400 ? 5.994 -4.213 13.261 1.00 95.19 400 GLU A C 1
ATOM 3136 O O . GLU A 1 400 ? 6.360 -3.168 12.728 1.00 95.19 400 GLU A O 1
ATOM 3141 N N . SER A 1 401 ? 5.418 -5.186 12.540 1.00 92.25 401 SER A N 1
ATOM 3142 C CA . SER A 1 401 ? 5.243 -5.161 11.077 1.00 92.25 401 SER A CA 1
ATOM 3143 C C . SER A 1 401 ? 4.388 -3.999 10.547 1.00 92.25 401 SER A C 1
ATOM 3145 O O . SER A 1 401 ? 4.374 -3.713 9.338 1.00 92.25 401 SER A O 1
ATOM 3147 N N . ILE A 1 402 ? 3.638 -3.330 11.425 1.00 95.69 402 ILE A N 1
ATOM 3148 C CA . ILE A 1 402 ? 2.839 -2.153 11.087 1.00 95.69 402 ILE A CA 1
ATOM 3149 C C . ILE A 1 402 ? 3.721 -0.910 10.959 1.00 95.69 402 ILE A C 1
ATOM 3151 O O . ILE A 1 402 ? 3.486 -0.088 10.066 1.00 95.69 402 ILE A O 1
ATOM 3155 N N . PHE A 1 403 ? 4.777 -0.798 11.765 1.00 96.50 403 PHE A N 1
ATOM 3156 C CA . PHE A 1 403 ? 5.649 0.368 11.771 1.00 96.50 403 PHE A CA 1
ATOM 3157 C C . PHE A 1 403 ? 6.625 0.349 10.590 1.00 96.50 403 PHE A C 1
ATOM 3159 O O . PHE A 1 403 ? 7.312 -0.642 10.345 1.00 96.50 403 PHE A O 1
ATOM 3166 N N . PRO A 1 404 ? 6.718 1.443 9.813 1.00 95.44 404 PRO A N 1
ATOM 3167 C CA . PRO A 1 404 ? 7.773 1.568 8.822 1.00 95.44 404 PRO A CA 1
ATOM 3168 C C . PRO A 1 404 ? 9.149 1.682 9.488 1.00 95.44 404 PRO A C 1
ATOM 3170 O O . PRO A 1 404 ? 9.319 2.398 10.476 1.00 95.44 404 PRO A O 1
ATOM 3173 N N . GLU A 1 405 ? 10.149 1.041 8.890 1.00 95.00 405 GLU A N 1
ATOM 3174 C CA . GLU A 1 405 ? 11.536 1.094 9.350 1.00 95.00 405 GLU A CA 1
ATOM 3175 C C . GLU A 1 405 ? 12.028 2.551 9.469 1.00 95.00 405 GLU A C 1
ATOM 3177 O O . GLU A 1 405 ? 11.787 3.373 8.575 1.00 95.00 405 GLU A O 1
ATOM 3182 N N . ARG A 1 406 ? 12.692 2.867 10.593 1.00 95.75 406 ARG A N 1
ATOM 3183 C CA . ARG A 1 406 ? 13.190 4.207 10.987 1.00 95.75 406 ARG A CA 1
ATOM 3184 C C . ARG A 1 406 ? 12.131 5.305 11.154 1.00 95.75 406 ARG A C 1
ATOM 3186 O O . ARG A 1 406 ? 12.487 6.470 11.346 1.00 95.75 406 ARG A O 1
ATOM 3193 N N . PHE A 1 407 ? 10.837 4.972 11.163 1.00 97.12 407 PHE A N 1
ATOM 3194 C CA . PHE A 1 407 ? 9.768 5.950 11.397 1.00 97.12 407 PHE A CA 1
ATOM 3195 C C . PHE A 1 407 ? 9.984 6.767 12.682 1.00 97.12 407 PHE A C 1
ATOM 3197 O O . PHE A 1 407 ? 9.927 8.000 12.650 1.00 97.12 407 PHE A O 1
ATOM 3204 N N . PHE A 1 408 ? 10.276 6.092 13.798 1.00 97.31 408 PHE A N 1
ATOM 3205 C CA . PHE A 1 408 ? 10.471 6.738 15.097 1.00 97.31 408 PHE A CA 1
ATOM 3206 C C . PHE A 1 408 ? 11.685 7.672 15.112 1.00 97.31 408 PHE A C 1
ATOM 3208 O O . PHE A 1 408 ? 11.563 8.803 15.570 1.00 97.31 408 PHE A O 1
ATOM 3215 N N . GLU A 1 409 ? 12.812 7.271 14.514 1.00 96.88 409 GLU A N 1
ATOM 3216 C CA . GLU A 1 409 ? 14.013 8.116 14.405 1.00 96.88 409 GLU A CA 1
ATOM 3217 C C . GLU A 1 409 ? 13.706 9.446 13.695 1.00 96.88 409 GLU A C 1
ATOM 3219 O O . GLU A 1 409 ? 14.011 10.529 14.204 1.00 96.88 409 GLU A O 1
ATOM 3224 N N . LEU A 1 410 ? 13.057 9.381 12.527 1.00 97.38 410 LEU A N 1
ATOM 3225 C CA . LEU A 1 410 ? 12.696 10.575 11.762 1.00 97.38 410 LEU A CA 1
ATOM 3226 C C . LEU A 1 410 ? 11.674 11.438 12.510 1.00 97.38 410 LEU A C 1
ATOM 3228 O O . LEU A 1 410 ? 11.749 12.671 12.475 1.00 97.38 410 LEU A O 1
ATOM 3232 N N . ARG A 1 411 ? 10.727 10.806 13.213 1.00 97.19 411 ARG A N 1
ATOM 3233 C CA . ARG A 1 411 ? 9.757 11.506 14.060 1.00 97.19 411 ARG A CA 1
ATOM 3234 C C . ARG A 1 411 ? 10.460 12.267 15.185 1.00 97.19 411 ARG A C 1
ATOM 3236 O O . ARG A 1 411 ? 10.144 13.443 15.380 1.00 97.19 411 ARG A O 1
ATOM 3243 N N . THR A 1 412 ? 11.419 11.647 15.870 1.00 97.75 412 THR A N 1
ATOM 3244 C CA . THR A 1 412 ? 12.232 12.275 16.921 1.00 97.75 412 THR A CA 1
ATOM 3245 C C . THR A 1 412 ? 12.985 13.483 16.374 1.00 97.75 412 THR A C 1
ATOM 3247 O O . THR A 1 412 ? 12.845 14.583 16.909 1.00 97.75 412 THR A O 1
ATOM 3250 N N . LYS A 1 413 ? 13.681 13.341 15.236 1.00 97.69 413 LYS A N 1
ATOM 3251 C CA . LYS A 1 413 ? 14.351 14.469 14.560 1.00 97.69 413 LYS A CA 1
ATOM 3252 C C . LYS A 1 413 ? 13.387 15.611 14.227 1.00 97.69 413 LYS A C 1
ATOM 3254 O O . LYS A 1 413 ? 13.714 16.781 14.424 1.00 97.69 413 LYS A O 1
ATOM 3259 N N . LYS A 1 414 ? 12.174 15.304 13.745 1.00 97.31 414 LYS A N 1
ATOM 3260 C CA . LYS A 1 414 ? 11.153 16.331 13.474 1.00 97.31 414 LYS A CA 1
ATOM 3261 C C . LYS A 1 414 ? 10.717 17.038 14.758 1.00 97.31 414 LYS A C 1
ATOM 3263 O O . LYS A 1 414 ? 10.598 18.260 14.741 1.00 97.31 414 LYS A O 1
ATOM 3268 N N . LYS A 1 415 ? 10.482 16.302 15.848 1.00 96.19 415 LYS A N 1
ATOM 3269 C CA . LYS A 1 415 ? 10.064 16.868 17.143 1.00 96.19 415 LYS A CA 1
ATOM 3270 C C . LYS A 1 415 ? 11.155 17.723 17.794 1.00 96.19 415 LYS A C 1
ATOM 3272 O O . LYS A 1 415 ? 10.824 18.739 18.390 1.00 96.19 415 LYS A O 1
ATOM 3277 N N . LEU A 1 416 ? 12.426 17.373 17.604 1.00 97.44 416 LEU A N 1
ATOM 3278 C CA . LEU A 1 416 ? 13.580 18.160 18.056 1.00 97.44 416 LEU A CA 1
ATOM 3279 C C . LEU A 1 416 ? 13.933 19.340 17.131 1.00 97.44 416 LEU A C 1
ATOM 3281 O O . LEU A 1 416 ? 14.844 20.103 17.434 1.00 97.44 416 LEU A O 1
ATOM 3285 N N . GLY A 1 417 ? 13.256 19.491 15.987 1.00 97.56 417 GLY A N 1
ATOM 3286 C CA . GLY A 1 417 ? 13.549 20.549 15.015 1.00 97.56 417 GLY A CA 1
ATOM 3287 C C . GLY A 1 417 ? 14.829 20.335 14.197 1.00 97.56 417 GLY A C 1
ATOM 3288 O O . GLY A 1 417 ? 15.240 21.241 13.478 1.00 97.56 417 GLY A O 1
ATOM 3289 N N . THR A 1 418 ? 15.439 19.148 14.257 1.00 98.06 418 THR A N 1
ATOM 3290 C CA . THR A 1 418 ? 16.709 18.821 13.585 1.00 98.06 418 THR A CA 1
ATOM 3291 C C . THR A 1 418 ? 16.535 18.131 12.231 1.00 98.06 418 THR A C 1
ATOM 3293 O O . THR A 1 418 ? 17.505 17.992 11.492 1.00 98.06 418 THR A O 1
ATOM 3296 N N . ALA A 1 419 ? 15.312 17.723 11.872 1.00 97.81 419 ALA A N 1
ATOM 3297 C CA . ALA A 1 419 ? 15.035 17.087 10.584 1.00 97.81 419 ALA A CA 1
ATOM 3298 C C . ALA A 1 419 ? 15.234 18.045 9.395 1.00 97.81 419 ALA A C 1
ATOM 3300 O O . ALA A 1 419 ? 14.629 19.124 9.323 1.00 97.81 419 ALA A O 1
ATOM 3301 N N . THR A 1 420 ? 16.002 17.594 8.408 1.00 98.06 420 THR A N 1
ATOM 3302 C CA . THR A 1 420 ? 16.174 18.249 7.106 1.00 98.06 420 THR A CA 1
ATOM 3303 C C . THR A 1 420 ? 14.858 18.297 6.308 1.00 98.06 420 THR A C 1
ATOM 3305 O O . THR A 1 420 ? 13.909 17.557 6.596 1.00 98.06 420 THR A O 1
ATOM 3308 N N . PRO A 1 421 ? 14.753 19.142 5.262 1.00 98.31 421 PRO A N 1
ATOM 3309 C CA . PRO A 1 421 ? 13.577 19.155 4.389 1.00 98.31 421 PRO A CA 1
ATOM 3310 C C . PRO A 1 421 ? 13.274 17.804 3.722 1.00 98.31 421 PRO A C 1
ATOM 3312 O O . PRO A 1 421 ? 12.105 17.461 3.553 1.00 98.31 421 PRO A O 1
ATOM 3315 N N . GLU A 1 422 ? 14.299 17.029 3.355 1.00 97.56 422 GLU A N 1
ATOM 3316 C CA . GLU A 1 422 ? 14.116 15.701 2.754 1.00 97.56 422 GLU A CA 1
ATOM 3317 C C . GLU A 1 422 ? 13.644 14.675 3.795 1.00 97.56 422 GLU A C 1
ATOM 3319 O O . GLU A 1 422 ? 12.666 13.972 3.543 1.00 97.56 422 GLU A O 1
ATOM 3324 N N . GLU A 1 423 ? 14.224 14.666 5.001 1.00 98.25 423 GLU A N 1
ATOM 3325 C CA . GLU A 1 423 ? 13.756 13.819 6.112 1.00 98.25 423 GLU A CA 1
ATOM 3326 C C . GLU A 1 423 ? 12.298 14.123 6.486 1.00 98.25 423 GLU A C 1
ATOM 3328 O O . GLU A 1 423 ? 11.525 13.210 6.768 1.00 98.25 423 GLU A O 1
ATOM 3333 N N . LYS A 1 424 ? 11.867 15.392 6.431 1.00 98.44 424 LYS A N 1
ATOM 3334 C CA . LYS A 1 424 ? 10.454 15.764 6.636 1.00 98.44 424 LYS A CA 1
ATOM 3335 C C . LYS A 1 424 ? 9.538 15.174 5.557 1.00 98.44 424 LYS A C 1
ATOM 3337 O O . LYS A 1 424 ? 8.431 14.739 5.882 1.00 98.44 424 LYS A O 1
ATOM 3342 N N . LYS A 1 425 ? 9.979 15.138 4.292 1.00 98.25 425 LYS A N 1
ATOM 3343 C CA . LYS A 1 425 ? 9.241 14.485 3.194 1.00 98.25 425 LYS A CA 1
ATOM 3344 C C . LYS A 1 425 ? 9.182 12.970 3.393 1.00 98.25 425 LYS A C 1
ATOM 3346 O O . LYS A 1 425 ? 8.103 12.395 3.266 1.00 98.25 425 LYS A O 1
ATOM 3351 N N . ALA A 1 426 ? 10.301 12.345 3.760 1.00 98.25 426 ALA A N 1
ATOM 3352 C CA . ALA A 1 426 ? 10.355 10.920 4.069 1.00 98.25 426 ALA A CA 1
ATOM 3353 C C . ALA A 1 426 ? 9.433 10.567 5.242 1.00 98.25 426 ALA A C 1
ATOM 3355 O O . ALA A 1 426 ? 8.612 9.663 5.125 1.00 98.25 426 ALA A O 1
ATOM 3356 N N . LEU A 1 427 ? 9.474 11.338 6.330 1.00 98.19 427 LEU A N 1
ATOM 3357 C CA . LEU A 1 427 ? 8.580 11.136 7.464 1.00 98.19 427 LEU A CA 1
ATOM 3358 C C . LEU A 1 427 ? 7.109 11.270 7.062 1.00 98.19 427 LEU A C 1
ATOM 3360 O O . LEU A 1 427 ? 6.304 10.468 7.514 1.00 98.19 427 LEU A O 1
ATOM 3364 N N . LYS A 1 428 ? 6.740 12.232 6.202 1.00 97.88 428 LYS A N 1
ATOM 3365 C CA . LYS A 1 428 ? 5.360 12.343 5.693 1.00 97.88 428 LYS A CA 1
ATOM 3366 C C . LYS A 1 428 ? 4.937 11.081 4.932 1.00 97.88 428 LYS A C 1
ATOM 3368 O O . LYS A 1 428 ? 3.824 10.604 5.135 1.00 97.88 428 LYS A O 1
ATOM 3373 N N . LEU A 1 429 ? 5.820 10.529 4.098 1.00 97.81 429 LEU A N 1
ATOM 3374 C CA . LEU A 1 429 ? 5.577 9.273 3.385 1.00 97.81 429 LEU A CA 1
ATOM 3375 C C . LEU A 1 429 ? 5.391 8.098 4.358 1.00 97.81 429 LEU A C 1
ATOM 3377 O O . LEU A 1 429 ? 4.390 7.392 4.271 1.00 97.81 429 LEU A O 1
ATOM 3381 N N . LEU A 1 430 ? 6.312 7.910 5.310 1.00 97.62 430 LEU A N 1
ATOM 3382 C CA . LEU A 1 430 ? 6.226 6.825 6.295 1.00 97.62 430 LEU A CA 1
ATOM 3383 C C . LEU A 1 430 ? 5.002 6.976 7.209 1.00 97.62 430 LEU A C 1
ATOM 3385 O O . LEU A 1 430 ? 4.340 5.995 7.522 1.00 97.62 430 LEU A O 1
ATOM 3389 N N . TRP A 1 431 ? 4.653 8.205 7.582 1.00 96.81 431 TRP A N 1
ATOM 3390 C CA . TRP A 1 431 ? 3.453 8.506 8.360 1.00 96.81 431 TRP A CA 1
ATOM 3391 C C . TRP A 1 431 ? 2.172 8.113 7.617 1.00 96.81 431 TRP A C 1
ATOM 3393 O O . TRP A 1 431 ? 1.294 7.496 8.214 1.00 96.81 431 TRP A O 1
ATOM 3403 N N . GLY A 1 432 ? 2.094 8.388 6.309 1.00 96.19 432 GLY A N 1
ATOM 3404 C CA . GLY A 1 432 ? 0.994 7.921 5.461 1.00 96.19 432 GLY A CA 1
ATOM 3405 C C . GLY A 1 432 ? 0.901 6.394 5.410 1.00 96.19 432 GLY A C 1
ATOM 3406 O O . GLY A 1 432 ? -0.183 5.850 5.585 1.00 96.19 432 GLY A O 1
ATOM 3407 N N . LYS A 1 433 ? 2.038 5.697 5.270 1.00 95.81 433 LYS A N 1
ATOM 3408 C CA . LYS A 1 433 ? 2.087 4.223 5.298 1.00 95.81 433 LYS A CA 1
ATOM 3409 C C . LYS A 1 433 ? 1.613 3.645 6.628 1.00 95.81 433 LYS A C 1
ATOM 3411 O O . LYS A 1 433 ? 0.878 2.664 6.634 1.00 95.81 433 LYS A O 1
ATOM 3416 N N . LEU A 1 434 ? 2.054 4.235 7.740 1.00 96.75 434 LEU A N 1
ATOM 3417 C CA . LEU A 1 434 ? 1.627 3.818 9.071 1.00 96.75 434 LEU A CA 1
ATOM 3418 C C . LEU A 1 434 ? 0.117 4.015 9.231 1.00 96.75 434 LEU A C 1
ATOM 3420 O O . LEU A 1 434 ? -0.556 3.083 9.648 1.00 96.75 434 LEU A O 1
ATOM 3424 N N . LYS A 1 435 ? -0.413 5.189 8.849 1.00 96.38 435 LYS A N 1
ATOM 3425 C CA . LYS A 1 435 ? -1.856 5.470 8.887 1.00 96.38 435 LYS A CA 1
ATOM 3426 C C . LYS A 1 435 ? -2.641 4.437 8.082 1.00 96.38 435 LYS A C 1
ATOM 3428 O O . LYS A 1 435 ? -3.582 3.862 8.598 1.00 96.38 435 LYS A O 1
ATOM 3433 N N . GLU A 1 436 ? -2.256 4.208 6.833 1.00 95.25 436 GLU A N 1
ATOM 3434 C CA . GLU A 1 436 ? -2.960 3.307 5.918 1.00 95.25 436 GLU A CA 1
ATOM 3435 C C . GLU A 1 436 ? -2.974 1.863 6.431 1.00 95.25 436 GLU A C 1
ATOM 3437 O O . GLU A 1 436 ? -4.037 1.255 6.516 1.00 95.25 436 GLU A O 1
ATOM 3442 N N . LYS A 1 437 ? -1.821 1.337 6.869 1.00 94.50 437 LYS A N 1
ATOM 3443 C CA . LYS A 1 437 ? -1.754 0.011 7.501 1.00 94.50 437 LYS A CA 1
ATOM 3444 C C . LYS A 1 437 ? -2.597 -0.050 8.773 1.00 94.50 437 LYS A C 1
ATOM 3446 O O . LYS A 1 437 ? -3.312 -1.026 8.977 1.00 94.50 437 LYS A O 1
ATOM 3451 N N . ALA A 1 438 ? -2.499 0.977 9.616 1.00 94.88 438 ALA A N 1
ATOM 3452 C CA . ALA A 1 438 ? -3.260 1.057 10.852 1.00 94.88 438 ALA A CA 1
ATOM 3453 C C . ALA A 1 438 ? -4.760 1.125 10.583 1.00 94.88 438 ALA A C 1
ATOM 3455 O O . ALA A 1 438 ? -5.490 0.546 11.360 1.00 94.88 438 ALA A O 1
ATOM 3456 N N . MET A 1 439 ? -5.223 1.760 9.506 1.00 93.69 439 MET A N 1
ATOM 3457 C CA . MET A 1 439 ? -6.642 1.846 9.151 1.00 93.69 439 MET A CA 1
ATOM 3458 C C . MET A 1 439 ? -7.157 0.553 8.508 1.00 93.69 439 MET A C 1
ATOM 3460 O O . MET A 1 439 ? -8.152 -0.014 8.938 1.00 93.69 439 MET A O 1
ATOM 3464 N N . TYR A 1 440 ? -6.463 0.053 7.490 1.00 93.12 440 TYR A N 1
ATOM 3465 C CA . TYR A 1 440 ? -7.101 -0.824 6.506 1.00 93.12 440 TYR A CA 1
ATOM 3466 C C . TYR A 1 440 ? -6.620 -2.276 6.530 1.00 93.12 440 TYR A C 1
ATOM 3468 O O . TYR A 1 440 ? -7.183 -3.117 5.839 1.00 93.12 440 TYR A O 1
ATOM 3476 N N . LYS A 1 441 ? -5.602 -2.620 7.332 1.00 91.00 441 LYS A N 1
ATOM 3477 C CA . LYS A 1 441 ? -5.261 -4.038 7.542 1.00 91.00 441 LYS A CA 1
ATOM 3478 C C . LYS A 1 441 ? -6.245 -4.714 8.496 1.00 91.00 441 LYS A C 1
ATOM 3480 O O . LYS A 1 441 ? -6.685 -4.045 9.429 1.00 91.00 441 LYS A O 1
ATOM 3485 N N . PRO A 1 442 ? -6.524 -6.021 8.364 1.00 87.81 442 PRO A N 1
ATOM 3486 C CA . PRO A 1 442 ? -7.316 -6.772 9.344 1.00 87.81 442 PRO A CA 1
ATOM 3487 C C . PRO A 1 442 ? -6.831 -6.578 10.792 1.00 87.81 442 PRO A C 1
ATOM 3489 O O . PRO A 1 442 ? -5.635 -6.388 11.027 1.00 87.81 442 PRO A O 1
ATOM 3492 N N . LEU A 1 443 ? -7.748 -6.585 11.769 1.00 89.88 443 LEU A N 1
ATOM 3493 C CA . LEU A 1 443 ? -7.425 -6.263 13.170 1.00 89.88 443 LEU A CA 1
ATOM 3494 C C . LEU A 1 443 ? -6.364 -7.203 13.761 1.00 89.88 443 LEU A C 1
ATOM 3496 O O . LEU A 1 443 ? -5.453 -6.740 14.438 1.00 89.88 443 LEU A O 1
ATOM 3500 N N . ASP A 1 444 ? -6.430 -8.494 13.451 1.00 89.31 444 ASP A N 1
ATOM 3501 C CA . ASP A 1 444 ? -5.460 -9.522 13.849 1.00 89.31 444 ASP A CA 1
ATOM 3502 C C . ASP A 1 444 ? -4.087 -9.351 13.173 1.00 89.31 444 ASP A C 1
ATOM 3504 O O . ASP A 1 444 ? -3.069 -9.816 13.682 1.00 89.31 444 ASP A O 1
ATOM 3508 N N . ARG A 1 445 ? -4.018 -8.650 12.036 1.00 90.31 445 ARG A N 1
ATOM 3509 C CA . ARG A 1 445 ? -2.759 -8.255 11.385 1.00 90.31 445 ARG A CA 1
ATOM 3510 C C . ARG A 1 445 ? -2.167 -6.978 11.979 1.00 90.31 445 ARG A C 1
ATOM 3512 O O . ARG A 1 445 ? -0.976 -6.739 11.782 1.00 90.31 445 ARG A O 1
ATOM 3519 N N . VAL A 1 446 ? -2.963 -6.179 12.691 1.00 95.31 446 VAL A N 1
ATOM 3520 C CA . VAL A 1 446 ? -2.520 -4.934 13.338 1.00 95.31 446 VAL A CA 1
ATOM 3521 C C . VAL A 1 446 ? -2.182 -5.137 14.807 1.00 95.31 446 VAL A C 1
ATOM 3523 O O . VAL A 1 446 ? -1.168 -4.606 15.251 1.00 95.31 446 VAL A O 1
ATOM 3526 N N . PHE A 1 447 ? -2.982 -5.907 15.541 1.00 97.31 447 PHE A N 1
ATOM 3527 C CA . PHE A 1 447 ? -2.853 -6.074 16.985 1.00 97.31 447 PHE A CA 1
ATOM 3528 C C . PHE A 1 447 ? -2.512 -7.512 17.375 1.00 97.31 447 PHE A C 1
ATOM 3530 O O . PHE A 1 447 ? -2.919 -8.472 16.721 1.00 97.31 447 PHE A O 1
ATOM 3537 N N . GLU A 1 448 ? -1.777 -7.652 18.469 1.00 97.00 448 GLU A N 1
ATOM 3538 C CA . GLU A 1 448 ? -1.577 -8.899 19.205 1.00 97.00 448 GLU A CA 1
ATOM 3539 C C . GLU A 1 448 ? -1.859 -8.679 20.688 1.00 97.00 448 GLU A C 1
ATOM 3541 O O . GLU A 1 448 ? -1.703 -7.567 21.194 1.00 97.00 448 GLU A O 1
ATOM 3546 N N . GLU A 1 449 ? -2.294 -9.735 21.365 1.00 96.81 449 GLU A N 1
ATOM 3547 C CA . GLU A 1 449 ? -2.439 -9.746 22.818 1.00 96.81 449 GLU A CA 1
ATOM 3548 C C . GLU A 1 449 ? -1.075 -10.005 23.475 1.00 96.81 449 GLU A C 1
ATOM 3550 O O . GLU A 1 449 ? -0.288 -10.799 22.947 1.00 96.81 449 GLU A O 1
ATOM 3555 N N . VAL A 1 450 ? -0.771 -9.315 24.582 1.00 94.19 450 VAL A N 1
ATOM 3556 C CA . VAL A 1 450 ? 0.542 -9.367 25.262 1.00 94.19 450 VAL A CA 1
ATOM 3557 C C . VAL A 1 450 ? 0.467 -9.469 26.774 1.00 94.19 450 VAL A C 1
ATOM 3559 O O . VAL A 1 450 ? -0.495 -8.927 27.365 1.00 94.19 450 VAL A O 1
#

Sequence (450 aa):
MSRVFEIAPPEKVGILAIAHGSTSESWCAPIRDAVENVSWQYPIELGFLEKVPNETINIAVDKLDEENVTKIIAVPMFISSSSGHIAEIEYILGLRDTPPEGEEGLVQVNTTAEIVLTSAMDNHSLIAQILTDRATEWCVNATNETVVIVAHGTSTNETQFAGWNATLASLAGKVKLMLRHSKNVSIEDVRYSFVKVNATLHPELEVRTVVEDVSTTSYPIVVPLFISEGYYTNKKIPKLLKNLSYAYPEKGKRALTPHDNVPNWIEVTAYKEFTEEFGYPTLQIYDGEELLDITIEDVGKYHGEGEIEICPCVACAFRSTLRAFSEEELWGGVPHRGDMKIISAHPSDGHRMTFEYILNSTDDVVIQSPTDIINITADNYVYTFINKTTNESITLRVKESIFPERFFELRTKKKLGTATPEEKKALKLLWGKLKEKAMYKPLDRVFEEV

Secondary structure (DSSP, 8-state):
---------SS-EEEEEEE---S-HHHHHHHHHHHHT---SS-EEEEESSS-TTSBHHHHHHHHHHTT-SEEEEEE--S-TTSHHHHHHHHHTTSSSSPPTT--S-------SEEEE---STT-HHHHHHHHHHHHTT-SSGGGEEEEEEEEE-SS-HHHHHHHHHHHHHHHHHHHHHHHHTS----SEEEEEEEE--TTT-GGGBHHHHHHHHHTTSEEEEEE--SS-SHIIIIIHHHHTTT---B-PPTTSSSSTT-THHHHHHHHHHHHHHHHHH-PPPEEEEETTEEEEE-HHHHHHHHBTTB----HHHHHHHHHHHHHHT-HHHHSSS-BTTSEEEEES---HHHHHHHHHHHT-STTEEE--SS-SSS--GGG-EEEEEETTT--EEEEEE-GGGSPTTHHHHHHHHHTT---HHHHHHHHHHHHHHHHHHHHS-HHHHEEE-

Radius of gyration: 24.21 Å; chains: 1; bounding box: 58×43×69 Å

Foldseek 3Di:
DDPDVPPPPPAAEEEEEEEADDLDCQFVVLVVVLQVPFDDPHYYAYAHCDNPVCRHSQNRVVVCVVVVGQAYEYAYQFQFLLDPCVQLVCVQQVVDDDRPPPDPDRHHHDDNHHYDYFTYPFLDLLLLVLQLVLQVVFDDPQLQEEEEEEEAAAAPDVVSNVRNVVRVVSSQLSNCLCCCQQVVRNHNGYHYAHCHHNCVPCVCRHLQNVCVVSVVGGAYAYAYEAAGDDCCLPPSSCVSNPPHGHHHGDPCSRYSPPDNSSSVVSQLRSQVVVCVVVNAAFAWEAEPNDTDTHHLQNLQCQLVVRDRHQFLLSLLLRLVNVVFQVPCVQDVHHYYQPQKAKEFQAPDPSNQSNVCVVNVDNVRYHHDHPDDNLQDDQVRSKMWMAGNVVRDIWIKGFDPVLQRRNLSVLSNCVVVVNHDPSSVVSNVSRRVSSSSCSRRHPSVNTMDTD

pLDDT: mean 94.68, std 9.51, range [30.23, 98.94]